Protein AF-A0AAU9UNE6-F1 (afdb_monomer_lite)

Radius of gyration: 28.98 Å; chains: 1; bounding box: 78×36×104 Å

Foldseek 3Di:
DLVVCLVCVVVVVVVCVVVVDPPDDDQDPVNSLLSVLLCVLCVLVVVLVVVLLDQQALSLLCVLVSLVVNLVSLVCLLPVPDDDDHRDPVSNVVSVVVNVVSCVVCVCSLVDLLSLLSNLLQLQRNCPSDDPVSNVVSLVVQLVQLLVQVVVVVVVCVPPDPPPDDQDPPDPCSVVVVVVVPPDPPDRSSVVSNVLSVVSVPDDRDDPPDRRLVVLVVCCVSRVSSSVVCVVRSPQEPSDPDDQDQVPDEAEDEDCVQDNPALLLVLLVVLCVCQVCLVVCPPPQEAEAEDQDDPFQLSCLLNVLSVLCCVPPPHDPSHFKYKYAHHDPPRYDDPVVSLVVQLVVVVVVDPDDPDVVSSVVSSNRRYHYDYENPRGDRDDSSVSSVVVDDDCVPDPDTPNPDRMDMFGDDPPRDDD

Organism: Euphydryas editha (NCBI:txid104508)

Sequence (416 aa):
MLERIVEIQDAVKSSIAILGATSLPNLTPEDWLLCYETCKALKCFEEASKYLSGEKYLTASQLLIIAKGITRVLKMILTSDSSDYHYLPTTCDFVRALLDLTNSRFENIENSNTIRIATFLDPRCKLQPFTSAKQATLRDSIIKLVAQEINREGSCENIAVSTKSSLDPTSIFYVWNAREAVPQSVESPTAQAIIEIDKYLNEKLISRNNLPLSWWKQNQAIFPHLAKLVRKKCNVLCSYKSKLSSDNVFIYTWTEDILPKASNEIASAVFHCLCSNIEKFEKVTTIRLVADGCSGQNKNTPVLGMLCKYLLDYAPERIKILELLFPIVGHSFLPPDHVFAQVEKMIKKNEVIPNPQGYYNIFDEHGTVLKSGSEVVVQNWKETCTEILKGTHAMHFSIKKCKRCFIERNKQKLMY

InterPro domains:
  IPR008906 HAT, C-terminal dimerisation domain [PF05699] (196-250)
  IPR012337 Ribonuclease H-like superfamily [SSF53098] (3-239)

Structure (mmCIF, N/CA/C/O backbone):
data_AF-A0AAU9UNE6-F1
#
_entry.id   AF-A0AAU9UNE6-F1
#
loop_
_atom_site.group_PDB
_atom_site.id
_atom_site.type_symbol
_atom_site.label_atom_id
_atom_site.label_alt_id
_atom_site.label_comp_id
_atom_site.label_asym_id
_atom_site.label_entity_id
_atom_site.label_seq_id
_atom_site.pdbx_PDB_ins_code
_atom_site.Cartn_x
_atom_site.Cartn_y
_atom_site.Cartn_z
_atom_site.occupancy
_atom_site.B_iso_or_equiv
_atom_site.auth_seq_id
_atom_site.auth_comp_id
_atom_site.auth_asym_id
_atom_site.auth_atom_id
_atom_site.pdbx_PDB_model_num
ATOM 1 N N . MET A 1 1 ? 13.259 -4.593 -19.699 1.00 78.94 1 MET A N 1
ATOM 2 C CA . MET A 1 1 ? 13.599 -4.318 -21.115 1.00 78.94 1 MET A CA 1
ATOM 3 C C . MET A 1 1 ? 15.100 -4.128 -21.277 1.00 78.94 1 MET A C 1
ATOM 5 O O . MET A 1 1 ? 15.692 -4.981 -21.911 1.00 78.94 1 MET A O 1
ATOM 9 N N . LEU A 1 2 ? 15.720 -3.095 -20.684 1.00 85.31 2 LEU A N 1
ATOM 10 C CA . LEU A 1 2 ? 17.177 -2.877 -20.783 1.00 85.31 2 LEU A CA 1
ATOM 11 C C . LEU A 1 2 ? 18.006 -4.078 -20.308 1.00 85.31 2 LEU A C 1
ATOM 13 O O . LEU A 1 2 ? 18.870 -4.535 -21.041 1.00 85.31 2 LEU A O 1
ATOM 17 N N . GLU A 1 3 ? 17.677 -4.651 -19.147 1.00 88.19 3 GLU A N 1
ATOM 18 C CA . GLU A 1 3 ? 18.333 -5.871 -18.643 1.00 88.19 3 GLU A CA 1
ATOM 19 C C . GLU A 1 3 ? 18.267 -7.013 -19.665 1.00 88.19 3 GLU A C 1
ATOM 21 O O . GLU A 1 3 ? 19.280 -7.622 -19.989 1.00 88.19 3 GLU A O 1
ATOM 26 N N . ARG A 1 4 ? 17.094 -7.215 -20.280 1.00 87.94 4 ARG A N 1
ATOM 27 C CA . ARG A 1 4 ? 16.917 -8.211 -21.337 1.00 87.94 4 ARG A CA 1
ATOM 28 C C . ARG A 1 4 ? 17.808 -7.924 -22.542 1.00 87.94 4 ARG A C 1
ATOM 30 O O . ARG A 1 4 ? 18.409 -8.859 -23.042 1.00 87.94 4 ARG A O 1
ATOM 37 N N . ILE A 1 5 ? 17.893 -6.670 -22.998 1.00 86.69 5 ILE A N 1
ATOM 38 C CA . ILE A 1 5 ? 18.755 -6.261 -24.123 1.00 86.69 5 ILE A CA 1
ATOM 39 C C . ILE A 1 5 ? 20.222 -6.595 -23.824 1.00 86.69 5 ILE A C 1
ATOM 41 O O . ILE A 1 5 ? 20.906 -7.118 -24.700 1.00 86.69 5 ILE A O 1
ATOM 45 N N . VAL A 1 6 ? 20.678 -6.356 -22.590 1.00 88.19 6 VAL A N 1
ATOM 46 C CA . VAL A 1 6 ? 22.032 -6.712 -22.138 1.00 88.19 6 VAL A CA 1
ATOM 47 C C . VAL A 1 6 ? 22.238 -8.233 -22.125 1.00 88.19 6 VAL A C 1
ATOM 49 O O . VAL A 1 6 ? 23.259 -8.702 -22.614 1.00 88.19 6 VAL A O 1
ATOM 52 N N . GLU A 1 7 ? 21.270 -9.023 -21.647 1.00 90.06 7 GLU A N 1
ATOM 53 C CA . GLU A 1 7 ? 21.352 -10.498 -21.659 1.00 90.06 7 GLU A CA 1
ATOM 54 C C . GLU A 1 7 ? 21.464 -11.091 -23.070 1.00 90.06 7 GLU A C 1
ATOM 56 O O . GLU A 1 7 ? 22.128 -12.105 -23.265 1.00 90.06 7 GLU A O 1
ATOM 61 N N . ILE A 1 8 ? 20.791 -10.486 -24.054 1.00 90.81 8 ILE A N 1
ATOM 62 C CA . ILE A 1 8 ? 20.773 -10.969 -25.443 1.00 90.81 8 ILE A CA 1
ATOM 63 C C . ILE A 1 8 ? 21.762 -10.220 -26.347 1.00 90.81 8 ILE A C 1
ATOM 65 O O . ILE A 1 8 ? 21.596 -10.230 -27.568 1.00 90.81 8 ILE A O 1
ATOM 69 N N . GLN A 1 9 ? 22.784 -9.579 -25.771 1.00 88.69 9 GLN A N 1
ATOM 70 C CA . GLN A 1 9 ? 23.747 -8.734 -26.484 1.00 88.69 9 GLN A CA 1
ATOM 71 C C . GLN A 1 9 ? 24.311 -9.400 -27.750 1.00 88.69 9 GLN A C 1
ATOM 73 O O . GLN A 1 9 ? 24.320 -8.782 -28.815 1.00 88.69 9 GLN A O 1
ATOM 78 N N . ASP A 1 10 ? 24.740 -10.660 -27.667 1.00 87.50 10 ASP A N 1
ATOM 79 C CA . ASP A 1 10 ? 25.340 -11.371 -28.805 1.00 87.50 10 ASP A CA 1
ATOM 80 C C . ASP A 1 10 ? 24.324 -11.675 -29.911 1.00 87.50 10 ASP A C 1
ATOM 82 O O . ASP A 1 10 ? 24.631 -11.543 -31.099 1.00 87.50 10 ASP A O 1
ATOM 86 N N . ALA A 1 11 ? 23.087 -12.010 -29.535 1.00 87.75 11 ALA A N 1
ATOM 87 C CA . ALA A 1 11 ? 22.000 -12.225 -30.485 1.00 87.75 11 ALA A CA 1
ATOM 88 C C . ALA A 1 11 ? 21.612 -10.917 -31.191 1.00 87.75 11 ALA A C 1
ATOM 90 O O . ALA A 1 11 ? 21.381 -10.919 -32.401 1.00 87.75 11 ALA A O 1
ATOM 91 N N . VAL A 1 12 ? 21.597 -9.794 -30.465 1.00 86.44 12 VAL A N 1
ATOM 92 C CA . VAL A 1 12 ? 21.330 -8.461 -31.028 1.00 86.44 12 VAL A CA 1
ATOM 93 C C . VAL A 1 12 ? 22.443 -8.051 -31.989 1.00 86.44 12 VAL A C 1
ATOM 95 O O . VAL A 1 12 ? 22.147 -7.688 -33.124 1.00 86.44 12 VAL A O 1
ATOM 98 N N . LYS A 1 13 ? 23.717 -8.181 -31.592 1.00 84.19 13 LYS A N 1
ATOM 99 C CA . LYS A 1 13 ? 24.871 -7.896 -32.466 1.00 84.19 13 LYS A CA 1
ATOM 100 C C . LYS A 1 13 ? 24.841 -8.736 -33.743 1.00 84.19 13 LYS A C 1
ATOM 102 O O . LYS A 1 13 ? 25.005 -8.194 -34.833 1.00 84.19 13 LYS A O 1
ATOM 107 N N . SER A 1 14 ? 24.581 -10.038 -33.613 1.00 84.62 14 SER A N 1
ATOM 108 C CA . SER A 1 14 ? 24.507 -10.963 -34.751 1.00 84.62 14 SER A CA 1
ATOM 109 C C . SER A 1 14 ? 23.352 -10.615 -35.687 1.00 84.62 14 SER A C 1
ATOM 111 O O . SER A 1 14 ? 23.526 -10.586 -36.900 1.00 84.62 14 SER A O 1
ATOM 113 N N . SER A 1 15 ? 22.182 -10.288 -35.134 1.00 85.69 15 SER A N 1
ATOM 114 C CA . SER A 1 15 ? 21.004 -9.925 -35.928 1.00 85.69 15 SER A CA 1
ATOM 115 C C . SER A 1 15 ? 21.204 -8.605 -36.674 1.00 85.69 15 SER A C 1
ATOM 117 O O . SER A 1 15 ? 20.864 -8.522 -37.850 1.00 85.69 15 SER A O 1
ATOM 119 N N . ILE A 1 16 ? 21.803 -7.593 -36.032 1.00 81.25 16 ILE A N 1
ATOM 120 C CA . ILE A 1 16 ? 22.145 -6.314 -36.680 1.00 81.25 16 ILE A CA 1
ATOM 121 C C . ILE A 1 16 ? 23.143 -6.542 -37.824 1.00 81.25 16 ILE A C 1
ATOM 123 O O . ILE A 1 16 ? 22.965 -5.985 -38.906 1.00 81.25 16 ILE A O 1
ATOM 127 N N . ALA A 1 17 ? 24.146 -7.402 -37.615 1.00 81.25 17 ALA A N 1
ATOM 128 C CA . ALA A 1 17 ? 25.119 -7.749 -38.647 1.00 81.25 17 ALA A CA 1
ATOM 129 C C . ALA A 1 17 ? 24.477 -8.483 -39.841 1.00 81.25 17 ALA A C 1
ATOM 131 O O . ALA A 1 17 ? 24.778 -8.156 -40.987 1.00 81.25 17 ALA A O 1
ATOM 132 N N . ILE A 1 18 ? 23.567 -9.434 -39.587 1.00 82.12 18 ILE A N 1
ATOM 133 C CA . ILE A 1 18 ? 22.855 -10.198 -40.630 1.00 82.12 18 ILE A CA 1
ATOM 134 C C . ILE A 1 18 ? 21.905 -9.307 -41.431 1.00 82.12 18 ILE A C 1
ATOM 136 O O . ILE A 1 18 ? 21.822 -9.434 -42.650 1.00 82.12 18 ILE A O 1
ATOM 140 N N . LEU A 1 19 ? 21.182 -8.409 -40.758 1.00 77.81 19 LEU A N 1
ATOM 141 C CA . LEU A 1 19 ? 20.201 -7.538 -41.403 1.00 77.81 19 LEU A CA 1
ATOM 142 C C . LEU A 1 19 ? 20.849 -6.508 -42.341 1.00 77.81 19 LEU A C 1
ATOM 144 O O . LEU A 1 19 ? 20.128 -5.877 -43.111 1.00 77.81 19 LEU A O 1
ATOM 148 N N . GLY A 1 20 ? 22.178 -6.321 -42.283 1.00 67.69 20 GLY A N 1
ATOM 149 C CA . GLY A 1 20 ? 22.912 -5.393 -43.152 1.00 67.69 20 GLY A CA 1
ATOM 150 C C . GLY A 1 20 ? 22.373 -3.961 -43.090 1.00 67.69 20 GLY A C 1
ATOM 151 O O . GLY A 1 20 ? 22.535 -3.189 -44.035 1.00 67.69 20 GLY A O 1
ATOM 152 N N . ALA A 1 21 ? 21.661 -3.631 -42.010 1.00 61.88 21 ALA A N 1
ATOM 153 C CA . ALA A 1 21 ? 20.788 -2.477 -41.951 1.00 61.88 21 ALA A CA 1
ATOM 154 C C . ALA A 1 21 ? 21.618 -1.210 -41.742 1.00 61.88 21 ALA A C 1
ATOM 156 O O . ALA A 1 21 ? 21.864 -0.791 -40.616 1.00 61.88 21 ALA A O 1
ATOM 157 N N . THR A 1 22 ? 21.986 -0.553 -42.841 1.00 60.22 22 THR A N 1
ATOM 158 C CA . THR A 1 22 ? 22.533 0.815 -42.850 1.00 60.22 22 THR A CA 1
ATOM 159 C C . THR A 1 22 ? 21.590 1.844 -42.212 1.00 60.22 22 THR A C 1
ATOM 161 O O . THR A 1 22 ? 22.006 2.962 -41.926 1.00 60.22 22 THR A O 1
ATOM 164 N N . SER A 1 23 ? 20.327 1.474 -41.972 1.00 65.12 23 SER A N 1
ATOM 165 C CA . SER A 1 23 ? 19.299 2.290 -41.324 1.00 65.12 23 SER A CA 1
ATOM 166 C C . SER A 1 23 ? 19.203 2.122 -39.802 1.00 65.12 23 SER A C 1
ATOM 168 O O . SER A 1 23 ? 18.439 2.857 -39.178 1.00 65.12 23 SER A O 1
ATOM 170 N N . LEU A 1 24 ? 19.907 1.158 -39.192 1.00 69.12 24 LEU A N 1
ATOM 171 C CA . LEU A 1 24 ? 19.915 0.977 -37.735 1.00 69.12 24 LEU A CA 1
ATOM 172 C C . LEU A 1 24 ? 21.175 1.610 -37.122 1.00 69.12 24 LEU A C 1
ATOM 174 O O . LEU A 1 24 ? 22.261 1.472 -37.685 1.00 69.12 24 LEU A O 1
ATOM 178 N N . PRO A 1 25 ? 21.064 2.299 -35.972 1.00 69.94 25 PRO A N 1
ATOM 179 C CA . PRO A 1 25 ? 22.226 2.863 -35.299 1.00 69.94 25 PRO A CA 1
ATOM 180 C C . PRO A 1 25 ? 23.175 1.748 -34.838 1.00 69.94 25 PRO A C 1
ATOM 182 O O . PRO A 1 25 ? 22.760 0.784 -34.193 1.00 69.94 25 PRO A O 1
ATOM 185 N N . ASN A 1 26 ? 24.462 1.892 -35.162 1.00 73.56 26 ASN A N 1
ATOM 186 C CA . ASN A 1 26 ? 25.505 0.981 -34.698 1.00 73.56 26 ASN A CA 1
ATOM 187 C C . ASN A 1 26 ? 25.725 1.173 -33.195 1.00 73.56 26 ASN A C 1
ATOM 189 O O . ASN A 1 26 ? 26.241 2.206 -32.778 1.00 73.56 26 ASN A O 1
ATOM 193 N N . LEU A 1 27 ? 25.359 0.168 -32.397 1.00 82.06 27 LEU A N 1
ATOM 194 C CA . LEU A 1 27 ? 25.591 0.165 -30.953 1.00 82.06 27 LEU A CA 1
ATOM 195 C C . LEU A 1 27 ? 27.079 -0.043 -30.658 1.00 82.06 27 LEU A C 1
ATOM 197 O O . LEU A 1 27 ? 27.636 -1.118 -30.903 1.00 82.06 27 LEU A O 1
ATOM 201 N N . THR A 1 28 ? 27.710 0.986 -30.112 1.00 86.44 28 THR A N 1
ATOM 202 C CA . THR A 1 28 ? 29.117 0.987 -29.716 1.00 86.44 28 THR A CA 1
ATOM 203 C C . THR A 1 28 ? 29.335 0.180 -28.428 1.00 86.44 28 THR A C 1
ATOM 205 O O . THR A 1 28 ? 28.391 -0.069 -27.674 1.00 86.44 28 THR A O 1
ATOM 208 N N . PRO A 1 29 ? 30.576 -0.243 -28.118 1.00 86.06 29 PRO A N 1
ATOM 209 C CA . PRO A 1 29 ? 30.893 -0.839 -26.817 1.00 86.06 29 PRO A CA 1
ATOM 210 C C . PRO A 1 29 ? 30.497 0.053 -25.630 1.00 86.06 29 PRO A C 1
ATOM 212 O O . PRO A 1 29 ? 30.094 -0.466 -24.591 1.00 86.06 29 PRO A O 1
ATOM 215 N N . GLU A 1 30 ? 30.564 1.375 -25.805 1.00 88.56 30 GLU A N 1
ATOM 216 C CA . GLU A 1 30 ? 30.144 2.363 -24.811 1.00 88.56 30 GLU A CA 1
ATOM 217 C C . GLU A 1 30 ? 28.627 2.326 -24.572 1.00 88.56 30 GLU A C 1
ATOM 219 O O . GLU A 1 30 ? 28.202 2.331 -23.421 1.00 88.56 30 GLU A O 1
ATOM 224 N N . ASP A 1 31 ? 27.808 2.161 -25.618 1.00 88.31 31 ASP A N 1
ATOM 225 C CA . ASP A 1 31 ? 26.347 2.024 -25.479 1.00 88.31 31 ASP A CA 1
ATOM 226 C C . ASP A 1 31 ? 25.960 0.782 -24.661 1.00 88.31 31 ASP A C 1
ATOM 228 O O . ASP A 1 31 ? 25.048 0.814 -23.827 1.00 88.31 31 ASP A O 1
ATOM 232 N N . TRP A 1 32 ? 26.675 -0.327 -24.866 1.00 89.69 32 TRP A N 1
ATOM 233 C CA . TRP A 1 32 ? 26.480 -1.551 -24.085 1.00 89.69 32 TRP A CA 1
ATOM 234 C C . TRP A 1 32 ? 26.901 -1.370 -22.625 1.00 89.69 32 TRP A C 1
ATOM 236 O O . TRP A 1 32 ? 26.201 -1.841 -21.723 1.00 89.69 32 TRP A O 1
ATOM 246 N N . LEU A 1 33 ? 28.010 -0.663 -22.391 1.00 89.94 33 LEU A N 1
ATOM 247 C CA . LEU A 1 33 ? 28.483 -0.322 -21.053 1.00 89.94 33 LEU A CA 1
ATOM 248 C C . LEU A 1 33 ? 27.474 0.577 -20.326 1.00 89.94 33 LEU A C 1
ATOM 250 O O . LEU A 1 33 ? 27.087 0.276 -19.197 1.00 89.94 33 LEU A O 1
ATOM 254 N N . LEU A 1 34 ? 26.958 1.606 -21.004 1.00 90.94 34 LEU A N 1
ATOM 255 C CA . LEU A 1 34 ? 25.910 2.493 -20.502 1.00 90.94 34 LEU A CA 1
ATOM 256 C C . LEU A 1 34 ? 24.650 1.711 -20.113 1.00 90.94 34 LEU A C 1
ATOM 258 O O . LEU A 1 34 ? 24.087 1.938 -19.039 1.00 90.94 34 LEU A O 1
ATOM 262 N N . CYS A 1 35 ? 24.218 0.752 -20.939 1.00 89.94 35 CYS A N 1
ATOM 263 C CA . CYS A 1 35 ? 23.078 -0.110 -20.622 1.00 89.94 35 CYS A CA 1
ATOM 264 C C . CYS A 1 35 ? 23.320 -0.940 -19.352 1.00 89.94 35 CYS A C 1
ATOM 266 O O . CYS A 1 35 ? 22.440 -1.013 -18.488 1.00 89.94 35 CYS A O 1
ATOM 268 N N . TYR A 1 36 ? 24.504 -1.544 -19.217 1.00 89.62 36 TYR A N 1
ATOM 269 C CA . TYR A 1 36 ? 24.875 -2.344 -18.048 1.00 89.62 36 TYR A CA 1
ATOM 270 C C . TYR A 1 36 ? 24.904 -1.502 -16.764 1.00 89.62 36 TYR A C 1
ATOM 272 O O . TYR A 1 36 ? 24.295 -1.860 -15.751 1.00 89.62 36 TYR A O 1
ATOM 280 N N . GLU A 1 37 ? 25.552 -0.341 -16.818 1.00 90.69 37 GLU A N 1
ATOM 281 C CA . GLU A 1 37 ? 25.650 0.588 -15.696 1.00 90.69 37 GLU A CA 1
ATOM 282 C C . GLU A 1 37 ? 24.287 1.153 -15.283 1.00 90.69 37 GLU A C 1
ATOM 284 O O . GLU A 1 37 ? 23.968 1.211 -14.092 1.00 90.69 37 GLU A O 1
ATOM 289 N N . THR A 1 38 ? 23.442 1.482 -16.262 1.00 90.94 38 THR A N 1
ATOM 290 C CA . THR A 1 38 ? 22.066 1.934 -16.031 1.00 90.94 38 THR A CA 1
ATOM 291 C C . THR A 1 38 ? 21.238 0.854 -15.336 1.00 90.94 38 THR A C 1
ATOM 293 O O . THR A 1 38 ? 20.528 1.147 -14.371 1.00 90.94 38 THR A O 1
ATOM 296 N N . CYS A 1 39 ? 21.355 -0.413 -15.752 1.00 90.50 39 CYS A N 1
ATOM 297 C CA . CYS A 1 39 ? 20.678 -1.526 -15.077 1.00 90.50 39 CYS A CA 1
ATOM 298 C C . CYS A 1 39 ? 21.140 -1.661 -13.620 1.00 90.50 39 CYS A C 1
ATOM 300 O O . CYS A 1 39 ? 20.317 -1.811 -12.715 1.00 90.50 39 CYS A O 1
ATOM 302 N N . LYS A 1 40 ? 22.448 -1.533 -13.372 1.00 88.56 40 LYS A N 1
ATOM 303 C CA . LYS A 1 40 ? 23.018 -1.579 -12.020 1.00 88.56 40 LYS A CA 1
ATOM 304 C C . LYS A 1 40 ? 22.504 -0.438 -11.136 1.00 88.56 40 LYS A C 1
ATOM 306 O O . LYS A 1 40 ? 22.175 -0.684 -9.976 1.00 88.56 40 LYS A O 1
ATOM 311 N N . ALA A 1 41 ? 22.380 0.775 -11.678 1.00 89.00 41 ALA A N 1
ATOM 312 C CA . ALA A 1 41 ? 21.813 1.922 -10.969 1.00 89.00 41 ALA A CA 1
ATOM 313 C C . ALA A 1 41 ? 20.314 1.748 -10.663 1.00 89.00 41 ALA A C 1
ATOM 315 O O . ALA A 1 41 ? 19.856 2.090 -9.573 1.00 89.00 41 ALA A O 1
ATOM 316 N N . LEU A 1 42 ? 19.551 1.177 -11.599 1.00 91.00 42 LEU A N 1
ATOM 317 C CA . LEU A 1 42 ? 18.106 0.972 -11.459 1.00 91.00 42 LEU A CA 1
ATOM 318 C C . LEU A 1 42 ? 17.725 -0.219 -10.570 1.00 91.00 42 LEU A C 1
ATOM 320 O O . LEU A 1 42 ? 16.593 -0.278 -10.084 1.00 91.00 42 LEU A O 1
ATOM 324 N N . LYS A 1 43 ? 18.657 -1.136 -10.298 1.00 90.75 43 LYS A N 1
ATOM 325 C CA . LYS A 1 43 ? 18.416 -2.341 -9.492 1.00 90.75 43 LYS A CA 1
ATOM 326 C C . LYS A 1 43 ? 17.788 -2.047 -8.125 1.00 90.75 43 LYS A C 1
ATOM 328 O O . LYS A 1 43 ? 16.869 -2.744 -7.706 1.00 90.75 43 LYS A O 1
ATOM 333 N N . CYS A 1 44 ? 18.218 -0.986 -7.438 1.00 90.75 44 CYS A N 1
ATOM 334 C CA . CYS A 1 44 ? 17.662 -0.635 -6.126 1.00 90.75 44 CYS A CA 1
ATOM 335 C C . CYS A 1 44 ? 16.179 -0.221 -6.196 1.00 90.75 44 CYS A C 1
ATOM 337 O O . CYS A 1 44 ? 15.411 -0.517 -5.278 1.00 90.75 44 CYS A O 1
ATOM 339 N N . PHE A 1 45 ? 15.752 0.410 -7.294 1.00 90.00 45 PHE A N 1
ATOM 340 C CA . PHE A 1 45 ? 14.351 0.760 -7.530 1.00 90.00 45 PHE A CA 1
ATOM 341 C C . PHE A 1 45 ? 13.512 -0.468 -7.862 1.00 90.00 45 PHE A C 1
ATOM 343 O O . PHE A 1 45 ? 12.363 -0.567 -7.427 1.00 90.00 45 PHE A O 1
ATOM 350 N N . GLU A 1 46 ? 14.075 -1.414 -8.607 1.00 87.56 46 GLU A N 1
ATOM 351 C CA . GLU A 1 46 ? 13.413 -2.677 -8.908 1.00 87.56 46 GLU A CA 1
ATOM 352 C C . GLU A 1 46 ? 13.193 -3.506 -7.631 1.00 87.56 46 GLU A C 1
ATOM 354 O O . GLU A 1 46 ? 12.073 -3.950 -7.365 1.00 87.56 46 GLU A O 1
ATOM 359 N N . GLU A 1 47 ? 14.227 -3.647 -6.795 1.00 87.81 47 GLU A N 1
ATOM 360 C CA . GLU A 1 47 ? 14.146 -4.318 -5.492 1.00 87.81 47 GLU A CA 1
ATOM 361 C C . GLU A 1 47 ? 13.107 -3.652 -4.582 1.00 87.81 47 GLU A C 1
ATOM 363 O O . GLU A 1 47 ? 12.254 -4.335 -4.006 1.00 87.81 47 GLU A O 1
ATOM 368 N N . ALA A 1 48 ? 13.126 -2.318 -4.496 1.00 86.31 48 ALA A N 1
ATOM 369 C CA . ALA A 1 48 ? 12.141 -1.545 -3.746 1.00 86.31 48 ALA A CA 1
ATOM 370 C C . ALA A 1 48 ? 10.717 -1.778 -4.266 1.00 86.31 48 ALA A C 1
ATOM 372 O O . ALA A 1 48 ? 9.803 -2.008 -3.474 1.00 86.31 48 ALA A O 1
ATOM 373 N N . SER A 1 49 ? 10.530 -1.770 -5.586 1.00 80.50 49 SER A N 1
ATOM 374 C CA . SER A 1 49 ? 9.225 -1.966 -6.221 1.00 80.50 49 SER A CA 1
ATOM 375 C C . SER A 1 49 ? 8.688 -3.371 -5.975 1.00 80.50 49 SER A C 1
ATOM 377 O O . SER A 1 49 ? 7.536 -3.519 -5.573 1.00 80.50 49 SER A O 1
ATOM 379 N N . LYS A 1 50 ? 9.519 -4.408 -6.141 1.00 80.75 50 LYS A N 1
ATOM 380 C CA . LYS A 1 50 ? 9.159 -5.804 -5.840 1.00 80.75 50 LYS A CA 1
ATOM 381 C C . LYS A 1 50 ? 8.793 -5.977 -4.368 1.00 80.75 50 LYS A C 1
ATOM 383 O O . LYS A 1 50 ? 7.806 -6.636 -4.051 1.00 80.75 50 LYS A O 1
ATOM 388 N N . TYR A 1 51 ? 9.559 -5.358 -3.474 1.00 77.31 51 TYR A N 1
ATOM 389 C CA . TYR A 1 51 ? 9.334 -5.451 -2.037 1.00 77.31 51 TYR A CA 1
ATOM 390 C C . TYR A 1 51 ? 8.053 -4.729 -1.589 1.00 77.31 51 TYR A C 1
ATOM 392 O O . TYR A 1 51 ? 7.269 -5.295 -0.828 1.00 77.31 51 TYR A O 1
ATOM 400 N N . LEU A 1 52 ? 7.805 -3.516 -2.095 1.00 73.50 52 LEU A N 1
ATOM 401 C CA . LEU A 1 52 ? 6.607 -2.720 -1.794 1.00 73.50 52 LEU A CA 1
ATOM 402 C C . LEU A 1 52 ? 5.338 -3.261 -2.460 1.00 73.50 52 LEU A C 1
ATOM 404 O O . LEU A 1 52 ? 4.250 -3.053 -1.932 1.00 73.50 52 LEU A O 1
ATOM 408 N N . SER A 1 53 ? 5.478 -3.981 -3.575 1.00 67.56 53 SER A N 1
ATOM 409 C CA . SER A 1 53 ? 4.381 -4.730 -4.205 1.00 67.56 53 SER A CA 1
ATOM 410 C C . SER A 1 53 ? 4.004 -5.992 -3.417 1.00 67.56 53 SER A C 1
ATOM 412 O O . SER A 1 53 ? 3.057 -6.684 -3.776 1.00 67.56 53 SER A O 1
ATOM 414 N N . GLY A 1 54 ? 4.755 -6.323 -2.361 1.00 62.31 54 GLY A N 1
ATOM 415 C CA . GLY A 1 54 ? 4.480 -7.453 -1.490 1.00 62.31 54 GLY A CA 1
ATOM 416 C C . GLY A 1 54 ? 3.265 -7.221 -0.591 1.00 62.31 54 GLY A C 1
ATOM 417 O O . GLY A 1 54 ? 3.085 -6.171 0.016 1.00 62.31 54 GLY A O 1
ATOM 418 N N . GLU A 1 55 ? 2.462 -8.264 -0.434 1.00 52.88 55 GLU A N 1
ATOM 419 C CA . GLU A 1 55 ? 1.118 -8.177 0.145 1.00 52.88 55 GLU A CA 1
ATOM 420 C C . GLU A 1 55 ? 1.083 -8.229 1.687 1.00 52.88 55 GLU A C 1
ATOM 422 O O . GLU A 1 55 ? 0.075 -7.920 2.324 1.00 52.88 55 GLU A O 1
ATOM 427 N N . LYS A 1 56 ? 2.192 -8.634 2.318 1.00 57.28 56 LYS A N 1
ATOM 428 C CA . LYS A 1 56 ? 2.229 -8.996 3.746 1.00 57.28 56 LYS A CA 1
ATOM 429 C C . LYS A 1 56 ? 2.683 -7.872 4.683 1.00 57.28 56 LYS A C 1
ATOM 431 O O . LYS A 1 56 ? 2.789 -8.099 5.888 1.00 57.28 56 LYS A O 1
ATOM 436 N N . TYR A 1 57 ? 2.998 -6.682 4.173 1.00 60.44 57 TYR A N 1
ATOM 437 C CA . TYR A 1 57 ? 3.716 -5.672 4.953 1.00 60.44 57 TYR A CA 1
ATOM 438 C C . TYR A 1 57 ? 2.945 -4.364 5.117 1.00 60.44 57 TYR A C 1
ATOM 440 O O . TYR A 1 57 ? 2.146 -3.957 4.283 1.00 60.44 57 TYR A O 1
ATOM 448 N N . LEU A 1 58 ? 3.239 -3.674 6.217 1.00 66.75 58 LEU A N 1
ATOM 449 C CA . LEU A 1 58 ? 2.850 -2.288 6.435 1.00 66.75 58 LEU A CA 1
ATOM 450 C C . LEU A 1 58 ? 3.691 -1.385 5.520 1.00 66.75 58 LEU A C 1
ATOM 452 O O . LEU A 1 58 ? 4.764 -0.931 5.900 1.00 66.75 58 LEU A O 1
ATOM 456 N N . THR A 1 59 ? 3.224 -1.126 4.302 1.00 68.62 59 THR A N 1
ATOM 457 C CA . THR A 1 59 ? 3.978 -0.387 3.271 1.00 68.62 59 THR A CA 1
ATOM 458 C C . THR A 1 59 ? 4.474 0.987 3.760 1.00 68.62 59 THR A C 1
ATOM 460 O O . THR A 1 59 ? 5.616 1.370 3.512 1.00 68.62 59 THR A O 1
ATOM 463 N N . ALA A 1 60 ? 3.662 1.712 4.541 1.00 72.38 60 ALA A N 1
ATOM 464 C CA . ALA A 1 60 ? 4.010 3.039 5.063 1.00 72.38 60 ALA A CA 1
ATOM 465 C C . ALA A 1 60 ? 5.153 3.008 6.080 1.00 72.38 60 ALA A C 1
ATOM 467 O O . ALA A 1 60 ? 5.914 3.969 6.136 1.00 72.38 60 ALA A O 1
ATOM 468 N N . SER A 1 61 ? 5.290 1.944 6.879 1.00 78.00 61 SER A N 1
ATOM 469 C CA . SER A 1 61 ? 6.377 1.870 7.863 1.00 78.00 61 SER A CA 1
ATOM 470 C C . SER A 1 61 ? 7.740 1.634 7.215 1.00 78.00 61 SER A C 1
ATOM 472 O O . SER A 1 61 ? 8.773 1.942 7.800 1.00 78.00 61 SER A O 1
ATOM 474 N N . GLN A 1 62 ? 7.748 1.102 5.993 1.00 79.69 62 GLN A N 1
ATOM 475 C CA . GLN A 1 62 ? 8.962 0.757 5.257 1.00 79.69 62 GLN A CA 1
ATOM 476 C C . GLN A 1 62 ? 9.411 1.864 4.304 1.00 79.69 62 GLN A C 1
ATOM 478 O O . GLN A 1 62 ? 10.588 1.924 3.949 1.00 79.69 62 GLN A O 1
ATOM 483 N N . LEU A 1 63 ? 8.490 2.746 3.907 1.00 80.25 63 LEU A N 1
ATOM 484 C CA . LEU A 1 63 ? 8.721 3.778 2.902 1.00 80.25 63 LEU A CA 1
ATOM 485 C C . LEU A 1 63 ? 9.937 4.656 3.230 1.00 80.25 63 LEU A C 1
ATOM 487 O O . LEU A 1 63 ? 10.758 4.917 2.355 1.00 80.25 63 LEU A O 1
ATOM 491 N N . LEU A 1 64 ? 10.094 5.052 4.498 1.00 82.81 64 LEU A N 1
ATOM 492 C CA . LEU A 1 64 ? 11.217 5.890 4.921 1.00 82.81 64 LEU A CA 1
ATOM 493 C C . LEU A 1 64 ? 12.569 5.163 4.812 1.00 82.81 64 LEU A C 1
ATOM 495 O O . LEU A 1 64 ? 13.548 5.750 4.354 1.00 82.81 64 LEU A O 1
ATOM 499 N N . ILE A 1 65 ? 12.630 3.885 5.198 1.00 86.19 65 ILE A N 1
ATOM 500 C CA . ILE A 1 65 ? 13.857 3.078 5.084 1.00 86.19 65 ILE A CA 1
ATOM 501 C C . ILE A 1 65 ? 14.245 2.897 3.625 1.00 86.19 65 ILE A C 1
ATOM 503 O O . ILE A 1 65 ? 15.416 3.034 3.284 1.00 86.19 65 ILE A O 1
ATOM 507 N N . ILE A 1 66 ? 13.269 2.596 2.773 1.00 87.06 66 ILE A N 1
ATOM 508 C CA . ILE A 1 66 ? 13.502 2.349 1.352 1.00 87.06 66 ILE A CA 1
ATOM 509 C C . ILE A 1 66 ? 13.976 3.624 0.663 1.00 87.06 66 ILE A C 1
ATOM 511 O O . ILE A 1 66 ? 14.982 3.579 -0.038 1.00 87.06 66 ILE A O 1
ATOM 515 N N . ALA A 1 67 ? 13.332 4.765 0.928 1.00 87.06 67 ALA A N 1
ATOM 516 C CA . ALA A 1 67 ? 13.767 6.055 0.399 1.00 87.06 67 ALA A CA 1
ATOM 517 C C . ALA A 1 67 ? 15.228 6.349 0.780 1.00 87.06 67 ALA A C 1
ATOM 519 O O . ALA A 1 67 ? 16.048 6.635 -0.089 1.00 87.06 67 ALA A O 1
ATOM 520 N N . LYS A 1 68 ? 15.596 6.170 2.059 1.00 86.38 68 LYS A N 1
ATOM 521 C CA . LYS A 1 68 ? 16.988 6.340 2.508 1.00 86.38 68 LYS A CA 1
ATOM 522 C C . LYS A 1 68 ? 17.953 5.333 1.891 1.00 86.38 68 LYS A C 1
ATOM 524 O O . LYS A 1 68 ? 19.086 5.699 1.583 1.00 86.38 68 LYS A O 1
ATOM 529 N N . GLY A 1 69 ? 17.521 4.087 1.713 1.00 88.75 69 GLY A N 1
ATOM 530 C CA . GLY A 1 69 ? 18.296 3.038 1.055 1.00 88.75 69 GLY A CA 1
ATOM 531 C C . GLY A 1 69 ? 18.622 3.396 -0.393 1.00 88.75 69 GLY A C 1
ATOM 532 O O . GLY A 1 69 ? 19.787 3.346 -0.778 1.00 88.75 69 GLY A O 1
ATOM 533 N N . ILE A 1 70 ? 17.625 3.848 -1.158 1.00 90.25 70 ILE A N 1
ATOM 534 C CA . ILE A 1 70 ? 17.797 4.315 -2.540 1.00 90.25 70 ILE A CA 1
ATOM 535 C C . ILE A 1 70 ? 18.762 5.502 -2.574 1.00 90.25 70 ILE A C 1
ATOM 537 O O . ILE A 1 70 ? 19.772 5.446 -3.272 1.00 90.25 70 ILE A O 1
ATOM 541 N N . THR A 1 71 ? 18.527 6.537 -1.758 1.00 89.50 71 THR A N 1
ATOM 542 C CA . THR A 1 71 ? 19.417 7.706 -1.676 1.00 89.50 71 THR A CA 1
ATOM 543 C C . THR A 1 71 ? 20.857 7.304 -1.346 1.00 89.50 71 THR A C 1
ATOM 545 O O . THR A 1 71 ? 21.791 7.854 -1.926 1.00 89.50 71 THR A O 1
ATOM 548 N N . ARG A 1 72 ? 21.064 6.340 -0.437 1.00 89.56 72 ARG A N 1
ATOM 549 C CA . ARG A 1 72 ? 22.398 5.821 -0.103 1.00 89.56 72 ARG A CA 1
ATOM 550 C C . ARG A 1 72 ? 23.055 5.150 -1.308 1.00 89.56 72 ARG A C 1
ATOM 552 O O . ARG A 1 72 ? 24.212 5.448 -1.574 1.00 89.56 72 ARG A O 1
ATOM 559 N N . VAL A 1 73 ? 22.346 4.269 -2.013 1.00 89.75 73 VAL A N 1
ATOM 560 C CA . VAL A 1 73 ? 22.888 3.552 -3.180 1.00 89.75 73 VAL A CA 1
ATOM 561 C C . VAL A 1 73 ? 23.270 4.529 -4.291 1.00 89.75 73 VAL A C 1
ATOM 563 O O . VAL A 1 73 ? 24.380 4.445 -4.808 1.00 89.75 73 VAL A O 1
ATOM 566 N N . LEU A 1 74 ? 22.407 5.499 -4.607 1.00 90.25 74 LEU A N 1
ATOM 567 C CA . LEU A 1 74 ? 22.695 6.503 -5.638 1.00 90.25 74 LEU A CA 1
ATOM 568 C C . LEU A 1 74 ? 23.894 7.377 -5.263 1.00 90.25 74 LEU A C 1
ATOM 570 O O . LEU A 1 74 ? 24.777 7.592 -6.086 1.00 90.25 74 LEU A O 1
ATOM 574 N N . LYS A 1 75 ? 23.980 7.820 -4.001 1.00 89.62 75 LYS A N 1
ATOM 575 C CA . LYS A 1 75 ? 25.153 8.557 -3.510 1.00 89.62 75 LYS A CA 1
ATOM 576 C C . LYS A 1 75 ? 26.423 7.720 -3.597 1.00 89.62 75 LYS A C 1
ATOM 578 O O . LYS A 1 75 ? 27.428 8.241 -4.050 1.00 89.62 75 LYS A O 1
ATOM 583 N N . MET A 1 76 ? 26.366 6.440 -3.221 1.00 87.94 76 MET A N 1
ATOM 584 C CA . MET A 1 76 ? 27.514 5.539 -3.335 1.00 87.94 76 MET A CA 1
ATOM 585 C C . MET A 1 76 ? 28.004 5.432 -4.779 1.00 87.94 76 MET A C 1
ATOM 587 O O . MET A 1 76 ? 29.205 5.529 -4.993 1.00 87.94 76 MET A O 1
ATOM 591 N N . ILE A 1 77 ? 27.103 5.288 -5.756 1.00 86.00 77 ILE A N 1
ATOM 592 C CA . ILE A 1 77 ? 27.466 5.248 -7.183 1.00 86.00 77 ILE A CA 1
ATOM 593 C C . ILE A 1 77 ? 28.196 6.535 -7.599 1.00 86.00 77 ILE A C 1
ATOM 595 O O . ILE A 1 77 ? 29.208 6.452 -8.283 1.00 86.00 77 ILE A O 1
ATOM 599 N N . LEU A 1 78 ? 27.743 7.701 -7.124 1.00 86.19 78 LEU A N 1
ATOM 600 C CA . LEU A 1 78 ? 28.360 8.999 -7.431 1.00 86.19 78 LEU A CA 1
ATOM 601 C C . LEU A 1 78 ? 29.682 9.268 -6.694 1.00 86.19 78 LEU A C 1
ATOM 603 O O . LEU A 1 78 ? 30.482 10.051 -7.185 1.00 86.19 78 LEU A O 1
ATOM 607 N N . THR A 1 79 ? 29.902 8.673 -5.518 1.00 82.12 79 THR A N 1
ATOM 608 C CA . THR A 1 79 ? 31.114 8.873 -4.694 1.00 82.12 79 THR A CA 1
ATOM 609 C C . THR A 1 79 ? 32.156 7.765 -4.858 1.00 82.12 79 THR A C 1
ATOM 611 O O . THR A 1 79 ? 33.134 7.735 -4.113 1.00 82.12 79 THR A O 1
ATOM 614 N N . SER A 1 80 ? 31.933 6.804 -5.758 1.00 67.44 80 SER A N 1
ATOM 615 C CA . SER A 1 80 ? 32.837 5.670 -6.003 1.00 67.44 80 SER A CA 1
ATOM 616 C C . SER A 1 80 ? 34.099 6.094 -6.776 1.00 67.44 80 SER A C 1
ATOM 618 O O . SER A 1 80 ? 34.428 5.500 -7.791 1.00 67.44 80 SER A O 1
ATOM 620 N N . ASP A 1 81 ? 34.822 7.102 -6.284 1.00 53.41 81 ASP A N 1
ATOM 621 C CA . ASP A 1 81 ? 36.099 7.581 -6.840 1.00 53.41 81 ASP A CA 1
ATOM 622 C C . ASP A 1 81 ? 37.314 6.747 -6.371 1.00 53.41 81 ASP A C 1
ATOM 624 O O . ASP A 1 81 ? 38.457 7.122 -6.604 1.00 53.41 81 ASP A O 1
ATOM 628 N N . SER A 1 82 ? 37.103 5.629 -5.662 1.00 50.22 82 SER A N 1
ATOM 629 C CA . SER A 1 82 ? 38.151 4.945 -4.873 1.00 50.22 82 SER A CA 1
ATOM 630 C C . SER A 1 82 ? 38.451 3.484 -5.254 1.00 50.22 82 SER A C 1
ATOM 632 O O . SER A 1 82 ? 39.067 2.761 -4.475 1.00 50.22 82 SER A O 1
ATOM 634 N N . SER A 1 83 ? 38.089 3.034 -6.457 1.00 49.81 83 SER A N 1
ATOM 635 C CA . SER A 1 83 ? 38.549 1.740 -7.002 1.00 49.81 83 SER A CA 1
ATOM 636 C C . SER A 1 83 ? 38.526 1.752 -8.533 1.00 49.81 83 SER A C 1
ATOM 638 O O . SER A 1 83 ? 37.754 2.527 -9.081 1.00 49.81 83 SER A O 1
ATOM 640 N N . ASP A 1 84 ? 39.322 0.882 -9.175 1.00 53.22 84 ASP A N 1
ATOM 641 C CA . ASP A 1 84 ? 39.672 0.715 -10.613 1.00 53.22 84 ASP A CA 1
ATOM 642 C C . ASP A 1 84 ? 38.551 0.770 -11.689 1.00 53.22 84 ASP A C 1
ATOM 644 O O . ASP A 1 84 ? 38.774 0.420 -12.848 1.00 53.22 84 ASP A O 1
ATOM 648 N N . TYR A 1 85 ? 37.332 1.184 -11.352 1.00 60.47 85 TYR A N 1
ATOM 649 C CA . TYR A 1 85 ? 36.186 1.245 -12.247 1.00 60.47 85 TYR A CA 1
ATOM 650 C C . TYR A 1 85 ? 35.409 2.555 -12.050 1.00 60.47 85 TYR A C 1
ATOM 652 O O . TYR A 1 85 ? 34.738 2.744 -11.032 1.00 60.47 85 TYR A O 1
ATOM 660 N N . HIS A 1 86 ? 35.459 3.433 -13.054 1.00 74.75 86 HIS A N 1
ATOM 661 C CA . HIS A 1 86 ? 34.669 4.663 -13.106 1.00 74.75 86 HIS A CA 1
ATOM 662 C C . HIS A 1 86 ? 33.435 4.463 -13.987 1.00 74.75 86 HIS A C 1
ATOM 664 O O . HIS A 1 86 ? 33.545 3.962 -15.104 1.00 74.75 86 HIS A O 1
ATOM 670 N N . TYR A 1 87 ? 32.269 4.873 -13.483 1.00 82.62 87 TYR A N 1
ATOM 671 C CA . TYR A 1 87 ? 31.049 4.936 -14.288 1.00 82.62 87 TYR A CA 1
ATOM 672 C C . TYR A 1 87 ? 31.187 5.988 -15.389 1.00 82.62 87 TYR A C 1
ATOM 674 O O . TYR A 1 87 ? 31.846 7.016 -15.200 1.00 82.62 87 TYR A O 1
ATOM 682 N N . LEU A 1 88 ? 30.507 5.766 -16.514 1.00 86.69 88 LEU A N 1
ATOM 683 C CA . LEU A 1 88 ? 30.459 6.740 -17.600 1.00 86.69 88 LEU A CA 1
ATOM 684 C C . LEU A 1 88 ? 29.875 8.081 -17.109 1.00 86.69 88 LEU A C 1
ATOM 686 O O . LEU A 1 88 ? 28.927 8.083 -16.313 1.00 86.69 88 LEU A O 1
ATOM 690 N N . PRO A 1 89 ? 30.363 9.235 -17.612 1.00 87.88 89 PRO A N 1
ATOM 691 C CA . PRO A 1 89 ? 29.812 10.547 -17.266 1.00 87.88 89 PRO A CA 1
ATOM 692 C C . PRO A 1 89 ? 28.294 10.628 -17.472 1.00 87.88 89 PRO A C 1
ATOM 694 O O . PRO A 1 89 ? 27.579 11.124 -16.603 1.00 87.88 89 PRO A O 1
ATOM 697 N N . THR A 1 90 ? 27.794 10.040 -18.562 1.00 88.31 90 THR A N 1
ATOM 698 C CA . THR A 1 90 ? 26.363 9.963 -18.879 1.00 88.31 90 THR A CA 1
ATOM 699 C C . THR A 1 90 ? 25.579 9.154 -17.843 1.00 88.31 90 THR A C 1
ATOM 701 O O . THR A 1 90 ? 24.483 9.557 -17.447 1.00 88.31 90 THR A O 1
ATOM 704 N N . THR A 1 91 ? 26.140 8.047 -17.341 1.00 88.56 91 THR A N 1
ATOM 705 C CA . THR A 1 91 ? 25.546 7.286 -16.231 1.00 88.56 91 THR A CA 1
ATOM 706 C C . THR A 1 91 ? 25.493 8.145 -14.970 1.00 88.56 91 THR A C 1
ATOM 708 O O . THR A 1 91 ? 24.475 8.175 -14.280 1.00 88.56 91 THR A O 1
ATOM 711 N N . CYS A 1 92 ? 26.570 8.868 -14.662 1.00 89.56 92 CYS A N 1
ATOM 712 C CA . CYS A 1 92 ? 26.618 9.756 -13.504 1.00 89.56 92 CYS A CA 1
ATOM 713 C C . CYS A 1 92 ? 25.565 10.869 -13.595 1.00 89.56 92 CYS A C 1
ATOM 715 O O . CYS A 1 92 ? 24.883 11.131 -12.605 1.00 89.56 92 CYS A O 1
ATOM 717 N N . ASP A 1 93 ? 25.368 11.478 -14.765 1.00 91.69 93 ASP A N 1
ATOM 718 C CA . ASP A 1 93 ? 24.316 12.479 -14.989 1.00 91.69 93 ASP A CA 1
ATOM 719 C C . ASP A 1 93 ? 22.915 11.892 -14.803 1.00 91.69 93 ASP A C 1
ATOM 721 O O . ASP A 1 93 ? 22.075 12.478 -14.115 1.00 91.69 93 ASP A O 1
ATOM 725 N N . PHE A 1 94 ? 22.681 10.688 -15.327 1.00 92.25 94 PHE A N 1
ATOM 726 C CA . PHE A 1 94 ? 21.439 9.954 -15.103 1.00 92.25 94 PHE A CA 1
ATOM 727 C C . PHE A 1 94 ? 21.195 9.674 -13.610 1.00 92.25 94 PHE A C 1
ATOM 729 O O . PHE A 1 94 ? 20.103 9.916 -13.092 1.00 92.25 94 PHE A O 1
ATOM 736 N N . VAL A 1 95 ? 22.217 9.219 -12.883 1.00 92.06 95 VAL A N 1
ATOM 737 C CA . VAL A 1 95 ? 22.135 8.931 -11.443 1.00 92.06 95 VAL A CA 1
ATOM 738 C C . VAL A 1 95 ? 21.916 10.205 -10.623 1.00 92.06 95 VAL A C 1
ATOM 740 O O . VAL A 1 95 ? 21.148 10.168 -9.659 1.00 92.06 95 VAL A O 1
ATOM 743 N N . ARG A 1 96 ? 22.522 11.339 -11.002 1.00 92.81 96 ARG A N 1
ATOM 744 C CA . ARG A 1 96 ? 22.256 12.654 -10.385 1.00 92.81 96 ARG A CA 1
ATOM 745 C C . ARG A 1 96 ? 20.796 13.055 -10.568 1.00 92.81 96 ARG A C 1
ATOM 747 O O . ARG A 1 96 ? 20.131 13.351 -9.579 1.00 92.81 96 ARG A O 1
ATOM 754 N N . ALA A 1 97 ? 20.267 12.949 -11.787 1.00 93.62 97 ALA A N 1
ATOM 755 C CA . ALA A 1 97 ? 18.859 13.231 -12.054 1.00 93.62 97 ALA A CA 1
ATOM 756 C C . ALA A 1 97 ? 17.924 12.333 -11.221 1.00 93.62 97 ALA A C 1
ATOM 758 O O . ALA A 1 97 ? 16.952 12.812 -10.634 1.00 93.62 97 ALA A O 1
ATOM 759 N N . LEU A 1 98 ? 18.233 11.036 -11.099 1.00 93.12 98 LEU A N 1
ATOM 760 C CA . LEU A 1 98 ? 17.482 10.120 -10.233 1.00 93.12 98 LEU A CA 1
ATOM 761 C C . LEU A 1 98 ? 17.565 10.506 -8.755 1.00 93.12 98 LEU A C 1
ATOM 763 O O . LEU A 1 98 ? 16.563 10.411 -8.040 1.00 93.12 98 LEU A O 1
ATOM 767 N N . LEU A 1 99 ? 18.738 10.922 -8.281 1.00 92.62 99 LEU A N 1
ATOM 768 C CA . LEU A 1 99 ? 18.946 11.350 -6.903 1.00 92.62 99 LEU A CA 1
ATOM 769 C C . LEU A 1 99 ? 18.132 12.611 -6.592 1.00 92.62 99 LEU A C 1
ATOM 771 O O . LEU A 1 99 ? 17.456 12.650 -5.563 1.00 92.62 99 LEU A O 1
ATOM 775 N N . ASP A 1 100 ? 18.132 13.592 -7.490 1.00 91.88 100 ASP A N 1
ATOM 776 C CA . ASP A 1 100 ? 17.368 14.832 -7.342 1.00 91.88 100 ASP A CA 1
ATOM 777 C C . ASP A 1 100 ? 15.861 14.569 -7.349 1.00 91.88 100 ASP A C 1
ATOM 779 O O . ASP A 1 100 ? 15.141 15.045 -6.468 1.00 91.88 100 ASP A O 1
ATOM 783 N N . LEU A 1 101 ? 15.380 13.722 -8.266 1.00 89.12 101 LEU A N 1
ATOM 784 C CA . LEU A 1 101 ? 13.982 13.287 -8.293 1.00 89.12 101 LEU A CA 1
ATOM 785 C C . LEU A 1 101 ? 13.594 12.538 -7.015 1.00 89.12 101 LEU A C 1
ATOM 787 O O . LEU A 1 101 ? 12.520 12.776 -6.463 1.00 89.12 101 LEU A O 1
ATOM 791 N N . THR A 1 102 ? 14.462 11.653 -6.525 1.00 87.69 102 THR A N 1
ATOM 792 C CA . THR A 1 102 ? 14.239 10.898 -5.284 1.00 87.69 102 THR A CA 1
ATOM 793 C C . THR A 1 102 ? 14.146 11.845 -4.091 1.00 87.69 102 THR A C 1
ATOM 795 O O . THR A 1 102 ? 13.211 11.744 -3.297 1.00 87.69 102 THR A O 1
ATOM 798 N N . ASN A 1 103 ? 15.070 12.801 -3.984 1.00 87.00 103 ASN A N 1
ATOM 799 C CA . ASN A 1 103 ? 15.073 13.783 -2.906 1.00 87.00 103 ASN A CA 1
ATOM 800 C C . ASN A 1 103 ? 13.839 14.688 -2.983 1.00 87.00 103 ASN A C 1
ATOM 802 O O . ASN A 1 103 ? 13.156 14.832 -1.978 1.00 87.00 103 ASN A O 1
ATOM 806 N N . SER A 1 104 ? 13.491 15.208 -4.163 1.00 85.00 104 SER A N 1
ATOM 807 C CA . SER A 1 104 ? 12.310 16.058 -4.365 1.00 85.00 104 SER A CA 1
ATOM 808 C C . SER A 1 104 ? 11.002 15.330 -4.034 1.00 85.00 104 SER A C 1
ATOM 810 O O . SER A 1 104 ? 10.133 15.863 -3.343 1.00 85.00 104 SER A O 1
ATOM 812 N N . ARG A 1 105 ? 10.855 14.071 -4.466 1.00 79.94 105 ARG A N 1
ATOM 813 C CA . ARG A 1 105 ? 9.654 13.265 -4.188 1.00 79.94 105 ARG A CA 1
ATOM 814 C C . ARG A 1 105 ? 9.521 12.901 -2.711 1.00 79.94 105 ARG A C 1
ATOM 816 O O . ARG A 1 105 ? 8.398 12.796 -2.216 1.00 79.94 105 ARG A O 1
ATOM 823 N N . PHE A 1 106 ? 10.638 12.678 -2.018 1.00 79.38 106 PHE A N 1
ATOM 824 C CA . PHE A 1 106 ? 10.651 12.145 -0.655 1.00 79.38 106 PHE A CA 1
ATOM 825 C C . PHE A 1 106 ? 11.037 13.154 0.433 1.00 79.38 106 PHE A C 1
ATOM 827 O O . PHE A 1 106 ? 11.040 12.796 1.611 1.00 79.38 106 PHE A O 1
ATOM 834 N N . GLU A 1 107 ? 11.265 14.417 0.074 1.00 75.00 107 GLU A N 1
ATOM 835 C CA . GLU A 1 107 ? 11.677 15.502 0.974 1.00 75.00 107 GLU A CA 1
ATOM 836 C C . GLU A 1 107 ? 10.789 15.603 2.225 1.00 75.00 107 GLU A C 1
ATOM 838 O O . GLU A 1 107 ? 11.263 15.694 3.359 1.00 75.00 107 GLU A O 1
ATOM 843 N N . ASN A 1 108 ? 9.473 15.493 2.027 1.00 74.25 108 ASN A N 1
ATOM 844 C CA . ASN A 1 108 ? 8.471 15.694 3.072 1.00 74.25 108 ASN A CA 1
ATOM 845 C C . ASN A 1 108 ? 8.004 14.409 3.768 1.00 74.25 108 ASN A C 1
ATOM 847 O O . ASN A 1 108 ? 7.162 14.467 4.670 1.00 74.25 108 ASN A O 1
ATOM 851 N N . ILE A 1 109 ? 8.547 13.244 3.405 1.00 73.56 109 ILE A N 1
ATOM 852 C CA . ILE A 1 109 ? 8.135 11.966 4.005 1.00 73.56 109 ILE A CA 1
ATOM 853 C C . ILE A 1 109 ? 8.403 11.947 5.507 1.00 73.56 109 ILE A C 1
ATOM 855 O O . ILE A 1 109 ? 7.557 11.508 6.287 1.00 73.56 109 ILE A O 1
ATOM 859 N N . GLU A 1 110 ? 9.553 12.474 5.928 1.00 72.12 110 GLU A N 1
ATOM 860 C CA . GLU A 1 110 ? 9.922 12.544 7.341 1.00 72.12 110 GLU A CA 1
ATOM 861 C C . GLU A 1 110 ? 9.080 13.538 8.146 1.00 72.12 110 GLU A C 1
ATOM 863 O O . GLU A 1 110 ? 9.138 13.500 9.372 1.00 72.12 110 GLU A O 1
ATOM 868 N N . ASN A 1 111 ? 8.318 14.419 7.491 1.00 75.44 111 ASN A N 1
ATOM 869 C CA . ASN A 1 111 ? 7.445 15.397 8.146 1.00 75.44 111 ASN A CA 1
ATOM 870 C C . ASN A 1 111 ? 6.018 14.852 8.325 1.00 75.44 111 ASN A C 1
ATOM 872 O O . ASN A 1 111 ? 5.268 15.328 9.176 1.00 75.44 111 ASN A O 1
ATOM 876 N N . SER A 1 112 ? 5.642 13.813 7.572 1.00 78.50 112 SER A N 1
ATOM 877 C CA . SER A 1 112 ? 4.327 13.184 7.681 1.00 78.50 112 SER A CA 1
ATOM 878 C C . SER A 1 112 ? 4.177 12.432 9.002 1.00 78.50 112 SER A C 1
ATOM 880 O O . SER A 1 112 ? 4.793 11.387 9.218 1.00 78.50 112 SER A O 1
ATOM 882 N N . ASN A 1 113 ? 3.291 12.916 9.878 1.00 78.56 113 ASN A N 1
ATOM 883 C CA . ASN A 1 113 ? 2.997 12.259 11.156 1.00 78.56 113 ASN A CA 1
ATOM 884 C C . ASN A 1 113 ? 2.588 10.790 10.982 1.00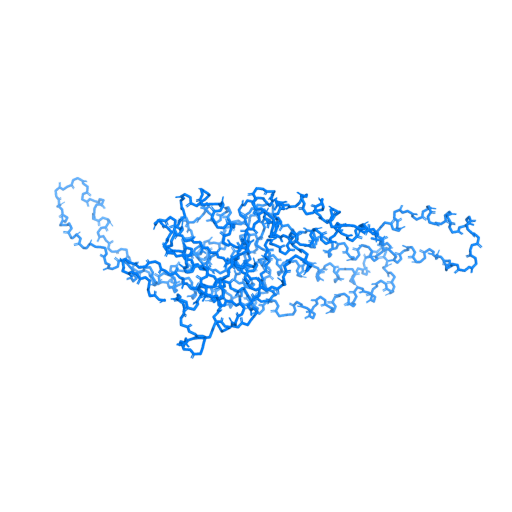 78.56 113 ASN A C 1
ATOM 886 O O . ASN A 1 113 ? 3.004 9.946 11.770 1.00 78.56 113 ASN A O 1
ATOM 890 N N . THR A 1 114 ? 1.830 10.462 9.935 1.00 77.31 114 THR A N 1
ATOM 891 C CA . THR A 1 114 ? 1.397 9.085 9.663 1.00 77.31 114 THR A CA 1
ATOM 892 C C . THR A 1 114 ? 2.584 8.170 9.379 1.00 77.31 114 THR A C 1
ATOM 894 O O . THR A 1 114 ? 2.690 7.109 9.989 1.00 77.31 114 THR A O 1
ATOM 897 N N . ILE A 1 115 ? 3.504 8.587 8.502 1.00 78.81 115 ILE A N 1
ATOM 898 C CA . ILE A 1 115 ? 4.663 7.770 8.116 1.00 78.81 115 ILE A CA 1
ATOM 899 C C . ILE A 1 115 ? 5.646 7.661 9.280 1.00 78.81 115 ILE A C 1
ATOM 901 O O . ILE A 1 115 ? 6.133 6.569 9.567 1.00 78.81 115 ILE A O 1
ATOM 905 N N . ARG A 1 116 ? 5.885 8.762 10.004 1.00 83.31 116 ARG A N 1
ATOM 906 C CA . ARG A 1 116 ? 6.764 8.771 11.181 1.00 83.31 116 ARG A CA 1
ATOM 907 C C . ARG A 1 116 ? 6.276 7.807 12.259 1.00 83.31 116 ARG A C 1
ATOM 909 O O . ARG A 1 116 ? 7.046 6.981 12.739 1.00 83.31 116 ARG A O 1
ATOM 916 N N . ILE A 1 117 ? 4.991 7.894 12.611 1.00 84.12 117 ILE A N 1
ATOM 917 C CA . ILE A 1 117 ? 4.380 7.031 13.627 1.00 84.12 117 ILE A CA 1
ATOM 918 C C . ILE A 1 117 ? 4.375 5.578 13.144 1.00 84.12 117 ILE A C 1
ATOM 920 O O . ILE A 1 117 ? 4.773 4.695 13.896 1.00 84.12 117 ILE A O 1
ATOM 924 N N . ALA A 1 118 ? 3.995 5.316 11.890 1.00 83.38 118 ALA A N 1
ATOM 925 C CA . ALA A 1 118 ? 3.995 3.960 11.342 1.00 83.38 118 ALA A CA 1
ATOM 926 C C . ALA A 1 118 ? 5.398 3.335 11.319 1.00 83.38 118 ALA A C 1
ATOM 928 O O . ALA A 1 118 ? 5.543 2.167 11.660 1.00 83.38 118 ALA A O 1
ATOM 929 N N . THR A 1 119 ? 6.426 4.110 10.958 1.00 86.62 119 THR A N 1
ATOM 930 C CA . THR A 1 119 ? 7.825 3.654 10.944 1.00 86.62 119 THR A CA 1
ATOM 931 C C . THR A 1 119 ? 8.326 3.369 12.359 1.00 86.62 119 THR A C 1
ATOM 933 O O . THR A 1 119 ? 8.938 2.333 12.590 1.00 86.62 119 THR A O 1
ATOM 936 N N . PHE A 1 120 ? 8.020 4.236 13.330 1.00 89.25 120 PHE A N 1
ATOM 937 C CA . PHE A 1 120 ? 8.388 4.004 14.730 1.00 89.25 120 PHE A CA 1
ATOM 938 C C . PHE A 1 120 ? 7.749 2.734 15.300 1.00 89.25 120 PHE A C 1
ATOM 940 O O . PHE A 1 120 ? 8.400 1.948 15.990 1.00 89.25 120 PHE A O 1
ATOM 947 N N . LEU A 1 121 ? 6.466 2.535 15.003 1.00 88.06 121 LEU A N 1
ATOM 948 C CA . LEU A 1 121 ? 5.686 1.393 15.471 1.00 88.06 121 LEU A CA 1
ATOM 949 C C . LEU A 1 121 ? 6.027 0.088 14.738 1.00 88.06 121 LEU A C 1
ATOM 951 O O . LEU A 1 121 ? 5.478 -0.956 15.080 1.00 88.06 121 LEU A O 1
ATOM 955 N N . ASP A 1 122 ? 6.916 0.106 13.745 1.00 86.94 122 ASP A N 1
ATOM 956 C CA . ASP A 1 122 ? 7.435 -1.114 13.135 1.00 86.94 122 ASP A CA 1
ATOM 957 C C . ASP A 1 122 ? 8.653 -1.620 13.927 1.00 86.94 122 ASP A C 1
ATOM 959 O O . ASP A 1 122 ? 9.691 -0.946 13.947 1.00 86.94 122 ASP A O 1
ATOM 963 N N . PRO A 1 123 ? 8.583 -2.815 14.548 1.00 86.75 123 PRO A N 1
ATOM 964 C CA . PRO A 1 123 ? 9.675 -3.358 15.354 1.00 86.75 123 PRO A CA 1
ATOM 965 C C . PRO A 1 123 ? 10.947 -3.669 14.551 1.00 86.75 123 PRO A C 1
ATOM 967 O O . PRO A 1 123 ? 11.986 -3.941 15.152 1.00 86.75 123 PRO A O 1
ATOM 970 N N . ARG A 1 124 ? 10.890 -3.646 13.208 1.00 86.31 124 ARG A N 1
ATOM 971 C CA . ARG A 1 124 ? 12.065 -3.756 12.320 1.00 86.31 124 ARG A CA 1
ATOM 972 C C . ARG A 1 124 ? 12.840 -2.448 12.205 1.00 86.31 124 ARG A C 1
ATOM 974 O O . ARG A 1 124 ? 14.001 -2.465 11.818 1.00 86.31 124 ARG A O 1
ATOM 981 N N . CYS A 1 125 ? 12.178 -1.327 12.471 1.00 82.94 125 CYS A N 1
ATOM 982 C CA . CYS A 1 125 ? 12.651 0.009 12.129 1.00 82.94 125 CYS A CA 1
ATOM 983 C C . CYS A 1 125 ? 12.920 0.827 13.394 1.00 82.94 125 CYS A C 1
ATOM 985 O O . CYS A 1 125 ? 14.022 1.343 13.585 1.00 82.94 125 CYS A O 1
ATOM 987 N N . LYS A 1 126 ? 11.915 0.927 14.276 1.00 86.00 126 LYS A N 1
ATOM 988 C CA . LYS A 1 126 ? 11.942 1.760 15.486 1.00 86.00 126 LYS A CA 1
ATOM 989 C C . LYS A 1 126 ? 12.457 3.172 15.168 1.00 86.00 126 LYS A C 1
ATOM 991 O O . LYS A 1 126 ? 11.876 3.870 14.340 1.00 86.00 126 LYS A O 1
ATOM 996 N N . LEU A 1 127 ? 13.558 3.593 15.795 1.00 84.19 127 LEU A N 1
ATOM 997 C CA . LEU A 1 127 ? 14.170 4.909 15.597 1.00 84.19 127 LEU A CA 1
ATOM 998 C C . LEU A 1 127 ? 15.298 4.942 14.549 1.00 84.19 127 LEU A C 1
ATOM 1000 O O . LEU A 1 127 ? 15.703 6.037 14.157 1.00 84.19 127 LEU A O 1
ATOM 1004 N N . GLN A 1 128 ? 15.787 3.791 14.063 1.00 81.94 128 GLN A N 1
ATOM 1005 C CA . GLN A 1 128 ? 16.944 3.722 13.150 1.00 81.94 128 GLN A CA 1
ATOM 1006 C C . GLN A 1 128 ? 16.840 4.614 11.901 1.00 81.94 128 GLN A C 1
ATOM 1008 O O . GLN A 1 128 ? 17.848 5.210 11.525 1.00 81.94 128 GLN A O 1
ATOM 1013 N N . PRO A 1 129 ? 15.675 4.744 11.238 1.00 81.31 129 PRO A N 1
ATOM 1014 C CA . PRO A 1 129 ? 15.600 5.498 9.993 1.00 81.31 129 PRO A CA 1
ATOM 1015 C C . PRO A 1 129 ? 15.621 7.010 10.209 1.00 81.31 129 PRO A C 1
ATOM 1017 O O . PRO A 1 129 ? 15.734 7.743 9.236 1.00 81.31 129 PRO A O 1
ATOM 1020 N N . PHE A 1 130 ? 15.482 7.508 11.439 1.00 82.44 130 PHE A N 1
ATOM 1021 C CA . PHE A 1 130 ? 15.370 8.940 11.723 1.00 82.44 130 PHE A CA 1
ATOM 1022 C C . PHE A 1 130 ? 16.722 9.561 12.074 1.00 82.44 130 PHE A C 1
ATOM 1024 O O . PHE A 1 130 ? 17.579 8.919 12.673 1.00 82.44 130 PHE A O 1
ATOM 1031 N N . THR A 1 131 ? 16.896 10.840 11.740 1.00 80.56 131 THR A N 1
ATOM 1032 C CA . THR A 1 131 ? 18.026 11.642 12.228 1.00 80.56 131 THR A CA 1
ATOM 1033 C C . THR A 1 131 ? 17.881 11.922 13.726 1.00 80.56 131 THR A C 1
ATOM 1035 O O . THR A 1 131 ? 16.759 12.023 14.227 1.00 80.56 131 THR A O 1
ATOM 1038 N N . SER A 1 132 ? 18.996 12.093 14.443 1.00 79.62 132 SER A N 1
ATOM 1039 C CA . SER A 1 132 ? 19.014 12.316 15.902 1.00 79.62 132 SER A CA 1
ATOM 1040 C C . SER A 1 132 ? 18.076 13.447 16.351 1.00 79.62 132 SER A C 1
ATOM 1042 O O . SER A 1 132 ? 17.285 13.265 17.274 1.00 79.62 132 SER A O 1
ATOM 1044 N N . ALA A 1 133 ? 18.060 14.573 15.630 1.00 80.75 133 ALA A N 1
ATOM 1045 C CA . ALA A 1 133 ? 17.163 15.699 15.906 1.00 80.75 133 ALA A CA 1
ATOM 1046 C C . ALA A 1 133 ? 15.665 15.334 15.794 1.00 80.75 133 ALA A C 1
ATOM 1048 O O . ALA A 1 133 ? 14.835 15.787 16.584 1.00 80.75 133 ALA A O 1
ATOM 1049 N N . LYS A 1 134 ? 15.293 14.484 14.827 1.00 80.56 134 LYS A N 1
ATOM 1050 C CA . LYS A 1 134 ? 13.895 14.077 14.603 1.00 80.56 134 LYS A CA 1
ATOM 1051 C C . LYS A 1 134 ? 13.448 12.929 15.511 1.00 80.56 134 LYS A C 1
ATOM 1053 O O . LYS A 1 134 ? 12.243 12.773 15.712 1.00 80.56 134 LYS A O 1
ATOM 1058 N N . GLN A 1 135 ? 14.383 12.157 16.072 1.00 82.56 135 GLN A N 1
ATOM 1059 C CA . GLN A 1 135 ? 14.084 11.087 17.029 1.00 82.56 135 GLN A CA 1
ATOM 1060 C C . GLN A 1 135 ? 13.475 11.639 18.322 1.00 82.56 135 GLN A C 1
ATOM 1062 O O . GLN A 1 135 ? 12.448 11.126 18.763 1.00 82.56 135 GLN A O 1
ATOM 1067 N N . ALA A 1 136 ? 14.048 12.712 18.882 1.00 81.50 136 ALA A N 1
ATOM 1068 C CA . ALA A 1 136 ? 13.551 13.330 20.115 1.00 81.50 136 ALA A CA 1
ATOM 1069 C C . ALA A 1 136 ? 12.107 13.837 19.953 1.00 81.50 136 ALA A C 1
ATOM 1071 O O . ALA A 1 136 ? 11.203 13.402 20.662 1.00 81.50 136 ALA A O 1
ATOM 1072 N N . THR A 1 137 ? 11.857 14.649 18.919 1.00 85.88 137 THR A N 1
ATOM 1073 C CA . THR A 1 137 ? 10.512 15.195 18.648 1.00 85.88 137 THR A CA 1
ATOM 1074 C C . THR A 1 137 ? 9.466 14.111 18.368 1.00 85.88 137 THR A C 1
ATOM 1076 O O . THR A 1 137 ? 8.288 14.270 18.700 1.00 85.88 137 THR A O 1
ATOM 1079 N N . LEU A 1 138 ? 9.875 13.001 17.742 1.00 85.38 138 LEU A N 1
ATOM 1080 C CA . LEU A 1 138 ? 9.000 11.860 17.486 1.00 85.38 138 LEU A CA 1
ATOM 1081 C C . LEU A 1 138 ? 8.657 11.126 18.781 1.00 85.38 138 LEU A C 1
ATOM 1083 O O . LEU A 1 138 ? 7.484 10.842 19.013 1.00 85.38 138 LEU A O 1
ATOM 1087 N N . ARG A 1 139 ? 9.660 10.858 19.624 1.00 86.75 139 ARG A N 1
ATOM 1088 C CA . ARG A 1 139 ? 9.475 10.210 20.924 1.00 86.75 139 ARG A CA 1
ATOM 1089 C C . ARG A 1 139 ? 8.487 11.001 21.779 1.00 86.75 139 ARG A C 1
ATOM 1091 O O . ARG A 1 139 ? 7.499 10.424 22.221 1.00 86.75 139 ARG A O 1
ATOM 1098 N N . ASP A 1 140 ? 8.657 12.317 21.883 1.00 86.19 140 ASP A N 1
ATOM 1099 C CA . ASP A 1 140 ? 7.747 13.189 22.640 1.00 86.19 140 ASP A CA 1
ATOM 1100 C C . ASP A 1 140 ? 6.314 13.160 22.096 1.00 86.19 140 ASP A C 1
ATOM 1102 O O . ASP A 1 140 ? 5.338 13.131 22.849 1.00 86.19 140 ASP A O 1
ATOM 1106 N N . SER A 1 141 ? 6.168 13.143 20.769 1.00 87.44 141 SER A N 1
ATOM 1107 C CA . SER A 1 141 ? 4.857 13.065 20.119 1.00 87.44 141 SER A CA 1
ATOM 1108 C C . SER A 1 141 ? 4.153 11.740 20.417 1.00 87.44 141 SER A C 1
ATOM 1110 O O . SER A 1 141 ? 2.941 11.717 20.625 1.00 87.44 141 SER A O 1
ATOM 1112 N N . ILE A 1 142 ? 4.899 10.635 20.464 1.00 87.88 142 ILE A N 1
ATOM 1113 C CA . ILE A 1 142 ? 4.354 9.304 20.744 1.00 87.88 142 ILE A CA 1
ATOM 1114 C C . ILE A 1 142 ? 4.044 9.142 22.230 1.00 87.88 142 ILE A C 1
ATOM 1116 O O . ILE A 1 142 ? 2.975 8.628 22.544 1.00 87.88 142 ILE A O 1
ATOM 1120 N N . ILE A 1 143 ? 4.887 9.661 23.129 1.00 88.88 143 ILE A N 1
ATOM 1121 C CA . ILE A 1 143 ? 4.601 9.717 24.572 1.00 88.88 143 ILE A CA 1
ATOM 1122 C C . ILE A 1 143 ? 3.258 10.413 24.807 1.00 88.88 143 ILE A C 1
ATOM 1124 O O . ILE A 1 143 ? 2.398 9.870 25.495 1.00 88.88 143 ILE A O 1
ATOM 1128 N N . LYS A 1 144 ? 3.026 11.570 24.169 1.00 89.12 144 LYS A N 1
ATOM 1129 C CA . LYS A 1 144 ? 1.745 12.290 24.267 1.00 89.12 144 LYS A CA 1
ATOM 1130 C C . LYS A 1 144 ? 0.564 11.449 23.776 1.00 89.12 144 LYS A C 1
ATOM 1132 O O . LYS A 1 144 ? -0.482 11.444 24.417 1.00 89.12 144 LYS A O 1
ATOM 1137 N N . LEU A 1 145 ? 0.718 10.735 22.659 1.00 87.56 145 LEU A N 1
ATOM 1138 C CA . LEU A 1 145 ? -0.338 9.872 22.118 1.00 87.56 145 LEU A CA 1
ATOM 1139 C C . LEU A 1 145 ? -0.630 8.668 23.021 1.00 87.56 145 LEU A C 1
ATOM 1141 O O . LEU A 1 145 ? -1.791 8.316 23.194 1.00 87.56 145 LEU A O 1
ATOM 1145 N N . VAL A 1 146 ? 0.398 8.049 23.601 1.00 87.75 146 VAL A N 1
ATOM 1146 C CA . VAL A 1 146 ? 0.246 6.906 24.511 1.00 87.75 146 VAL A CA 1
ATOM 1147 C C . VAL A 1 146 ? -0.373 7.352 25.837 1.00 87.75 146 VAL A C 1
ATOM 1149 O O . VAL A 1 146 ? -1.335 6.740 26.289 1.00 87.75 146 VAL A O 1
ATOM 1152 N N . ALA A 1 147 ? 0.074 8.476 26.403 1.00 87.38 147 ALA A N 1
ATOM 1153 C CA . ALA A 1 147 ? -0.502 9.050 27.620 1.00 87.38 147 ALA A CA 1
ATOM 1154 C C . ALA A 1 147 ? -1.991 9.411 27.451 1.00 87.38 147 ALA A C 1
ATOM 1156 O O . ALA A 1 147 ? -2.797 9.214 28.359 1.00 87.38 147 ALA A O 1
ATOM 1157 N N . GLN A 1 148 ? -2.389 9.899 26.269 1.00 86.19 148 GLN A N 1
ATOM 1158 C CA . GLN A 1 148 ? -3.801 10.127 25.938 1.00 86.19 148 GLN A CA 1
ATOM 1159 C C . GLN A 1 148 ? -4.626 8.835 25.913 1.00 86.19 148 GLN A C 1
ATOM 1161 O O . GLN A 1 148 ? -5.802 8.858 26.271 1.00 86.19 148 GLN A O 1
ATOM 1166 N N . GLU A 1 149 ? -4.040 7.722 25.473 1.00 83.75 149 GLU A N 1
ATOM 1167 C CA . GLU A 1 149 ? -4.715 6.423 25.455 1.00 83.75 149 GLU A CA 1
ATOM 1168 C C . GLU A 1 149 ? -4.846 5.839 26.869 1.00 83.75 149 GLU A C 1
ATOM 1170 O O . GLU A 1 149 ? -5.929 5.377 27.215 1.00 83.75 149 GLU A O 1
ATOM 1175 N N . ILE A 1 150 ? -3.825 5.987 27.720 1.00 84.19 150 ILE A N 1
ATOM 1176 C CA . ILE A 1 150 ? -3.882 5.607 29.145 1.00 84.19 150 ILE A CA 1
ATOM 1177 C C . ILE A 1 150 ? -5.016 6.358 29.868 1.00 84.19 150 ILE A C 1
ATOM 1179 O O . ILE A 1 150 ? -5.848 5.756 30.543 1.00 84.19 150 ILE A O 1
ATOM 1183 N N . ASN A 1 151 ? -5.127 7.675 29.655 1.00 83.44 151 ASN A N 1
ATOM 1184 C CA . ASN A 1 151 ? -6.188 8.494 30.260 1.00 83.44 151 ASN A CA 1
ATOM 1185 C C . ASN A 1 151 ? -7.610 8.085 29.832 1.00 83.44 151 ASN A C 1
ATOM 1187 O O . ASN A 1 151 ? -8.571 8.234 30.593 1.00 83.44 151 ASN A O 1
ATOM 1191 N N . ARG A 1 152 ? -7.770 7.573 28.607 1.00 77.69 152 ARG A N 1
ATOM 1192 C CA . ARG A 1 152 ? -9.061 7.069 28.110 1.00 77.69 152 ARG A CA 1
ATOM 1193 C C . ARG A 1 152 ? -9.479 5.761 28.777 1.00 77.69 152 ARG A C 1
ATOM 1195 O O . ARG A 1 152 ? -10.670 5.489 28.867 1.00 77.69 152 ARG A O 1
ATOM 1202 N N . GLU A 1 153 ? -8.523 4.965 29.236 1.00 67.75 153 GLU A N 1
ATOM 1203 C CA . GLU A 1 153 ? -8.792 3.692 29.911 1.00 67.75 153 GLU A CA 1
ATOM 1204 C C . GLU A 1 153 ? -9.141 3.913 31.383 1.00 67.75 153 GLU A C 1
ATOM 1206 O O . GLU A 1 153 ? -10.179 3.432 31.834 1.00 67.75 153 GLU A O 1
ATOM 1211 N N . GLY A 1 154 ? -8.393 4.776 32.079 1.00 60.69 154 GLY A N 1
ATOM 1212 C CA . GLY A 1 154 ? -8.695 5.137 33.471 1.00 60.69 154 GLY A CA 1
ATOM 1213 C C . GLY A 1 154 ? -10.053 5.832 33.665 1.00 60.69 154 GLY A C 1
ATOM 1214 O O . GLY A 1 154 ? -10.634 5.775 34.743 1.00 60.69 154 GLY A O 1
ATOM 1215 N N . SER A 1 155 ? -10.613 6.454 32.621 1.00 54.03 155 SER A N 1
ATOM 1216 C CA . SER A 1 155 ? -11.969 7.031 32.662 1.00 54.03 155 SER A CA 1
ATOM 1217 C C . SER A 1 155 ? -13.088 5.999 32.462 1.00 54.03 155 SER A C 1
ATOM 1219 O O . SER A 1 155 ? -14.217 6.260 32.874 1.00 54.03 155 SER A O 1
ATOM 1221 N N . CYS A 1 156 ? -12.795 4.827 31.888 1.00 39.25 156 CYS A N 1
ATOM 1222 C CA . CYS A 1 156 ? -13.769 3.747 31.698 1.00 39.25 156 CYS A CA 1
ATOM 1223 C C . CYS A 1 156 ? -13.806 2.759 32.881 1.00 39.25 156 CYS A C 1
ATOM 1225 O O . CYS A 1 156 ? -14.851 2.165 33.138 1.00 39.25 156 CYS A O 1
ATOM 1227 N N . GLU A 1 157 ? -12.704 2.597 33.620 1.00 40.56 157 GLU A N 1
ATOM 1228 C CA . GLU A 1 157 ? -12.618 1.666 34.761 1.00 40.56 157 GLU A CA 1
ATOM 1229 C C . GLU A 1 157 ? -13.271 2.194 36.051 1.00 40.56 157 GLU A C 1
ATOM 1231 O O . GLU A 1 157 ? -13.660 1.401 36.906 1.00 40.56 157 GLU A O 1
ATOM 1236 N N . ASN A 1 158 ? -13.538 3.500 36.157 1.00 38.16 158 ASN A N 1
ATOM 1237 C CA . ASN A 1 158 ? -14.207 4.097 37.327 1.00 38.16 158 ASN A CA 1
ATOM 1238 C C . ASN A 1 158 ? -15.692 3.695 37.507 1.00 38.16 158 ASN A C 1
ATOM 1240 O O . ASN A 1 158 ? -16.345 4.180 38.430 1.00 38.16 158 ASN A O 1
ATOM 1244 N N . ILE A 1 159 ? -16.242 2.820 36.653 1.00 41.16 159 ILE A N 1
ATOM 1245 C CA . ILE A 1 159 ? -17.615 2.286 36.763 1.00 41.16 159 ILE A CA 1
ATOM 1246 C C . ILE A 1 159 ? -17.626 0.803 37.212 1.00 41.16 159 ILE A C 1
ATOM 1248 O O . ILE A 1 159 ? -18.684 0.255 37.523 1.00 41.16 159 ILE A O 1
ATOM 1252 N N . ALA A 1 160 ? -16.472 0.138 37.349 1.00 35.00 160 ALA A N 1
ATOM 1253 C CA . ALA A 1 160 ? -16.410 -1.249 37.816 1.00 35.00 160 ALA A CA 1
ATOM 1254 C C . ALA A 1 160 ? -16.261 -1.345 39.351 1.00 35.00 160 ALA A C 1
ATOM 1256 O O . ALA A 1 160 ? -15.168 -1.306 39.898 1.00 35.00 160 ALA A O 1
ATOM 1257 N N . VAL A 1 161 ? -17.410 -1.482 40.023 1.00 36.56 161 VAL A N 1
ATOM 1258 C CA . VAL A 1 161 ? -17.646 -2.143 41.325 1.00 36.56 161 VAL A CA 1
ATOM 1259 C C . VAL A 1 161 ? -16.582 -1.925 42.420 1.00 36.56 161 VAL A C 1
ATOM 1261 O O . VAL A 1 161 ? -15.687 -2.738 42.638 1.00 36.56 161 VAL A O 1
ATOM 1264 N N . SER A 1 162 ? -16.794 -0.890 43.237 1.00 35.56 162 SER A N 1
ATOM 1265 C CA . SER A 1 162 ? -16.225 -0.798 44.588 1.00 35.56 162 SER A CA 1
ATOM 1266 C C . SER A 1 162 ? -16.842 -1.876 45.492 1.00 35.56 162 SER A C 1
ATOM 1268 O O . SER A 1 162 ? -17.765 -1.596 46.259 1.00 35.56 162 SER A O 1
ATOM 1270 N N . THR A 1 163 ? -16.314 -3.099 45.453 1.00 37.12 163 THR A N 1
ATOM 1271 C CA . THR A 1 163 ? -16.489 -4.046 46.564 1.00 37.12 163 THR A CA 1
ATOM 1272 C C . THR A 1 163 ? -15.343 -3.799 47.536 1.00 37.12 163 THR A C 1
ATOM 1274 O O . THR A 1 163 ? -14.249 -4.328 47.368 1.00 37.12 163 THR A O 1
ATOM 1277 N N . LYS A 1 164 ? -15.559 -2.945 48.542 1.00 43.88 164 LYS A N 1
ATOM 1278 C CA . LYS A 1 164 ? -14.644 -2.852 49.686 1.00 43.88 164 LYS A CA 1
ATOM 1279 C C . LYS A 1 164 ? -14.758 -4.157 50.477 1.00 43.88 164 LYS A C 1
ATOM 1281 O O . LYS A 1 164 ? -15.588 -4.255 51.374 1.00 43.88 164 LYS A O 1
ATOM 1286 N N . SER A 1 165 ? -13.965 -5.169 50.136 1.00 50.88 165 SER A N 1
ATOM 1287 C CA . SER A 1 165 ? -13.758 -6.307 51.028 1.00 50.88 165 SER A CA 1
ATOM 1288 C C . SER A 1 165 ? -12.929 -5.819 52.214 1.00 50.88 165 SER A C 1
ATOM 1290 O O . SER A 1 165 ? -11.765 -5.452 52.053 1.00 50.88 165 SER A O 1
ATOM 1292 N N . SER A 1 166 ? -13.532 -5.765 53.401 1.00 56.34 166 SER A N 1
ATOM 1293 C CA . SER A 1 166 ? -12.802 -5.582 54.656 1.00 56.34 166 SER A CA 1
ATOM 1294 C C . SER A 1 166 ? -11.723 -6.662 54.765 1.00 56.34 166 SER A C 1
ATOM 1296 O O . SER A 1 166 ? -12.050 -7.847 54.686 1.00 56.34 166 SER A O 1
ATOM 1298 N N . LEU A 1 167 ? -10.453 -6.274 54.918 1.00 65.06 167 LEU A N 1
ATOM 1299 C CA . LEU A 1 167 ? -9.374 -7.235 55.144 1.00 65.06 167 LEU A CA 1
ATOM 1300 C C . LEU A 1 167 ? -9.596 -7.927 56.492 1.00 65.06 167 LEU A C 1
ATOM 1302 O O . LEU A 1 167 ? -9.574 -7.272 57.531 1.00 65.06 167 LEU A O 1
ATOM 1306 N N . ASP A 1 168 ? -9.806 -9.240 56.462 1.00 76.31 168 ASP A N 1
ATOM 1307 C CA . ASP A 1 168 ? -9.836 -10.079 57.657 1.00 76.31 168 ASP A CA 1
ATOM 1308 C C . ASP A 1 168 ? -8.396 -10.283 58.177 1.00 76.31 168 ASP A C 1
ATOM 1310 O O . ASP A 1 168 ? -7.593 -10.922 57.484 1.00 76.31 168 ASP A O 1
ATOM 1314 N N . PRO A 1 169 ? -8.047 -9.772 59.376 1.00 70.44 169 PRO A N 1
ATOM 1315 C CA . PRO A 1 169 ? -6.709 -9.906 59.951 1.00 70.44 169 PRO A CA 1
ATOM 1316 C C . PRO A 1 169 ? -6.338 -11.348 60.327 1.00 70.44 169 PRO A C 1
ATOM 1318 O O . PRO A 1 169 ? -5.172 -11.620 60.601 1.00 70.44 169 PRO A O 1
ATOM 1321 N N . THR A 1 170 ? -7.308 -12.266 60.365 1.00 76.12 170 THR A N 1
ATOM 1322 C CA . THR A 1 170 ? -7.096 -13.674 60.737 1.00 76.12 170 THR A CA 1
ATOM 1323 C C . THR A 1 170 ? -6.926 -14.606 59.538 1.00 76.12 170 THR A C 1
ATOM 1325 O O . THR A 1 170 ? -6.627 -15.790 59.703 1.00 76.12 170 THR A O 1
ATOM 1328 N N . SER A 1 171 ? -7.044 -14.080 58.317 1.00 80.12 171 SER A N 1
ATOM 1329 C CA . SER A 1 171 ? -6.831 -14.858 57.101 1.00 80.12 171 SER A CA 1
ATOM 1330 C C . SER A 1 171 ? -5.355 -15.212 56.916 1.00 80.12 171 SER A C 1
ATOM 1332 O O . SER A 1 171 ? -4.483 -14.346 56.922 1.00 80.12 171 SER A O 1
ATOM 1334 N N . ILE A 1 172 ? -5.063 -16.482 56.626 1.00 77.00 172 ILE A N 1
ATOM 1335 C CA . ILE A 1 172 ? -3.724 -16.928 56.202 1.00 77.00 172 ILE A CA 1
ATOM 1336 C C . ILE A 1 172 ? -3.234 -16.207 54.930 1.00 77.00 172 ILE A C 1
ATOM 1338 O O . ILE A 1 172 ? -2.033 -16.092 54.692 1.00 77.00 172 ILE A O 1
ATOM 1342 N N . PHE A 1 173 ? -4.159 -15.662 54.134 1.00 77.62 173 PHE A N 1
ATOM 1343 C CA . PHE A 1 173 ? -3.863 -14.884 52.931 1.00 77.62 173 PHE A CA 1
ATOM 1344 C C . PHE A 1 173 ? -3.713 -13.385 53.203 1.00 77.62 173 PHE A C 1
ATOM 1346 O O . PHE A 1 173 ? -3.498 -12.622 52.263 1.00 77.62 173 PHE A O 1
ATOM 1353 N N . TYR A 1 174 ? -3.779 -12.946 54.466 1.00 79.50 174 TYR A N 1
ATOM 1354 C CA . TYR A 1 174 ? -3.686 -11.537 54.850 1.00 79.50 174 TYR A CA 1
ATOM 1355 C C . TYR A 1 174 ? -2.469 -10.844 54.234 1.00 79.50 174 TYR A C 1
ATOM 1357 O O . TYR A 1 174 ? -2.602 -9.751 53.705 1.00 79.50 174 TYR A O 1
ATOM 1365 N N . VAL A 1 175 ? -1.300 -11.492 54.211 1.00 76.06 175 VAL A N 1
ATOM 1366 C CA . VAL A 1 175 ? -0.074 -10.911 53.632 1.00 76.06 175 VAL A CA 1
ATOM 1367 C C . VAL A 1 175 ? -0.187 -10.684 52.114 1.00 76.06 175 VAL A C 1
ATOM 1369 O O . VAL A 1 175 ? 0.334 -9.691 51.605 1.00 76.06 175 VAL A O 1
ATOM 1372 N N . TRP A 1 176 ? -0.879 -11.566 51.384 1.00 74.62 176 TRP A N 1
ATOM 1373 C CA . TRP A 1 176 ? -1.143 -11.398 49.948 1.00 74.62 176 TRP A CA 1
ATOM 1374 C C . TRP A 1 176 ? -2.215 -10.335 49.699 1.00 74.62 176 TRP A C 1
ATOM 1376 O O . TRP A 1 176 ? -1.993 -9.413 48.919 1.00 74.62 176 TRP A O 1
ATOM 1386 N N . ASN A 1 177 ? -3.322 -10.400 50.437 1.00 74.31 177 ASN A N 1
ATOM 1387 C CA . ASN A 1 177 ? -4.434 -9.458 50.314 1.00 74.31 177 ASN A CA 1
ATOM 1388 C C . ASN A 1 177 ? -4.022 -8.035 50.727 1.00 74.31 177 ASN A C 1
ATOM 1390 O O . ASN A 1 177 ? -4.435 -7.058 50.111 1.00 74.31 177 ASN A O 1
ATOM 1394 N N . ALA A 1 178 ? -3.158 -7.902 51.738 1.00 65.56 178 ALA A N 1
ATOM 1395 C CA . ALA A 1 178 ? -2.599 -6.625 52.170 1.00 65.56 178 ALA A CA 1
ATOM 1396 C C . ALA A 1 178 ? -1.662 -6.027 51.116 1.00 65.56 178 ALA A C 1
ATOM 1398 O O . ALA A 1 178 ? -1.631 -4.810 50.979 1.00 65.56 178 ALA A O 1
ATOM 1399 N N . ARG A 1 179 ? -0.940 -6.851 50.339 1.00 60.06 179 ARG A N 1
ATOM 1400 C CA . ARG A 1 179 ? -0.141 -6.385 49.190 1.00 60.06 179 ARG A CA 1
ATOM 1401 C C . ARG A 1 179 ? -1.009 -5.859 48.051 1.00 60.06 179 ARG A C 1
ATOM 1403 O O . ARG A 1 179 ? -0.630 -4.867 47.442 1.00 60.06 179 ARG A O 1
ATOM 1410 N N . GLU A 1 180 ? -2.143 -6.497 47.777 1.00 55.62 180 GLU A N 1
ATOM 1411 C CA . GLU A 1 180 ? -3.101 -6.034 46.761 1.00 55.62 180 GLU A CA 1
ATOM 1412 C C . GLU A 1 180 ? -3.871 -4.779 47.206 1.00 55.62 180 GLU A C 1
ATOM 1414 O O . GLU A 1 180 ? -4.272 -3.972 46.372 1.00 55.62 180 GLU A O 1
ATOM 1419 N N . ALA A 1 181 ? -4.031 -4.579 48.519 1.00 51.41 181 ALA A N 1
ATOM 1420 C CA . ALA A 1 181 ? -4.674 -3.404 49.106 1.00 51.41 181 ALA A CA 1
ATOM 1421 C C . ALA A 1 181 ? -3.757 -2.172 49.228 1.00 51.41 181 ALA A C 1
ATOM 1423 O O . ALA A 1 181 ? -4.253 -1.077 49.506 1.00 51.41 181 ALA A O 1
ATOM 1424 N N . VAL A 1 182 ? -2.438 -2.314 49.031 1.00 49.03 182 VAL A N 1
ATOM 1425 C CA . VAL A 1 182 ? -1.554 -1.149 48.897 1.00 49.03 182 VAL A CA 1
ATOM 1426 C C . VAL A 1 182 ? -1.896 -0.476 47.567 1.00 49.03 182 VAL A C 1
ATOM 1428 O O . VAL A 1 182 ? -1.726 -1.110 46.524 1.00 49.03 182 VAL A O 1
ATOM 1431 N N . PRO A 1 183 ? -2.350 0.793 47.552 1.00 50.47 183 PRO A N 1
ATOM 1432 C CA . PRO A 1 183 ? -2.505 1.512 46.301 1.00 50.47 183 PRO A CA 1
ATOM 1433 C C . PRO A 1 183 ? -1.133 1.559 45.631 1.00 50.47 183 PRO A C 1
ATOM 1435 O O . PRO A 1 183 ? -0.210 2.195 46.147 1.00 50.47 183 PRO A O 1
ATOM 1438 N N . GLN A 1 184 ? -0.979 0.857 44.502 1.00 51.09 184 GLN A N 1
ATOM 1439 C CA . GLN A 1 184 ? 0.164 1.085 43.625 1.00 51.09 184 GLN A CA 1
ATOM 1440 C C . GLN A 1 184 ? 0.223 2.592 43.388 1.00 51.09 184 GLN A C 1
ATOM 1442 O O . GLN A 1 184 ? -0.792 3.201 43.042 1.00 51.09 184 GLN A O 1
ATOM 1447 N N . SER A 1 185 ? 1.379 3.203 43.656 1.00 48.91 185 SER A N 1
ATOM 1448 C CA . SER A 1 185 ? 1.600 4.615 43.368 1.00 48.91 185 SER A CA 1
ATOM 1449 C C . SER A 1 185 ? 1.125 4.867 41.945 1.00 48.91 185 SER A C 1
ATOM 1451 O O . SER A 1 185 ? 1.661 4.260 41.017 1.00 48.91 185 SER A O 1
ATOM 1453 N N . VAL A 1 186 ? 0.084 5.685 41.783 1.00 55.91 186 VAL A N 1
ATOM 1454 C CA . VAL A 1 186 ? -0.462 6.013 40.467 1.00 55.91 186 VAL A CA 1
ATOM 1455 C C . VAL A 1 186 ? 0.609 6.838 39.769 1.00 55.91 186 VAL A C 1
ATOM 1457 O O . VAL A 1 186 ? 0.700 8.053 39.947 1.00 55.91 186 VAL A O 1
ATOM 1460 N N . GLU A 1 187 ? 1.504 6.159 39.057 1.00 61.12 187 GLU A N 1
ATOM 1461 C CA . GLU A 1 187 ? 2.482 6.816 38.214 1.00 61.12 187 GLU A CA 1
ATOM 1462 C C . GLU A 1 187 ? 1.720 7.690 37.222 1.00 61.12 187 GLU A C 1
ATOM 1464 O O . GLU A 1 187 ? 0.656 7.318 36.720 1.00 61.12 187 GLU A O 1
ATOM 1469 N N . SER A 1 188 ? 2.242 8.889 36.955 1.00 78.31 188 SER A N 1
ATOM 1470 C CA . SER A 1 188 ? 1.598 9.762 35.978 1.00 78.31 188 SER A CA 1
ATOM 1471 C C . SER A 1 188 ? 1.437 9.007 34.642 1.00 78.31 188 SER A C 1
ATOM 1473 O O . SER A 1 188 ? 2.360 8.289 34.244 1.00 78.31 188 SER A O 1
ATOM 1475 N N . PRO A 1 189 ? 0.331 9.194 33.901 1.00 80.94 189 PRO A N 1
ATOM 1476 C CA . PRO A 1 189 ? 0.115 8.554 32.597 1.00 80.94 189 PRO A CA 1
ATOM 1477 C C . PRO A 1 189 ? 1.293 8.749 31.629 1.00 80.94 189 PRO A C 1
ATOM 1479 O O . PRO A 1 189 ? 1.603 7.893 30.804 1.00 80.94 189 PRO A O 1
ATOM 1482 N N . THR A 1 190 ? 1.989 9.881 31.757 1.00 84.25 190 THR A N 1
ATOM 1483 C CA . THR A 1 190 ? 3.215 10.191 31.018 1.00 84.25 190 THR A CA 1
ATOM 1484 C C . THR A 1 190 ? 4.386 9.295 31.424 1.00 84.25 190 THR A C 1
ATOM 1486 O O . THR A 1 190 ? 5.105 8.822 30.550 1.00 84.25 190 THR A O 1
ATOM 1489 N N . ALA A 1 191 ? 4.585 9.039 32.719 1.00 84.19 191 ALA A N 1
ATOM 1490 C CA . ALA A 1 191 ? 5.641 8.151 33.210 1.00 84.19 191 ALA A CA 1
ATOM 1491 C C . ALA A 1 191 ? 5.418 6.709 32.734 1.00 84.19 191 ALA A C 1
ATOM 1493 O O . ALA A 1 191 ? 6.329 6.102 32.175 1.00 84.19 191 ALA A O 1
ATOM 1494 N N . GLN A 1 192 ? 4.181 6.215 32.823 1.00 84.81 192 GLN A N 1
ATOM 1495 C CA . GLN A 1 192 ? 3.822 4.888 32.321 1.00 84.81 192 GLN A CA 1
ATOM 1496 C C . GLN A 1 192 ? 4.037 4.772 30.800 1.00 84.81 192 GLN A C 1
ATOM 1498 O O . GLN A 1 192 ? 4.579 3.774 30.319 1.00 84.81 192 GLN A O 1
ATOM 1503 N N . ALA A 1 193 ? 3.695 5.819 30.038 1.00 87.44 193 ALA A N 1
ATOM 1504 C CA . ALA A 1 193 ? 3.976 5.885 28.605 1.00 87.44 193 ALA A CA 1
ATOM 1505 C C . ALA A 1 193 ? 5.483 5.840 28.295 1.00 87.44 193 ALA A C 1
ATOM 1507 O O . ALA A 1 193 ? 5.897 5.141 27.369 1.00 87.44 193 ALA A O 1
ATOM 1508 N N . ILE A 1 194 ? 6.305 6.570 29.060 1.00 88.62 194 ILE A N 1
ATOM 1509 C CA . ILE A 1 194 ? 7.768 6.583 28.902 1.00 88.62 194 ILE A CA 1
ATOM 1510 C C . ILE A 1 194 ? 8.345 5.187 29.152 1.00 88.62 194 ILE A C 1
ATOM 1512 O O . ILE A 1 194 ? 9.115 4.702 28.326 1.00 88.62 194 ILE A O 1
ATOM 1516 N N . ILE A 1 195 ? 7.930 4.519 30.231 1.00 88.38 195 ILE A N 1
ATOM 1517 C CA . ILE A 1 195 ? 8.410 3.174 30.583 1.00 88.38 195 ILE A CA 1
ATOM 1518 C C . ILE A 1 195 ? 8.091 2.171 29.467 1.00 88.38 195 ILE A C 1
ATOM 1520 O O . ILE A 1 195 ? 8.968 1.413 29.044 1.00 88.38 195 ILE A O 1
ATOM 1524 N N . GLU A 1 196 ? 6.857 2.175 28.955 1.00 91.56 196 GLU A N 1
ATOM 1525 C CA . GLU A 1 196 ? 6.448 1.271 27.874 1.00 91.56 196 GLU A CA 1
ATOM 1526 C C . GLU A 1 196 ? 7.251 1.522 26.587 1.00 91.56 196 GLU A C 1
ATOM 1528 O O . GLU A 1 196 ? 7.717 0.578 25.942 1.00 91.56 196 GLU A O 1
ATOM 1533 N N . ILE A 1 197 ? 7.453 2.794 26.232 1.00 89.94 197 ILE A N 1
ATOM 1534 C CA . ILE A 1 197 ? 8.212 3.195 25.045 1.00 89.94 197 ILE A CA 1
ATOM 1535 C C . ILE A 1 197 ? 9.686 2.812 25.172 1.00 89.94 197 ILE A C 1
ATOM 1537 O O . ILE A 1 197 ? 10.249 2.267 24.224 1.00 89.94 197 ILE A O 1
ATOM 1541 N N . ASP A 1 198 ? 10.308 3.041 26.323 1.00 90.25 198 ASP A N 1
ATOM 1542 C CA . ASP A 1 198 ? 11.726 2.738 26.526 1.00 90.25 198 ASP A CA 1
ATOM 1543 C C . ASP A 1 198 ? 11.976 1.238 26.527 1.00 90.25 198 ASP A C 1
ATOM 1545 O O . ASP A 1 198 ? 12.920 0.759 25.895 1.00 90.25 198 ASP A O 1
ATOM 1549 N N . LYS A 1 199 ? 11.063 0.471 27.128 1.00 91.31 199 LYS A N 1
ATOM 1550 C CA . LYS A 1 199 ? 11.072 -0.987 27.024 1.00 91.31 199 LYS A CA 1
ATOM 1551 C C . LYS A 1 199 ? 10.959 -1.441 25.566 1.00 91.31 199 LYS A C 1
ATOM 1553 O O . LYS A 1 199 ? 11.728 -2.296 25.134 1.00 91.31 199 LYS A O 1
ATOM 1558 N N . TYR A 1 200 ? 10.058 -0.844 24.785 1.00 91.88 200 TYR A N 1
ATOM 1559 C CA . TYR A 1 200 ? 9.918 -1.153 23.360 1.00 91.88 200 TYR A CA 1
ATOM 1560 C C . TYR A 1 200 ? 11.181 -0.806 22.561 1.00 91.88 200 TYR A C 1
ATOM 1562 O O . TYR A 1 200 ? 11.597 -1.581 21.697 1.00 91.88 200 TYR A O 1
ATOM 1570 N N . LEU A 1 201 ? 11.817 0.333 22.839 1.00 88.75 201 LEU A N 1
ATOM 1571 C CA . LEU A 1 201 ? 13.042 0.755 22.160 1.00 88.75 201 LEU A CA 1
ATOM 1572 C C . LEU A 1 201 ? 14.229 -0.159 22.479 1.00 88.75 201 LEU A C 1
ATOM 1574 O O . LEU A 1 201 ? 15.001 -0.461 21.570 1.00 88.75 201 LEU A O 1
ATOM 1578 N N . ASN A 1 202 ? 14.314 -0.655 23.714 1.00 89.56 202 ASN A N 1
ATOM 1579 C CA . ASN A 1 202 ? 15.373 -1.561 24.162 1.00 89.56 202 ASN A CA 1
ATOM 1580 C C . ASN A 1 202 ? 15.223 -2.999 23.644 1.00 89.56 202 ASN A C 1
ATOM 1582 O O . ASN A 1 202 ? 16.186 -3.763 23.681 1.00 89.56 202 ASN A O 1
ATOM 1586 N N . GLU A 1 203 ? 14.049 -3.383 23.138 1.00 90.06 203 GLU A N 1
ATOM 1587 C CA . GLU A 1 203 ? 13.877 -4.714 22.559 1.00 90.06 203 GLU A CA 1
ATOM 1588 C C . GLU A 1 203 ? 14.727 -4.939 21.301 1.00 90.06 203 GLU A C 1
ATOM 1590 O O . GLU A 1 203 ? 15.034 -4.012 20.542 1.00 90.06 203 GLU A O 1
ATOM 1595 N N . LYS A 1 204 ? 15.051 -6.199 21.006 1.00 87.69 204 LYS A N 1
ATOM 1596 C CA . LYS A 1 204 ? 15.795 -6.525 19.779 1.00 87.69 204 LYS A CA 1
ATOM 1597 C C . LYS A 1 204 ? 14.955 -6.238 18.530 1.00 87.69 204 LYS A C 1
ATOM 1599 O O . LYS A 1 204 ? 13.735 -6.411 18.521 1.00 87.69 204 LYS A O 1
ATOM 1604 N N . LEU A 1 205 ? 15.617 -5.792 17.461 1.00 86.75 205 LEU A N 1
ATOM 1605 C CA . LEU A 1 205 ? 14.976 -5.629 16.156 1.00 86.75 205 LEU A CA 1
ATOM 1606 C C . LEU A 1 205 ? 14.599 -7.001 15.595 1.00 86.75 205 LEU A C 1
ATOM 1608 O O . LEU A 1 205 ? 15.383 -7.950 15.660 1.00 86.75 205 LEU A O 1
ATOM 1612 N N . ILE A 1 206 ? 13.401 -7.102 15.025 1.00 86.06 206 ILE A N 1
ATOM 1613 C CA . ILE A 1 206 ? 12.965 -8.338 14.372 1.00 86.06 206 ILE A CA 1
ATOM 1614 C C . ILE A 1 206 ? 13.576 -8.446 12.969 1.00 86.06 206 ILE A C 1
ATOM 1616 O O . ILE A 1 206 ? 13.828 -7.439 12.307 1.00 86.06 206 ILE A O 1
ATOM 1620 N N . SER A 1 207 ? 13.777 -9.676 12.487 1.00 83.88 207 SER A N 1
ATOM 1621 C CA . SER A 1 207 ? 14.260 -9.920 11.121 1.00 83.88 207 SER A CA 1
ATOM 1622 C C . SER A 1 207 ? 13.330 -9.312 10.064 1.00 83.88 207 SER A C 1
ATOM 1624 O O . SER A 1 207 ? 12.106 -9.307 10.225 1.00 83.88 207 SER A O 1
ATOM 1626 N N . ARG A 1 208 ? 13.906 -8.868 8.936 1.00 76.62 208 ARG A N 1
ATOM 1627 C CA . ARG A 1 208 ? 13.183 -8.283 7.791 1.00 76.62 208 ARG A CA 1
ATOM 1628 C C . ARG A 1 208 ? 12.032 -9.166 7.297 1.00 76.62 208 ARG A C 1
ATOM 1630 O O . ARG A 1 208 ? 10.993 -8.637 6.905 1.00 76.62 208 ARG A O 1
ATOM 1637 N N . ASN A 1 209 ? 12.216 -10.487 7.344 1.00 76.19 209 ASN A N 1
ATOM 1638 C CA . ASN A 1 209 ? 11.271 -11.474 6.814 1.00 76.19 209 ASN A CA 1
ATOM 1639 C C . ASN A 1 209 ? 10.079 -11.740 7.752 1.00 76.19 209 ASN A C 1
ATOM 1641 O O . ASN A 1 209 ? 9.099 -12.356 7.336 1.00 76.19 209 ASN A O 1
ATOM 1645 N N . ASN A 1 210 ? 10.142 -11.282 9.006 1.00 78.88 210 ASN A N 1
ATOM 1646 C CA . ASN A 1 210 ? 9.069 -11.476 9.976 1.00 78.88 210 ASN A CA 1
ATOM 1647 C C . ASN A 1 210 ? 7.989 -10.396 9.841 1.00 78.88 210 ASN A C 1
ATOM 1649 O O . ASN A 1 210 ? 8.264 -9.242 9.508 1.00 78.88 210 ASN A O 1
ATOM 1653 N N . LEU A 1 211 ? 6.743 -10.773 10.142 1.00 78.94 211 LEU A N 1
ATOM 1654 C CA . LEU A 1 211 ? 5.588 -9.878 10.073 1.00 78.94 211 LEU A CA 1
ATOM 1655 C C . LEU A 1 211 ? 5.461 -9.037 11.357 1.00 78.94 211 LEU A C 1
ATOM 1657 O O . LEU A 1 211 ? 5.233 -9.613 12.426 1.00 78.94 211 LEU A O 1
ATOM 1661 N N . PRO A 1 212 ? 5.508 -7.690 11.277 1.00 83.00 212 PRO A N 1
ATOM 1662 C CA . PRO A 1 212 ? 5.338 -6.814 12.442 1.00 83.00 212 PRO A CA 1
ATOM 1663 C C . PRO A 1 212 ? 4.031 -7.045 13.198 1.00 83.00 212 PRO A C 1
ATOM 1665 O O . PRO A 1 212 ? 4.008 -7.023 14.423 1.00 83.00 212 PRO A O 1
ATOM 1668 N N . LEU A 1 213 ? 2.933 -7.298 12.477 1.00 81.31 213 LEU A N 1
ATOM 1669 C CA . LEU A 1 213 ? 1.616 -7.511 13.086 1.00 81.31 213 LEU A CA 1
ATOM 1670 C C . LEU A 1 213 ? 1.567 -8.791 13.931 1.00 81.31 213 LEU A C 1
ATOM 1672 O O . LEU A 1 213 ? 0.900 -8.814 14.965 1.00 81.31 213 LEU A O 1
ATOM 1676 N N . SER A 1 214 ? 2.294 -9.836 13.527 1.00 82.56 214 SER A N 1
ATOM 1677 C CA . SER A 1 214 ? 2.427 -11.062 14.320 1.00 82.56 214 SER A CA 1
ATOM 1678 C C . SER A 1 214 ? 3.199 -10.797 15.609 1.00 82.56 214 SER A C 1
ATOM 1680 O O . SER A 1 214 ? 2.778 -11.248 16.672 1.00 82.56 214 SER A O 1
ATOM 1682 N N . TRP A 1 215 ? 4.268 -9.997 15.532 1.00 86.12 215 TRP A N 1
ATOM 1683 C CA . TRP A 1 215 ? 5.034 -9.580 16.705 1.00 86.12 215 TRP A CA 1
ATOM 1684 C C . TRP A 1 215 ? 4.182 -8.750 17.672 1.00 86.12 215 TRP A C 1
ATOM 1686 O O . TRP A 1 215 ? 4.157 -9.036 18.866 1.00 86.12 215 TRP A O 1
ATOM 1696 N N . TRP A 1 216 ? 3.408 -7.784 17.168 1.00 87.88 216 TRP A N 1
ATOM 1697 C CA . TRP A 1 216 ? 2.493 -6.992 17.996 1.00 87.88 216 TRP A CA 1
ATOM 1698 C C . TRP A 1 216 ? 1.394 -7.833 18.639 1.00 87.88 216 TRP A C 1
ATOM 1700 O O . TRP A 1 216 ? 0.992 -7.547 19.761 1.00 87.88 216 TRP A O 1
ATOM 1710 N N . LYS A 1 217 ? 0.915 -8.884 17.962 1.00 84.81 217 LYS A N 1
ATOM 1711 C CA . LYS A 1 217 ? -0.072 -9.811 18.531 1.00 84.81 217 LYS A CA 1
ATOM 1712 C C . LYS A 1 217 ? 0.512 -10.616 19.695 1.00 84.81 217 LYS A C 1
ATOM 1714 O O . LYS A 1 217 ? -0.181 -10.823 20.683 1.00 84.81 217 LYS A O 1
ATOM 1719 N N . GLN A 1 218 ? 1.763 -11.056 19.579 1.00 87.31 218 GLN A N 1
ATOM 1720 C CA . GLN A 1 218 ? 2.453 -11.817 20.625 1.00 87.31 218 GLN A CA 1
ATOM 1721 C C . GLN A 1 218 ? 2.826 -10.934 21.822 1.00 87.31 218 GLN A C 1
ATOM 1723 O O . GLN A 1 218 ? 2.644 -11.338 22.964 1.00 87.31 218 GLN A O 1
ATOM 1728 N N . ASN A 1 219 ? 3.277 -9.704 21.567 1.00 88.06 219 ASN A N 1
ATOM 1729 C CA . ASN A 1 219 ? 3.760 -8.789 22.603 1.00 88.06 219 ASN A CA 1
ATOM 1730 C C . ASN A 1 219 ? 2.695 -7.795 23.094 1.00 88.06 219 ASN A C 1
ATOM 1732 O O . ASN A 1 219 ? 3.014 -6.859 23.823 1.00 88.06 219 ASN A O 1
ATOM 1736 N N . GLN A 1 220 ? 1.421 -7.990 22.735 1.00 87.12 220 GLN A N 1
ATOM 1737 C CA . GLN A 1 220 ? 0.333 -7.086 23.124 1.00 87.12 220 GLN A CA 1
ATOM 1738 C C . GLN A 1 220 ? 0.177 -6.979 24.648 1.00 87.12 220 GLN A C 1
ATOM 1740 O O . GLN A 1 220 ? -0.163 -5.912 25.143 1.00 87.12 220 GLN A O 1
ATOM 1745 N N . ALA A 1 221 ? 0.419 -8.067 25.386 1.00 84.94 221 ALA A N 1
ATOM 1746 C CA . ALA A 1 221 ? 0.352 -8.061 26.849 1.00 84.94 221 ALA A CA 1
ATOM 1747 C C . ALA A 1 221 ? 1.484 -7.236 27.487 1.00 84.94 221 ALA A C 1
ATOM 1749 O O . ALA A 1 221 ? 1.321 -6.702 28.576 1.00 84.94 221 ALA A O 1
ATOM 1750 N N . ILE A 1 222 ? 2.622 -7.123 26.796 1.00 86.88 222 ILE A N 1
ATOM 1751 C CA . ILE A 1 222 ? 3.801 -6.381 27.256 1.00 86.88 222 ILE A CA 1
ATOM 1752 C C . ILE A 1 222 ? 3.686 -4.896 26.886 1.00 86.88 222 ILE A C 1
ATOM 1754 O O . ILE A 1 222 ? 4.131 -4.043 27.650 1.00 86.88 222 ILE A O 1
ATOM 1758 N N . PHE A 1 223 ? 3.082 -4.601 25.731 1.00 90.00 223 PHE A N 1
ATOM 1759 C CA . PHE A 1 223 ? 2.931 -3.254 25.173 1.00 90.00 223 PHE A CA 1
ATOM 1760 C C . PHE A 1 223 ? 1.456 -2.944 24.845 1.00 90.00 223 PHE A C 1
ATOM 1762 O O . PHE A 1 223 ? 1.076 -2.867 23.666 1.00 90.00 223 PHE A O 1
ATOM 1769 N N . PRO A 1 224 ? 0.584 -2.837 25.863 1.00 86.81 224 PRO A N 1
ATOM 1770 C CA . PRO A 1 224 ? -0.856 -2.730 25.658 1.00 86.81 224 PRO A CA 1
ATOM 1771 C C . PRO A 1 224 ? -1.263 -1.442 24.932 1.00 86.81 224 PRO A C 1
ATOM 1773 O O . PRO A 1 224 ? -2.113 -1.494 24.034 1.00 86.81 224 PRO A O 1
ATOM 1776 N N . HIS A 1 225 ? -0.652 -0.300 25.257 1.00 89.50 225 HIS A N 1
ATOM 1777 C CA . HIS A 1 225 ? -1.043 0.994 24.698 1.00 89.50 225 HIS A CA 1
ATOM 1778 C C . HIS A 1 225 ? -0.410 1.226 23.324 1.00 89.50 225 HIS A C 1
ATOM 1780 O O . HIS A 1 225 ? -1.089 1.685 22.399 1.00 89.50 225 HIS A O 1
ATOM 1786 N N . LEU A 1 226 ? 0.851 0.827 23.127 1.00 87.94 226 LEU A N 1
ATOM 1787 C CA . LEU A 1 226 ? 1.485 0.875 21.808 1.00 87.94 226 LEU A CA 1
ATOM 1788 C C . LEU A 1 226 ? 0.782 -0.056 20.813 1.00 87.94 226 LEU A C 1
ATOM 1790 O O . LEU A 1 226 ? 0.533 0.350 19.678 1.00 87.94 226 LEU A O 1
ATOM 1794 N N . ALA A 1 227 ? 0.362 -1.258 21.226 1.00 86.12 227 ALA A N 1
ATOM 1795 C CA . ALA A 1 227 ? -0.404 -2.154 20.358 1.00 86.12 227 ALA A CA 1
ATOM 1796 C C . ALA A 1 227 ? -1.769 -1.560 19.956 1.00 86.12 227 ALA A C 1
ATOM 1798 O O . ALA A 1 227 ? -2.226 -1.740 18.820 1.00 86.12 227 ALA A O 1
ATOM 1799 N N . LYS A 1 228 ? -2.427 -0.810 20.853 1.00 84.69 228 LYS A N 1
ATOM 1800 C CA . LYS A 1 228 ? -3.641 -0.039 20.521 1.00 84.69 2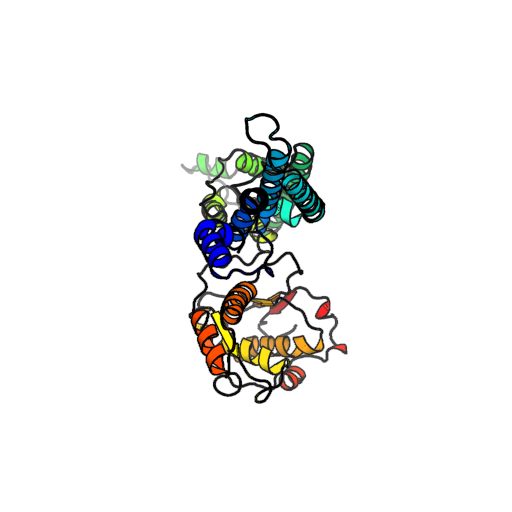28 LYS A CA 1
ATOM 1801 C C . LYS A 1 228 ? -3.327 1.085 19.533 1.00 84.69 228 LYS A C 1
ATOM 1803 O O . LYS A 1 228 ? -4.073 1.271 18.565 1.00 84.69 228 LYS A O 1
ATOM 1808 N N . LEU A 1 229 ? -2.205 1.781 19.713 1.00 83.69 229 LEU A N 1
ATOM 1809 C CA . LEU A 1 229 ? -1.760 2.830 18.799 1.00 83.69 229 LEU A CA 1
ATOM 1810 C C . LEU A 1 229 ? -1.455 2.278 17.398 1.00 83.69 229 LEU A C 1
ATOM 1812 O O . LEU A 1 229 ? -1.889 2.878 16.416 1.00 83.69 229 LEU A O 1
ATOM 1816 N N . VAL A 1 230 ? -0.822 1.102 17.295 1.00 82.06 230 VAL A N 1
ATOM 1817 C CA . VAL A 1 230 ? -0.608 0.373 16.029 1.00 82.06 230 VAL A CA 1
ATOM 1818 C C . VAL A 1 230 ? -1.945 0.136 15.335 1.00 82.06 230 VAL A C 1
ATOM 1820 O O . VAL A 1 230 ? -2.127 0.529 14.188 1.00 82.06 230 VAL A O 1
ATOM 1823 N N . ARG A 1 231 ? -2.943 -0.411 16.037 1.00 75.75 231 ARG A N 1
ATOM 1824 C CA . ARG A 1 231 ? -4.280 -0.623 15.455 1.00 75.75 231 ARG A CA 1
ATOM 1825 C C . ARG A 1 231 ? -4.936 0.680 15.001 1.00 75.75 231 ARG A C 1
ATOM 1827 O O . ARG A 1 231 ? -5.607 0.700 13.980 1.00 75.75 231 ARG A O 1
ATOM 1834 N N . LYS A 1 232 ? -4.772 1.785 15.725 1.00 74.38 232 LYS A N 1
ATOM 1835 C CA . LYS A 1 232 ? -5.414 3.062 15.362 1.00 74.38 232 LYS A CA 1
ATOM 1836 C C . LYS A 1 232 ? -4.710 3.789 14.216 1.00 74.38 232 LYS A C 1
ATOM 1838 O O . LYS A 1 232 ? -5.381 4.386 13.378 1.00 74.38 232 LYS A O 1
ATOM 1843 N N . LYS A 1 233 ? -3.376 3.780 14.198 1.00 71.00 233 LYS A N 1
ATOM 1844 C CA . LYS A 1 233 ? -2.554 4.630 13.320 1.00 71.00 233 LYS A CA 1
ATOM 1845 C C . LYS A 1 233 ? -1.941 3.877 12.142 1.00 71.00 233 LYS A C 1
ATOM 1847 O O . LYS A 1 233 ? -1.732 4.486 11.100 1.00 71.00 233 LYS A O 1
ATOM 1852 N N . CYS A 1 234 ? -1.713 2.572 12.270 1.00 64.50 234 CYS A N 1
ATOM 1853 C CA . CYS A 1 234 ? -1.155 1.739 11.204 1.00 64.50 234 CYS A CA 1
ATOM 1854 C C . CYS A 1 234 ? -2.230 1.070 10.322 1.00 64.50 234 CYS A C 1
ATOM 1856 O O . CYS A 1 234 ? -1.893 0.541 9.269 1.00 64.50 234 CYS A O 1
ATOM 1858 N N . ASN A 1 235 ? -3.520 1.158 10.680 1.00 52.88 235 ASN A N 1
ATOM 1859 C CA . ASN A 1 235 ? -4.656 0.634 9.896 1.00 52.88 235 ASN A CA 1
ATOM 1860 C C . ASN A 1 235 ? -4.948 1.390 8.576 1.00 52.88 235 ASN A C 1
ATOM 1862 O O . ASN A 1 235 ? -5.983 1.155 7.957 1.00 52.88 235 ASN A O 1
ATOM 1866 N N . VAL A 1 236 ? -4.092 2.323 8.147 1.00 48.06 236 VAL A N 1
ATOM 1867 C CA . VAL A 1 236 ? -4.344 3.171 6.959 1.00 48.06 236 VAL A CA 1
ATOM 1868 C C . VAL A 1 236 ? -3.929 2.495 5.641 1.00 48.06 236 VAL A C 1
ATOM 1870 O O . VAL A 1 236 ? -4.273 2.967 4.558 1.00 48.06 236 VAL A O 1
ATOM 1873 N N . LEU A 1 237 ? -3.275 1.338 5.709 1.00 48.56 237 LEU A N 1
ATOM 1874 C CA . LEU A 1 237 ? -2.969 0.514 4.545 1.00 48.56 237 LEU A CA 1
ATOM 1875 C C . LEU A 1 237 ? -3.640 -0.833 4.742 1.00 48.56 237 LEU A C 1
ATOM 1877 O O . LEU A 1 237 ? -3.393 -1.494 5.750 1.00 48.56 237 LEU A O 1
ATOM 1881 N N . CYS A 1 238 ? -4.526 -1.206 3.823 1.00 41.41 238 CYS A N 1
ATOM 1882 C CA . CYS A 1 238 ? -5.324 -2.421 3.903 1.00 41.41 238 CYS A CA 1
ATOM 1883 C C . CYS A 1 238 ? -4.433 -3.663 3.744 1.00 41.41 238 CYS A C 1
ATOM 1885 O O . CYS A 1 238 ? -4.429 -4.307 2.701 1.00 41.41 238 CYS A O 1
ATOM 1887 N N . SER A 1 239 ? -3.665 -4.010 4.779 1.00 42.09 239 SER A N 1
ATOM 1888 C CA . SER A 1 239 ? -3.018 -5.314 4.870 1.00 42.09 239 SER A CA 1
ATOM 1889 C C . SER A 1 239 ? -4.110 -6.335 5.154 1.00 42.09 239 SER A C 1
ATOM 1891 O O . SER A 1 239 ? -4.749 -6.332 6.212 1.00 42.09 239 SER A O 1
ATOM 1893 N N . TYR A 1 240 ? -4.381 -7.163 4.158 1.00 51.19 240 TYR A N 1
ATOM 1894 C CA . TYR A 1 240 ? -5.352 -8.230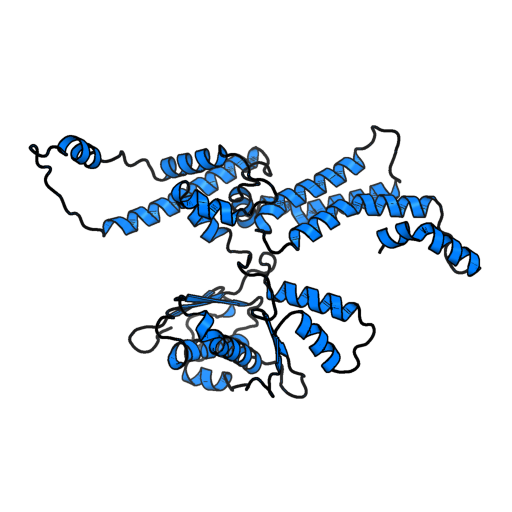 4.264 1.00 51.19 240 TYR A CA 1
ATOM 1895 C C . TYR A 1 240 ? -4.751 -9.405 5.057 1.00 51.19 240 TYR A C 1
ATOM 1897 O O . TYR A 1 240 ? -3.543 -9.643 5.050 1.00 51.19 240 TYR A O 1
ATOM 1905 N N . LYS A 1 241 ? -5.593 -10.166 5.765 1.00 47.56 241 LYS A N 1
ATOM 1906 C CA . LYS A 1 241 ? -5.151 -11.382 6.479 1.00 47.56 241 LYS A CA 1
ATOM 1907 C C . LYS A 1 241 ? -5.094 -12.623 5.580 1.00 47.56 241 LYS A C 1
ATOM 1909 O O . LYS A 1 241 ? -4.369 -13.555 5.910 1.00 47.56 241 LYS A O 1
ATOM 1914 N N . SER A 1 242 ? -5.864 -12.654 4.493 1.00 55.91 242 SER A N 1
ATOM 1915 C CA . SER A 1 242 ? -6.050 -13.806 3.603 1.00 55.91 242 SER A CA 1
ATOM 1916 C C . SER A 1 242 ? -5.530 -13.513 2.199 1.00 55.91 242 SER A C 1
ATOM 1918 O O . SER A 1 242 ? -5.855 -12.474 1.640 1.00 55.91 242 SER A O 1
ATOM 1920 N N . LYS A 1 243 ? -4.747 -14.435 1.626 1.00 67.00 243 LYS A N 1
ATOM 1921 C CA . LYS A 1 243 ? -4.260 -14.353 0.238 1.00 67.00 243 LYS A CA 1
ATOM 1922 C C . LYS A 1 243 ? -5.427 -14.068 -0.719 1.00 67.00 243 LYS A C 1
ATOM 1924 O O . LYS A 1 243 ? -6.483 -14.681 -0.570 1.00 67.00 243 LYS A O 1
ATOM 1929 N N . LEU A 1 244 ? -5.245 -13.145 -1.664 1.00 74.06 244 LEU A N 1
ATOM 1930 C CA . LEU A 1 244 ? -6.236 -12.878 -2.711 1.00 74.06 244 LEU A CA 1
ATOM 1931 C C . LEU A 1 244 ? -6.354 -14.107 -3.627 1.00 74.06 244 LEU A C 1
ATOM 1933 O O . LEU A 1 244 ? -5.345 -14.670 -4.052 1.00 74.06 244 LEU A O 1
ATOM 1937 N N . SER A 1 245 ? -7.582 -14.555 -3.855 1.00 75.56 245 SER A N 1
ATOM 1938 C CA . SER A 1 245 ? -7.946 -15.781 -4.572 1.00 75.56 245 SER A CA 1
ATOM 1939 C C . SER A 1 245 ? -9.366 -15.659 -5.131 1.00 75.56 245 SER A C 1
ATOM 1941 O O . SER A 1 245 ? -10.114 -14.763 -4.735 1.00 75.56 245 SER A O 1
ATOM 1943 N N . SER A 1 246 ? -9.773 -16.596 -5.984 1.00 77.25 246 SER A N 1
ATOM 1944 C CA . SER A 1 246 ? -11.147 -16.697 -6.496 1.00 77.25 246 SER A CA 1
ATOM 1945 C C . SER A 1 246 ? -12.214 -16.675 -5.391 1.00 77.25 246 SER A C 1
ATOM 1947 O O . SER A 1 246 ? -13.277 -16.093 -5.582 1.00 77.25 246 SER A O 1
ATOM 1949 N N . ASP A 1 247 ? -11.913 -17.207 -4.203 1.00 79.06 247 ASP A N 1
ATOM 1950 C CA . ASP A 1 247 ? -12.876 -17.347 -3.100 1.00 79.06 247 ASP A CA 1
ATOM 1951 C C . ASP A 1 247 ? -13.198 -16.033 -2.365 1.00 79.06 247 ASP A C 1
ATOM 1953 O O . ASP A 1 247 ? -14.175 -15.948 -1.604 1.00 79.06 247 ASP A O 1
ATOM 1957 N N . ASN A 1 248 ? -12.343 -15.017 -2.513 1.00 81.88 248 ASN A N 1
ATOM 1958 C CA . ASN A 1 248 ? -12.462 -13.737 -1.807 1.00 81.88 248 ASN A CA 1
ATOM 1959 C C . ASN A 1 248 ? -12.375 -12.504 -2.715 1.00 81.88 248 ASN A C 1
ATOM 1961 O O . ASN A 1 248 ? -12.614 -11.395 -2.232 1.00 81.88 248 ASN A O 1
ATOM 1965 N N . VAL A 1 249 ? -12.078 -12.686 -4.001 1.00 88.44 249 VAL A N 1
ATOM 1966 C CA . VAL A 1 249 ? -12.119 -11.639 -5.020 1.00 88.44 249 VAL A CA 1
ATOM 1967 C C . VAL A 1 249 ? -13.315 -11.896 -5.926 1.00 88.44 249 VAL A C 1
ATOM 1969 O O . VAL A 1 249 ? -13.398 -12.935 -6.571 1.00 88.44 249 VAL A O 1
ATOM 1972 N N . PHE A 1 250 ? -14.226 -10.929 -5.990 1.00 90.75 250 PHE A N 1
ATOM 1973 C CA . PHE A 1 250 ? -15.399 -10.970 -6.859 1.00 90.75 250 PHE A CA 1
ATOM 1974 C C . PHE A 1 250 ? -15.299 -9.845 -7.888 1.00 90.75 250 PHE A C 1
ATOM 1976 O O . PHE A 1 250 ? -15.146 -8.679 -7.515 1.00 90.75 250 PHE A O 1
ATOM 1983 N N . ILE A 1 251 ? -15.390 -10.191 -9.170 1.00 92.06 251 ILE A N 1
ATOM 1984 C CA . ILE A 1 251 ? -15.258 -9.266 -10.296 1.00 92.06 251 ILE A CA 1
ATOM 1985 C C . ILE A 1 251 ? -16.615 -9.156 -10.980 1.00 92.06 251 ILE A C 1
ATOM 1987 O O . ILE A 1 251 ? -17.041 -10.059 -11.690 1.00 92.06 251 ILE A O 1
ATOM 1991 N N . TYR A 1 252 ? -17.294 -8.030 -10.774 1.00 92.31 252 TYR A N 1
ATOM 1992 C CA . TYR A 1 252 ? -18.571 -7.748 -11.425 1.00 92.31 252 TYR A CA 1
ATOM 1993 C C . TYR A 1 252 ? -18.317 -7.057 -12.761 1.00 92.31 252 TYR A C 1
ATOM 1995 O O . TYR A 1 252 ? -17.651 -6.022 -12.805 1.00 92.31 252 TYR A O 1
ATOM 2003 N N . THR A 1 253 ? -18.849 -7.619 -13.843 1.00 91.38 253 THR A N 1
ATOM 2004 C CA . THR A 1 253 ? -18.623 -7.129 -15.205 1.00 91.38 253 THR A CA 1
ATOM 2005 C C . THR A 1 253 ? -19.931 -6.991 -15.974 1.00 91.38 253 THR A C 1
ATOM 2007 O O . THR A 1 253 ? -20.862 -7.775 -15.800 1.00 91.38 253 THR A O 1
ATOM 2010 N N . TRP A 1 254 ? -20.006 -5.957 -16.804 1.00 91.00 254 TRP A N 1
ATOM 2011 C CA . TRP A 1 254 ? -21.065 -5.729 -17.778 1.00 91.00 254 TRP A CA 1
ATOM 2012 C C . TRP A 1 254 ? -20.517 -4.858 -18.904 1.00 91.00 254 TRP A C 1
ATOM 2014 O O . TRP A 1 254 ? -19.500 -4.176 -18.744 1.00 91.00 254 TRP A O 1
ATOM 2024 N N . THR A 1 255 ? -21.198 -4.884 -20.037 1.00 87.56 255 THR A N 1
ATOM 2025 C CA . THR A 1 255 ? -20.912 -4.037 -21.191 1.00 87.56 255 THR A CA 1
ATOM 2026 C C . THR A 1 255 ? -21.971 -2.935 -21.298 1.00 87.56 255 THR A C 1
ATOM 2028 O O . THR A 1 255 ? -23.083 -3.076 -20.778 1.00 87.56 255 THR A O 1
ATOM 2031 N N . GLU A 1 256 ? -21.615 -1.799 -21.906 1.00 86.75 256 GLU A N 1
ATOM 2032 C CA . GLU A 1 256 ? -22.492 -0.613 -21.952 1.00 86.75 256 GLU A CA 1
ATOM 2033 C C . GLU A 1 256 ? -23.766 -0.824 -22.789 1.00 86.75 256 GLU A C 1
ATOM 2035 O O . GLU A 1 256 ? -24.736 -0.093 -22.606 1.00 86.75 256 GLU A O 1
ATOM 2040 N N . ASP A 1 257 ? -23.794 -1.838 -23.659 1.00 86.81 257 ASP A N 1
ATOM 2041 C CA . ASP A 1 257 ? -24.987 -2.271 -24.393 1.00 86.81 257 ASP A CA 1
ATOM 2042 C C . ASP A 1 257 ? -26.024 -2.972 -23.500 1.00 86.81 257 ASP A C 1
ATOM 2044 O O . ASP A 1 257 ? -27.213 -2.935 -23.811 1.00 86.81 257 ASP A O 1
ATOM 2048 N N . ILE A 1 258 ? -25.599 -3.571 -22.381 1.00 86.56 258 ILE A N 1
ATOM 2049 C CA . ILE A 1 258 ? -26.488 -4.287 -21.453 1.00 86.56 258 ILE A CA 1
ATOM 2050 C C . ILE A 1 258 ? -26.955 -3.355 -20.334 1.00 86.56 258 ILE A C 1
ATOM 2052 O O . ILE A 1 258 ? -28.144 -3.289 -20.021 1.00 86.56 258 ILE A O 1
ATOM 2056 N N . LEU A 1 259 ? -26.017 -2.650 -19.694 1.00 89.56 259 LEU A N 1
ATOM 2057 C CA . LEU A 1 259 ? -26.295 -1.817 -18.525 1.00 89.56 259 LEU A CA 1
ATOM 2058 C C . LEU A 1 259 ? -25.501 -0.508 -18.569 1.00 89.56 259 LEU A C 1
ATOM 2060 O O . LEU A 1 259 ? -24.310 -0.510 -18.894 1.00 89.56 259 LEU A O 1
ATOM 2064 N N . PRO A 1 260 ? -26.108 0.619 -18.158 1.00 88.06 260 PRO A N 1
ATOM 2065 C CA . PRO A 1 260 ? -25.397 1.879 -18.071 1.00 88.06 260 PRO A CA 1
ATOM 2066 C C . PRO A 1 260 ? -24.389 1.865 -16.917 1.00 88.06 260 PRO A C 1
ATOM 2068 O O . PRO A 1 260 ? -24.561 1.205 -15.894 1.00 88.06 260 PRO A O 1
ATOM 2071 N N . LYS A 1 261 ? -23.341 2.684 -17.023 1.00 84.88 261 LYS A N 1
ATOM 2072 C CA . LYS A 1 261 ? -22.413 2.927 -15.910 1.00 84.88 261 LYS A CA 1
ATOM 2073 C C . LYS A 1 261 ? -23.027 3.901 -14.895 1.00 84.88 261 LYS A C 1
ATOM 2075 O O . LYS A 1 261 ? -22.721 5.098 -14.910 1.00 84.88 261 LYS A O 1
ATOM 2080 N N . ALA A 1 262 ? -23.885 3.411 -13.999 1.00 86.12 262 ALA A N 1
ATOM 2081 C CA . ALA A 1 262 ? -24.518 4.218 -12.957 1.00 86.12 262 ALA A CA 1
ATOM 2082 C C . ALA A 1 262 ? -24.369 3.611 -11.544 1.00 86.12 262 ALA A C 1
ATOM 2084 O O . ALA A 1 262 ? -23.626 2.665 -11.291 1.00 86.12 262 ALA A O 1
ATOM 2085 N N . SER A 1 263 ? -24.979 4.275 -10.559 1.00 86.56 263 SER A N 1
ATOM 2086 C CA . SER A 1 263 ? -24.874 3.912 -9.142 1.00 86.56 263 SER A CA 1
ATOM 2087 C C . SER A 1 263 ? -25.749 2.721 -8.742 1.00 86.56 263 SER A C 1
ATOM 2089 O O . SER A 1 263 ? -25.478 2.116 -7.708 1.00 86.56 263 SER A O 1
ATOM 2091 N N . ASN A 1 264 ? -26.769 2.374 -9.535 1.00 89.69 264 ASN A N 1
ATOM 2092 C CA . ASN A 1 264 ? -27.641 1.228 -9.262 1.00 89.69 264 ASN A CA 1
ATOM 2093 C C . ASN A 1 264 ? -26.894 -0.092 -9.481 1.00 89.69 264 ASN A C 1
ATOM 2095 O O . ASN A 1 264 ? -27.020 -1.012 -8.677 1.00 89.69 264 ASN A O 1
ATOM 2099 N N . GLU A 1 265 ? -26.074 -0.161 -10.524 1.00 89.81 265 GLU A N 1
ATOM 2100 C CA . GLU A 1 265 ? -25.271 -1.325 -10.893 1.00 89.81 265 GLU A CA 1
ATOM 2101 C C . GLU A 1 265 ? -24.222 -1.590 -9.810 1.00 89.81 265 GLU A C 1
ATOM 2103 O O . GLU A 1 265 ? -24.115 -2.702 -9.295 1.00 89.81 265 GLU A O 1
ATOM 2108 N N . ILE A 1 266 ? -23.526 -0.534 -9.370 1.00 89.50 266 ILE A N 1
ATOM 2109 C CA . ILE A 1 266 ? -22.541 -0.613 -8.282 1.00 89.50 266 ILE A CA 1
ATOM 2110 C C . ILE A 1 266 ? -23.214 -1.024 -6.965 1.00 89.50 266 ILE A C 1
ATOM 2112 O O . ILE A 1 266 ? -22.729 -1.924 -6.282 1.00 89.50 266 ILE A O 1
ATOM 2116 N N . ALA A 1 267 ? -24.336 -0.393 -6.599 1.00 91.25 267 ALA A N 1
ATOM 2117 C CA . ALA A 1 267 ? -25.060 -0.737 -5.376 1.00 91.25 267 ALA A CA 1
ATOM 2118 C C . ALA A 1 267 ? -25.574 -2.187 -5.402 1.00 91.25 267 ALA A C 1
ATOM 2120 O O . ALA A 1 267 ? -25.458 -2.885 -4.398 1.00 91.25 267 ALA A O 1
ATOM 2121 N N . SER A 1 268 ? -26.054 -2.670 -6.552 1.00 92.62 268 SER A N 1
ATOM 2122 C CA . SER A 1 268 ? -26.519 -4.054 -6.720 1.00 92.62 268 SER A CA 1
ATOM 2123 C C . SER A 1 268 ? -25.379 -5.064 -6.624 1.00 92.62 268 SER A C 1
ATOM 2125 O O . SER A 1 268 ? -25.535 -6.083 -5.960 1.00 92.62 268 SER A O 1
ATOM 2127 N N . ALA A 1 269 ? -24.214 -4.766 -7.205 1.00 92.06 269 ALA A N 1
ATOM 2128 C CA . ALA A 1 269 ? -23.025 -5.607 -7.072 1.00 92.06 269 ALA A CA 1
ATOM 2129 C C . ALA A 1 269 ? -22.578 -5.734 -5.605 1.00 92.06 269 ALA A C 1
ATOM 2131 O O . ALA A 1 269 ? -22.313 -6.834 -5.117 1.00 92.06 269 ALA A O 1
ATOM 2132 N N . VAL A 1 270 ? -22.548 -4.618 -4.866 1.00 92.12 270 VAL A N 1
ATOM 2133 C CA . VAL A 1 270 ? -22.215 -4.630 -3.432 1.00 92.12 270 VAL A CA 1
ATOM 2134 C C . VAL A 1 270 ? -23.275 -5.390 -2.632 1.00 92.12 270 VAL A C 1
ATOM 2136 O O . VAL A 1 270 ? -22.918 -6.215 -1.794 1.00 92.12 270 VAL A O 1
ATOM 2139 N N . PHE A 1 271 ? -24.562 -5.165 -2.909 1.00 93.50 271 PHE A N 1
ATOM 2140 C CA . PHE A 1 271 ? -25.668 -5.877 -2.267 1.00 93.50 271 PHE A CA 1
ATOM 2141 C C . PHE A 1 271 ? -25.582 -7.392 -2.484 1.00 93.50 271 PHE A C 1
ATOM 2143 O O . PHE A 1 271 ? -25.648 -8.158 -1.523 1.00 93.50 271 PHE A O 1
ATOM 2150 N N . HIS A 1 272 ? -25.371 -7.823 -3.730 1.00 93.81 272 HIS A N 1
ATOM 2151 C CA . HIS A 1 272 ? -25.193 -9.227 -4.086 1.00 93.81 272 HIS A CA 1
ATOM 2152 C C . HIS A 1 272 ? -23.997 -9.840 -3.352 1.00 93.81 272 HIS A C 1
ATOM 2154 O O . HIS A 1 272 ? -24.114 -10.922 -2.780 1.00 93.81 272 HIS A O 1
ATOM 2160 N N . CYS A 1 273 ? -22.865 -9.131 -3.305 1.00 91.50 273 CYS A N 1
ATOM 2161 C CA . CYS A 1 273 ? -21.676 -9.579 -2.587 1.00 91.50 273 CYS A CA 1
ATOM 2162 C C . CYS A 1 273 ? -21.950 -9.774 -1.089 1.00 91.50 273 CYS A C 1
ATOM 2164 O O . CYS A 1 273 ? -21.550 -10.787 -0.514 1.00 91.50 273 CYS A O 1
ATOM 2166 N N . LEU A 1 274 ? -22.654 -8.826 -0.464 1.00 90.75 274 LEU A N 1
ATOM 2167 C CA . LEU A 1 274 ? -23.023 -8.901 0.947 1.00 90.75 274 LEU A CA 1
ATOM 2168 C C . LEU A 1 274 ? -23.958 -10.083 1.220 1.00 90.75 274 LEU A C 1
ATOM 2170 O O . LEU A 1 274 ? -23.693 -10.851 2.140 1.00 90.75 274 LEU A O 1
ATOM 2174 N N . CYS A 1 275 ? -24.996 -10.268 0.401 1.00 89.50 275 CYS A N 1
ATOM 2175 C CA . CYS A 1 275 ? -25.969 -11.347 0.578 1.00 89.50 275 CYS A CA 1
ATOM 2176 C C . CYS A 1 275 ? -25.359 -12.733 0.324 1.00 89.50 275 CYS A C 1
ATOM 2178 O O . CYS A 1 275 ? -25.541 -13.648 1.122 1.00 89.50 275 CYS A O 1
ATOM 2180 N N . SER A 1 276 ? -24.570 -12.876 -0.741 1.00 86.88 276 SER A N 1
ATOM 2181 C CA . SER A 1 276 ? -23.964 -14.158 -1.131 1.00 86.88 276 SER A CA 1
ATOM 2182 C C . SER A 1 276 ? -22.892 -14.642 -0.154 1.00 86.88 276 SER A C 1
ATOM 2184 O O . SER A 1 276 ? -22.532 -15.813 -0.153 1.00 86.88 276 SER A O 1
ATOM 2186 N N . ASN A 1 277 ? -22.360 -13.750 0.685 1.00 83.62 277 ASN A N 1
ATOM 2187 C CA . ASN A 1 277 ? -21.310 -14.069 1.649 1.00 83.62 277 ASN A CA 1
ATOM 2188 C C . ASN A 1 277 ? -21.791 -13.984 3.110 1.00 83.62 277 ASN A C 1
ATOM 2190 O O . ASN A 1 277 ? -20.956 -13.911 4.013 1.00 83.62 277 ASN A O 1
ATOM 2194 N N . ILE A 1 278 ? -23.107 -14.024 3.370 1.00 81.31 278 ILE A N 1
ATOM 2195 C CA . ILE A 1 278 ? -23.676 -13.932 4.730 1.00 81.31 278 ILE A CA 1
ATOM 2196 C C . ILE A 1 278 ? -23.069 -14.965 5.692 1.00 81.31 278 ILE A C 1
ATOM 2198 O O . ILE A 1 278 ? -22.793 -14.646 6.855 1.00 81.31 278 ILE A O 1
ATOM 2202 N N . GLU A 1 279 ? -22.818 -16.183 5.213 1.00 76.50 279 GLU A N 1
ATOM 2203 C CA . GLU A 1 279 ? -22.226 -17.271 6.002 1.00 76.50 279 GLU A CA 1
ATOM 2204 C C . GLU A 1 279 ? -20.809 -16.932 6.483 1.00 76.50 279 GLU A C 1
ATOM 2206 O O . GLU A 1 279 ? -20.450 -17.201 7.629 1.00 76.50 279 GLU A O 1
ATOM 2211 N N . LYS A 1 280 ? -20.024 -16.209 5.671 1.00 76.06 280 LYS A N 1
ATOM 2212 C CA . LYS A 1 280 ? -18.676 -15.750 6.051 1.00 76.06 280 LYS A CA 1
ATOM 2213 C C . LYS A 1 280 ? -18.705 -14.716 7.188 1.00 76.06 280 LYS A C 1
ATOM 2215 O O . LYS A 1 280 ? -17.666 -14.428 7.784 1.00 76.06 280 LYS A O 1
ATOM 2220 N N . PHE A 1 281 ? -19.877 -14.171 7.532 1.00 77.00 281 PHE A N 1
ATOM 2221 C CA . PHE A 1 281 ? -20.064 -13.187 8.604 1.00 77.00 281 PHE A CA 1
ATOM 2222 C C . PHE A 1 281 ? -20.538 -13.795 9.933 1.00 77.00 281 PHE A C 1
ATOM 2224 O O . PHE A 1 281 ? -21.070 -13.070 10.776 1.00 77.00 281 PHE A O 1
ATOM 2231 N N . GLU A 1 282 ? -20.395 -15.104 10.150 1.00 72.94 282 GLU A N 1
ATOM 2232 C CA . GLU A 1 282 ? -20.929 -15.803 11.333 1.00 72.94 282 GLU A CA 1
ATOM 2233 C C . GLU A 1 282 ? -20.498 -15.176 12.676 1.00 72.94 282 GLU A C 1
ATOM 2235 O O . GLU A 1 282 ? -21.309 -15.031 13.588 1.00 72.94 282 GLU A O 1
ATOM 2240 N N . LYS A 1 283 ? -19.249 -14.697 12.775 1.00 78.12 283 LYS A N 1
ATOM 2241 C CA . LYS A 1 283 ? -18.673 -14.093 13.997 1.00 78.12 283 LYS A CA 1
ATOM 2242 C C . LYS A 1 283 ? -18.468 -12.575 13.908 1.00 78.12 283 LYS A C 1
ATOM 2244 O O . LYS A 1 283 ? -17.670 -12.013 14.657 1.00 78.12 283 LYS A O 1
ATOM 2249 N N . VAL A 1 284 ? -19.136 -11.906 12.968 1.00 82.75 284 VAL A N 1
ATOM 2250 C CA . VAL A 1 284 ? -18.909 -10.485 12.664 1.00 82.75 284 VAL A CA 1
ATOM 2251 C C . VAL A 1 284 ? -20.055 -9.626 13.195 1.00 82.75 284 VAL A C 1
ATOM 2253 O O . VAL A 1 284 ? -21.220 -9.877 12.903 1.00 82.75 284 VAL A O 1
ATOM 2256 N N . THR A 1 285 ? -19.715 -8.583 13.955 1.00 84.88 285 THR A N 1
ATOM 2257 C CA . THR A 1 285 ? -20.665 -7.583 14.482 1.00 84.88 285 THR A CA 1
ATOM 2258 C C . THR A 1 285 ? -20.637 -6.265 13.707 1.00 84.88 285 THR A C 1
ATOM 2260 O O . THR A 1 285 ? -21.619 -5.520 13.714 1.00 84.88 285 THR A O 1
ATOM 2263 N N . THR A 1 286 ? -19.525 -5.980 13.026 1.00 84.50 286 THR A N 1
ATOM 2264 C CA . THR A 1 286 ? -19.300 -4.750 12.264 1.00 84.50 286 THR A CA 1
ATOM 2265 C C . THR A 1 286 ? -18.712 -5.082 10.900 1.00 84.50 286 THR A C 1
ATOM 2267 O O . THR A 1 286 ? -17.664 -5.724 10.824 1.00 84.50 286 THR A O 1
ATOM 2270 N N . ILE A 1 287 ? -19.353 -4.610 9.831 1.00 88.06 287 ILE A N 1
ATOM 2271 C CA . ILE A 1 287 ? -18.819 -4.700 8.466 1.00 88.06 287 ILE A CA 1
ATOM 2272 C C . ILE A 1 287 ? -18.257 -3.335 8.082 1.00 88.06 287 ILE A C 1
ATOM 2274 O O . ILE A 1 287 ? -18.938 -2.321 8.206 1.00 88.06 287 ILE A O 1
ATOM 2278 N N . ARG A 1 288 ? -17.019 -3.313 7.583 1.00 87.38 288 ARG A N 1
ATOM 2279 C CA . ARG A 1 288 ? -16.390 -2.106 7.041 1.00 87.38 288 ARG A CA 1
ATOM 2280 C C . ARG A 1 288 ? -16.234 -2.232 5.531 1.00 87.38 288 ARG A C 1
ATOM 2282 O O . ARG A 1 288 ? -15.566 -3.143 5.053 1.00 87.38 288 ARG A O 1
ATOM 2289 N N . LEU A 1 289 ? -16.817 -1.289 4.809 1.00 88.12 289 LEU A N 1
ATOM 2290 C CA . LEU A 1 289 ? -16.735 -1.133 3.364 1.00 88.12 289 LEU A CA 1
ATOM 2291 C C . LEU A 1 289 ? -15.751 -0.007 3.068 1.00 88.12 289 LEU A C 1
ATOM 2293 O O . LEU A 1 289 ? -15.875 1.081 3.625 1.00 88.12 289 LEU A O 1
ATOM 2297 N N . VAL A 1 290 ? -14.765 -0.259 2.213 1.00 85.06 290 VAL A N 1
ATOM 2298 C CA . VAL A 1 290 ? -13.747 0.734 1.850 1.00 85.06 290 VAL A CA 1
ATOM 2299 C C . VAL A 1 290 ? -13.811 0.969 0.349 1.00 85.06 290 VAL A C 1
ATOM 2301 O O . VAL A 1 290 ? -13.740 0.013 -0.417 1.00 85.06 290 VAL A O 1
ATOM 2304 N N . ALA A 1 291 ? -13.948 2.226 -0.066 1.00 82.62 291 ALA A N 1
ATOM 2305 C CA . ALA A 1 291 ? -14.050 2.609 -1.472 1.00 82.62 291 ALA A CA 1
ATOM 2306 C C . ALA A 1 291 ? -13.038 3.707 -1.801 1.00 82.62 291 ALA A C 1
ATOM 2308 O O . ALA A 1 291 ? -12.990 4.702 -1.086 1.00 82.62 291 ALA A O 1
ATOM 2309 N N . ASP A 1 292 ? -12.277 3.552 -2.888 1.00 72.75 292 ASP A N 1
ATOM 2310 C CA . ASP A 1 292 ? -11.208 4.480 -3.306 1.00 72.75 292 ASP A CA 1
ATOM 2311 C C . ASP A 1 292 ? -11.705 5.925 -3.512 1.00 72.75 292 ASP A C 1
ATOM 2313 O O . ASP A 1 292 ? -11.070 6.902 -3.117 1.00 72.75 292 ASP A O 1
ATOM 2317 N N . GLY A 1 293 ? -12.917 6.078 -4.055 1.00 67.19 293 GLY A N 1
ATOM 2318 C CA . GLY A 1 293 ? -13.476 7.377 -4.422 1.00 67.19 293 GLY A CA 1
ATOM 2319 C C . GLY A 1 293 ? -14.855 7.662 -3.833 1.00 67.19 293 GLY A C 1
ATOM 2320 O O . GLY A 1 293 ? -15.745 6.816 -3.825 1.00 67.19 293 GLY A O 1
ATOM 2321 N N . CYS A 1 294 ? -15.073 8.917 -3.431 1.00 66.31 294 CYS A N 1
ATOM 2322 C CA . CYS A 1 294 ? -16.389 9.470 -3.097 1.00 66.31 294 CYS A CA 1
ATOM 2323 C C . CYS A 1 294 ? -16.874 10.342 -4.271 1.00 66.31 294 CYS A C 1
ATOM 2325 O O . CYS A 1 294 ? -16.682 11.562 -4.277 1.00 66.31 294 CYS A O 1
ATOM 2327 N N . SER A 1 295 ? -17.448 9.717 -5.307 1.00 56.84 295 SER A N 1
ATOM 2328 C CA . SER A 1 295 ? -17.797 10.384 -6.577 1.00 56.84 295 SER A CA 1
ATOM 2329 C C . SER A 1 295 ? -19.076 11.243 -6.496 1.00 56.84 295 SER A C 1
ATOM 2331 O O . SER A 1 295 ? -20.039 11.055 -7.226 1.00 56.84 295 SER A O 1
ATOM 2333 N N . GLY A 1 296 ? -19.088 12.250 -5.620 1.00 62.31 296 GLY A N 1
ATOM 2334 C CA . GLY A 1 296 ? -20.198 13.203 -5.483 1.00 62.31 296 GLY A CA 1
ATOM 2335 C C . GLY A 1 296 ? -21.413 12.655 -4.719 1.00 62.31 296 GLY A C 1
ATOM 2336 O O . GLY A 1 296 ? -21.611 11.451 -4.594 1.00 62.31 296 GLY A O 1
ATOM 2337 N N . GLN A 1 297 ? -22.235 13.560 -4.173 1.00 61.03 297 GLN A N 1
ATOM 2338 C CA . GLN A 1 297 ? -23.340 13.202 -3.268 1.00 61.03 297 GLN A CA 1
ATOM 2339 C C . GLN A 1 297 ? -24.359 12.259 -3.930 1.00 61.03 297 GLN A C 1
ATOM 2341 O O . GLN A 1 297 ? -24.642 11.195 -3.392 1.00 61.03 297 GLN A O 1
ATOM 2346 N N . ASN A 1 298 ? -24.831 12.593 -5.135 1.00 67.81 298 ASN A N 1
ATOM 2347 C CA . ASN A 1 298 ? -25.916 11.859 -5.800 1.00 67.81 298 ASN A CA 1
ATOM 2348 C C . ASN A 1 298 ? -25.537 10.436 -6.244 1.00 67.81 298 ASN A C 1
ATOM 2350 O O . ASN A 1 298 ? -26.421 9.598 -6.405 1.00 67.81 298 ASN A O 1
ATOM 2354 N N . LYS A 1 299 ? -24.244 10.136 -6.439 1.00 74.44 299 LYS A N 1
ATOM 2355 C CA . LYS A 1 299 ? -23.797 8.778 -6.797 1.00 74.44 299 LYS A CA 1
ATOM 2356 C C . LYS A 1 299 ? -23.670 7.867 -5.578 1.00 74.44 299 LYS A C 1
ATOM 2358 O O . LYS A 1 299 ? -23.855 6.662 -5.711 1.00 74.44 299 LYS A O 1
ATOM 2363 N N . ASN A 1 300 ? -23.414 8.438 -4.401 1.00 80.88 300 ASN A N 1
ATOM 2364 C CA . ASN A 1 300 ? -23.245 7.681 -3.161 1.00 80.88 300 ASN A CA 1
ATOM 2365 C C . ASN A 1 300 ? -24.549 7.486 -2.386 1.00 80.88 300 ASN A C 1
ATOM 2367 O O . ASN A 1 300 ? -24.641 6.535 -1.614 1.00 80.88 300 ASN A O 1
ATOM 2371 N N . THR A 1 301 ? -25.561 8.335 -2.594 1.00 82.62 301 THR A N 1
ATOM 2372 C CA . THR A 1 301 ? -26.876 8.164 -1.956 1.00 82.62 301 THR A CA 1
ATOM 2373 C C . THR A 1 301 ? -27.492 6.785 -2.240 1.00 82.62 301 THR A C 1
ATOM 2375 O O . THR A 1 301 ? -27.900 6.143 -1.275 1.00 82.62 301 THR A O 1
ATOM 2378 N N . PRO A 1 302 ? -27.483 6.261 -3.487 1.00 86.56 302 PRO A N 1
ATOM 2379 C CA . PRO A 1 302 ? -27.987 4.916 -3.778 1.00 86.56 302 PRO A CA 1
ATOM 2380 C C . PRO A 1 302 ? -27.255 3.802 -3.028 1.00 86.56 302 PRO A C 1
ATOM 2382 O O . PRO A 1 302 ? -27.883 2.871 -2.537 1.00 86.56 302 PRO A O 1
ATOM 2385 N N . VAL A 1 303 ? -25.931 3.921 -2.882 1.00 88.06 303 VAL A N 1
ATOM 2386 C CA . VAL A 1 303 ? -25.128 2.956 -2.118 1.00 88.06 303 VAL A CA 1
ATOM 2387 C C . VAL A 1 303 ? -25.473 3.035 -0.632 1.00 88.06 303 VAL A C 1
ATOM 2389 O O . VAL A 1 303 ? -25.681 2.005 -0.005 1.00 88.06 303 VAL A O 1
ATOM 2392 N N . LEU A 1 304 ? -25.588 4.238 -0.063 1.00 86.88 304 LEU A N 1
ATOM 2393 C CA . LEU A 1 304 ? -25.962 4.409 1.344 1.00 86.88 304 LEU A CA 1
ATOM 2394 C C . LEU A 1 304 ? -27.355 3.854 1.645 1.00 86.88 304 LEU A C 1
ATOM 2396 O O . LEU A 1 304 ? -27.513 3.139 2.629 1.00 86.88 304 LEU A O 1
ATOM 2400 N N . GLY A 1 305 ? -28.355 4.136 0.808 1.00 87.06 305 GLY A N 1
ATOM 2401 C CA . GLY A 1 305 ? -29.705 3.632 1.061 1.00 87.06 305 GLY A CA 1
ATOM 2402 C C . GLY A 1 305 ? -29.819 2.129 0.823 1.00 87.06 305 GLY A C 1
ATOM 2403 O O . GLY A 1 305 ? -30.508 1.458 1.588 1.00 87.06 305 GLY A O 1
ATOM 2404 N N . MET A 1 306 ? -29.062 1.575 -0.133 1.00 91.31 306 MET A N 1
ATOM 2405 C CA . MET A 1 306 ? -28.884 0.125 -0.254 1.00 91.31 306 MET A CA 1
ATOM 2406 C C . MET A 1 306 ? -28.307 -0.473 1.035 1.00 91.31 306 MET A C 1
ATOM 2408 O O . MET A 1 306 ? -28.850 -1.452 1.538 1.00 91.31 306 MET A O 1
ATOM 2412 N N . LEU A 1 307 ? -27.269 0.133 1.624 1.00 90.62 307 LEU A N 1
ATOM 2413 C CA . LEU A 1 307 ? -26.680 -0.352 2.878 1.00 90.62 307 LEU A CA 1
ATOM 2414 C C . LEU A 1 307 ? -27.655 -0.264 4.054 1.00 90.62 307 LEU A C 1
ATOM 2416 O O . LEU A 1 307 ? -27.706 -1.189 4.864 1.00 90.62 307 LEU A O 1
ATOM 2420 N N . CYS A 1 308 ? -28.454 0.803 4.134 1.00 86.94 308 CYS A N 1
ATOM 2421 C CA . CYS A 1 308 ? -29.522 0.912 5.124 1.00 86.94 308 CYS A CA 1
ATOM 2422 C C . CYS A 1 308 ? -30.555 -0.208 4.953 1.00 86.94 308 CYS A C 1
ATOM 2424 O O . CYS A 1 308 ? -30.885 -0.876 5.930 1.00 86.94 308 CYS A O 1
ATOM 2426 N N . LYS A 1 309 ? -31.024 -0.460 3.722 1.00 87.50 309 LYS A N 1
ATOM 2427 C CA . LYS A 1 309 ? -31.988 -1.534 3.438 1.00 87.50 309 LYS A CA 1
ATOM 2428 C C . LYS A 1 309 ? -31.411 -2.914 3.731 1.00 87.50 309 LYS A C 1
ATOM 2430 O O . LYS A 1 309 ? -32.068 -3.731 4.365 1.00 87.50 309 LYS A O 1
ATOM 2435 N N . TYR A 1 310 ? -30.162 -3.155 3.340 1.00 89.94 310 TYR A N 1
ATOM 2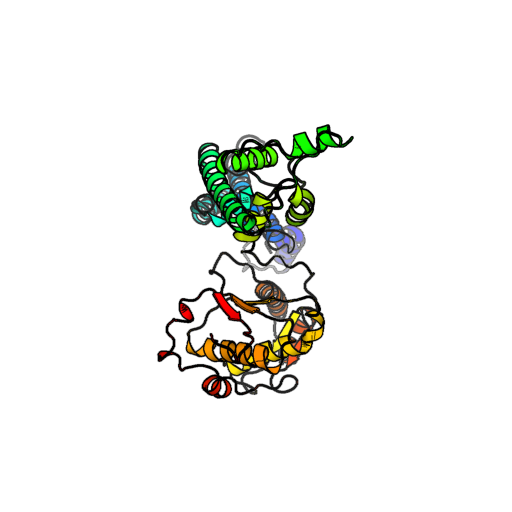436 C CA . TYR A 1 310 ? -29.448 -4.380 3.678 1.00 89.94 310 TYR A CA 1
ATOM 2437 C C . TYR A 1 310 ? -29.390 -4.576 5.196 1.00 89.94 310 TYR A C 1
ATOM 2439 O O . TYR A 1 310 ? -29.753 -5.643 5.682 1.00 89.94 310 TYR A O 1
ATOM 2447 N N . LEU A 1 311 ? -29.007 -3.545 5.962 1.00 88.06 311 LEU A N 1
ATOM 2448 C CA . LEU A 1 311 ? -28.963 -3.629 7.423 1.00 88.06 311 LEU A CA 1
ATOM 2449 C C . LEU A 1 311 ? -30.349 -3.788 8.061 1.00 88.06 311 LEU A C 1
ATOM 2451 O O . LEU A 1 311 ? -30.434 -4.296 9.171 1.00 88.06 3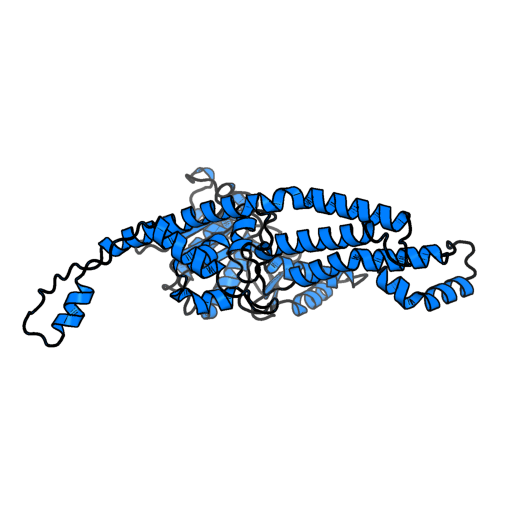11 LEU A O 1
ATOM 2455 N N . LEU A 1 312 ? -31.433 -3.361 7.422 1.00 83.12 312 LEU A N 1
ATOM 2456 C CA . LEU A 1 312 ? -32.783 -3.571 7.948 1.00 83.12 312 LEU A CA 1
ATOM 2457 C C . LEU A 1 312 ? -33.289 -4.980 7.673 1.00 83.12 312 LEU A C 1
ATOM 2459 O O . LEU A 1 312 ? -33.620 -5.696 8.614 1.00 83.12 312 LEU A O 1
ATOM 2463 N N . ASP A 1 313 ? -33.309 -5.361 6.400 1.00 85.19 313 ASP A N 1
ATOM 2464 C CA . ASP A 1 313 ? -34.163 -6.448 5.922 1.00 85.19 313 ASP A CA 1
ATOM 2465 C C . ASP A 1 313 ? -33.386 -7.747 5.658 1.00 85.19 313 ASP A C 1
ATOM 2467 O O . ASP A 1 313 ? -33.974 -8.824 5.669 1.00 85.19 313 ASP A O 1
ATOM 2471 N N . TYR A 1 314 ? -32.069 -7.666 5.428 1.00 86.94 314 TYR A N 1
ATOM 2472 C CA . TYR A 1 314 ? -31.270 -8.798 4.929 1.00 86.94 314 TYR A CA 1
ATOM 2473 C C . TYR A 1 314 ? -30.125 -9.208 5.861 1.00 86.94 314 TYR A C 1
ATOM 2475 O O . TYR A 1 314 ? -29.756 -10.380 5.929 1.00 86.94 314 TYR A O 1
ATOM 2483 N N . ALA A 1 315 ? -29.527 -8.259 6.581 1.00 86.19 315 ALA A N 1
ATOM 2484 C CA . ALA A 1 315 ? -28.380 -8.529 7.432 1.00 86.19 315 ALA A CA 1
ATOM 2485 C C . ALA A 1 315 ? -28.796 -9.349 8.670 1.00 86.19 315 ALA A C 1
ATOM 2487 O O . ALA A 1 315 ? -29.763 -8.988 9.344 1.00 86.19 315 ALA A O 1
ATOM 2488 N N . PRO A 1 316 ? -28.027 -10.375 9.071 1.00 86.19 316 PRO A N 1
ATOM 2489 C CA . PRO A 1 316 ? -28.257 -11.090 10.326 1.00 86.19 316 PRO A CA 1
ATOM 2490 C C . PRO A 1 316 ? -28.334 -10.149 11.539 1.00 86.19 316 PRO A C 1
ATOM 2492 O O . PRO A 1 316 ? -27.571 -9.185 11.609 1.00 86.19 316 PRO A O 1
ATOM 2495 N N . GLU A 1 317 ? -29.194 -10.435 12.526 1.00 83.31 317 GLU A N 1
ATOM 2496 C CA . GLU A 1 317 ? -29.432 -9.579 13.715 1.00 83.31 317 GLU A CA 1
ATOM 2497 C C . GLU A 1 317 ? -28.152 -9.188 14.478 1.00 83.31 317 GLU A C 1
ATOM 2499 O O . GLU A 1 317 ? -28.035 -8.090 15.024 1.00 83.31 317 GLU A O 1
ATOM 2504 N N . ARG A 1 318 ? -27.148 -10.072 14.461 1.00 85.69 318 ARG A N 1
ATOM 2505 C CA . ARG A 1 318 ? -25.828 -9.864 15.077 1.00 85.69 318 ARG A CA 1
ATOM 2506 C C . ARG A 1 318 ? -25.027 -8.704 14.478 1.00 85.69 318 ARG A C 1
ATOM 2508 O O . ARG A 1 318 ? -24.174 -8.146 15.169 1.00 85.69 318 ARG A O 1
ATOM 2515 N N . ILE A 1 319 ? -25.264 -8.359 13.211 1.00 87.06 319 ILE A N 1
ATOM 2516 C CA . ILE A 1 319 ? -24.583 -7.250 12.544 1.00 87.06 319 ILE A CA 1
ATOM 2517 C C . ILE A 1 319 ? -25.241 -5.963 13.022 1.00 87.06 319 ILE A C 1
ATOM 2519 O O . ILE A 1 319 ? -26.420 -5.717 12.771 1.00 87.06 319 ILE A O 1
ATOM 2523 N N . LYS A 1 320 ? -24.471 -5.157 13.751 1.00 85.50 320 LYS A N 1
ATOM 2524 C CA . LYS A 1 320 ? -24.965 -3.932 14.386 1.00 85.50 320 LYS A CA 1
ATOM 2525 C C . LYS A 1 320 ? -24.555 -2.682 13.631 1.00 85.50 320 LYS A C 1
ATOM 2527 O O . LYS A 1 320 ? -25.286 -1.703 13.673 1.00 85.50 320 LYS A O 1
ATOM 2532 N N . ILE A 1 321 ? -23.391 -2.710 12.980 1.00 86.88 321 ILE A N 1
ATOM 2533 C CA . ILE A 1 321 ? -22.776 -1.514 12.400 1.00 86.88 321 ILE A CA 1
ATOM 2534 C C . ILE A 1 321 ? -22.258 -1.818 10.994 1.00 86.88 321 ILE A C 1
ATOM 2536 O O . ILE A 1 321 ? -21.501 -2.774 10.800 1.00 86.88 321 ILE A O 1
ATOM 2540 N N . LEU A 1 322 ? -22.617 -0.966 10.036 1.00 89.25 322 LEU A N 1
ATOM 2541 C CA . LEU A 1 322 ? -21.941 -0.853 8.746 1.00 89.25 322 LEU A CA 1
ATOM 2542 C C . LEU A 1 322 ? -21.136 0.449 8.724 1.00 89.25 322 LEU A C 1
ATOM 2544 O O . LEU A 1 322 ? -21.678 1.524 8.964 1.00 89.25 322 LEU A O 1
ATOM 2548 N N . GLU A 1 323 ? -19.842 0.362 8.434 1.00 87.88 323 GLU A N 1
ATOM 2549 C CA . GLU A 1 323 ? -18.961 1.522 8.287 1.00 87.88 323 GLU A CA 1
ATOM 2550 C C . GLU A 1 323 ? -18.529 1.653 6.826 1.00 87.88 323 GLU A C 1
ATOM 2552 O O . GLU A 1 323 ? -17.799 0.803 6.322 1.00 87.88 323 GLU A O 1
ATOM 2557 N N . LEU A 1 324 ? -18.933 2.727 6.151 1.00 86.56 324 LEU A N 1
ATOM 2558 C CA . LEU A 1 324 ? -18.440 3.083 4.821 1.00 86.56 324 LEU A CA 1
ATOM 2559 C C . LEU A 1 324 ? -17.288 4.083 4.952 1.00 86.56 324 LEU A C 1
ATOM 2561 O O . LEU A 1 324 ? -17.464 5.166 5.508 1.00 86.56 324 LEU A O 1
ATOM 2565 N N . LEU A 1 325 ? -16.113 3.729 4.437 1.00 82.75 325 LEU A N 1
ATOM 2566 C CA . LEU A 1 325 ? -14.876 4.492 4.567 1.00 82.75 325 LEU A CA 1
ATOM 2567 C C . LEU A 1 325 ? -14.328 4.894 3.195 1.00 82.75 325 LEU A C 1
ATOM 2569 O O . LEU A 1 325 ? -14.132 4.058 2.316 1.00 82.75 325 LEU A O 1
ATOM 2573 N N . PHE A 1 326 ? -14.005 6.179 3.059 1.00 80.00 326 PHE A N 1
ATOM 2574 C CA . PHE A 1 326 ? -13.323 6.741 1.896 1.00 80.00 326 PHE A CA 1
ATOM 2575 C C . PHE A 1 326 ? -11.898 7.153 2.301 1.00 80.00 326 PHE A C 1
ATOM 2577 O O . PHE A 1 326 ? -11.744 8.111 3.075 1.00 80.00 326 PHE A O 1
ATOM 2584 N N . PRO A 1 327 ? -10.850 6.441 1.842 1.00 69.12 327 PRO A N 1
ATOM 2585 C CA . PRO A 1 327 ? -9.476 6.748 2.190 1.00 69.12 327 PRO A CA 1
ATOM 2586 C C . PRO A 1 327 ? -9.030 8.089 1.590 1.00 69.12 327 PRO A C 1
ATOM 2588 O O . PRO A 1 327 ? -9.700 8.712 0.762 1.00 69.12 327 PRO A O 1
ATOM 2591 N N . ILE A 1 328 ? -7.895 8.589 2.075 1.00 61.91 328 ILE A N 1
ATOM 2592 C CA . ILE A 1 328 ? -7.265 9.796 1.535 1.00 61.91 328 ILE A CA 1
ATOM 2593 C C . ILE A 1 328 ? -6.319 9.356 0.413 1.00 61.91 328 ILE A C 1
ATOM 2595 O O . ILE A 1 328 ? -5.454 8.507 0.634 1.00 61.91 328 ILE A O 1
ATOM 2599 N N . VAL A 1 329 ? -6.500 9.946 -0.772 1.00 57.28 329 VAL A N 1
ATOM 2600 C CA . VAL A 1 329 ? -5.716 9.673 -1.987 1.00 57.28 329 VAL A CA 1
ATOM 2601 C C . VAL A 1 329 ? -4.213 9.760 -1.688 1.00 57.28 329 VAL A C 1
ATOM 2603 O O . VAL A 1 329 ? -3.766 10.704 -1.038 1.00 57.28 329 VAL A O 1
ATOM 2606 N N . GLY A 1 330 ? -3.438 8.772 -2.150 1.00 49.38 330 GLY A N 1
ATOM 2607 C CA . GLY A 1 330 ? -1.970 8.740 -2.038 1.00 49.38 330 GLY A CA 1
ATOM 2608 C C . GLY A 1 330 ? -1.396 8.054 -0.790 1.00 49.38 330 GLY A C 1
ATOM 2609 O O . GLY A 1 330 ? -0.177 7.925 -0.679 1.00 49.38 330 GLY A O 1
ATOM 2610 N N . HIS A 1 331 ? -2.234 7.585 0.141 1.00 46.91 331 HIS A N 1
ATOM 2611 C CA . HIS A 1 331 ? -1.776 6.955 1.391 1.00 46.91 331 HIS A CA 1
ATOM 2612 C C . HIS A 1 331 ? -2.397 5.585 1.694 1.00 46.91 331 HIS A C 1
ATOM 2614 O O . HIS A 1 331 ? -2.099 5.007 2.741 1.00 46.91 331 HIS A O 1
ATOM 2620 N N . SER A 1 332 ? -3.231 5.056 0.799 1.00 51.91 332 SER A N 1
ATOM 2621 C CA . SER A 1 332 ? -3.925 3.783 0.982 1.00 51.91 332 SER A CA 1
ATOM 2622 C C . SER A 1 332 ? -3.727 2.894 -0.243 1.00 51.91 332 SER A C 1
ATOM 2624 O O . SER A 1 332 ? -3.957 3.329 -1.360 1.00 51.91 332 SER A O 1
ATOM 2626 N N . PHE A 1 333 ? -3.277 1.660 -0.017 1.00 59.69 333 PHE A N 1
ATOM 2627 C CA . PHE A 1 333 ? -3.236 0.593 -1.012 1.00 59.69 333 PHE A CA 1
ATOM 2628 C C . PHE A 1 333 ? -4.490 -0.254 -0.803 1.00 59.69 333 PHE A C 1
ATOM 2630 O O . PHE A 1 333 ? -4.667 -0.795 0.298 1.00 59.69 333 PHE A O 1
ATOM 2637 N N . LEU A 1 334 ? -5.389 -0.308 -1.790 1.00 70.44 334 LEU A N 1
ATOM 2638 C CA . LEU A 1 334 ? -6.606 -1.112 -1.706 1.00 70.44 334 LEU A CA 1
ATOM 2639 C C . LEU A 1 334 ? -6.403 -2.450 -2.436 1.00 70.44 334 LEU A C 1
ATOM 2641 O O . LEU A 1 334 ? -5.809 -2.475 -3.513 1.00 70.44 334 LEU A O 1
ATOM 2645 N N . PRO A 1 335 ? -6.902 -3.577 -1.892 1.00 73.06 335 PRO A N 1
ATOM 2646 C CA . PRO A 1 335 ? -6.784 -4.873 -2.559 1.00 73.06 335 PRO A CA 1
ATOM 2647 C C . PRO A 1 335 ? -7.360 -4.908 -3.989 1.00 73.06 335 PRO A C 1
ATOM 2649 O O . PRO A 1 335 ? -6.716 -5.511 -4.847 1.00 73.06 335 PRO A O 1
ATOM 2652 N N . PRO A 1 336 ? -8.500 -4.244 -4.291 1.00 78.19 336 PRO A N 1
ATOM 2653 C CA . PRO A 1 336 ? -8.982 -4.122 -5.665 1.00 78.19 336 PRO A CA 1
ATOM 2654 C C . PRO A 1 336 ? -7.963 -3.491 -6.620 1.00 78.19 336 PRO A C 1
ATOM 2656 O O . PRO A 1 336 ? -7.800 -4.001 -7.722 1.00 78.19 336 PRO A O 1
ATOM 2659 N N . ASP A 1 337 ? -7.226 -2.454 -6.205 1.00 79.19 337 ASP A N 1
ATOM 2660 C CA . ASP A 1 337 ? -6.239 -1.774 -7.064 1.00 79.19 337 ASP A CA 1
ATOM 2661 C C . ASP A 1 337 ? -5.124 -2.729 -7.500 1.00 79.19 337 ASP A C 1
ATOM 2663 O O . ASP A 1 337 ? -4.654 -2.682 -8.636 1.00 79.19 337 ASP A O 1
ATOM 2667 N N . HIS A 1 338 ? -4.719 -3.637 -6.609 1.00 74.94 338 HIS A N 1
ATOM 2668 C CA . HIS A 1 338 ? -3.736 -4.667 -6.924 1.00 74.94 338 HIS A CA 1
ATOM 2669 C C . HIS A 1 338 ? -4.264 -5.669 -7.955 1.00 74.94 338 HIS A C 1
ATOM 2671 O O . HIS A 1 338 ? -3.560 -5.976 -8.917 1.00 74.94 338 HIS A O 1
ATOM 2677 N N . VAL A 1 339 ? -5.501 -6.149 -7.780 1.00 82.81 339 VAL A N 1
ATOM 2678 C CA . VAL A 1 339 ? -6.155 -7.052 -8.742 1.00 82.81 339 VAL A CA 1
ATOM 2679 C C . VAL A 1 339 ? -6.279 -6.367 -10.103 1.00 82.81 339 VAL A C 1
ATOM 2681 O O . VAL A 1 339 ? -5.872 -6.941 -11.111 1.00 82.81 339 VAL A O 1
ATOM 2684 N N . PHE A 1 340 ? -6.731 -5.109 -10.139 1.00 84.12 340 PHE A N 1
ATOM 2685 C CA . PHE A 1 340 ? -6.794 -4.325 -11.372 1.00 84.12 340 PHE A CA 1
ATOM 2686 C C . PHE A 1 340 ? -5.420 -4.165 -12.028 1.00 84.12 340 PHE A C 1
ATOM 2688 O O . PHE A 1 340 ? -5.307 -4.353 -13.234 1.00 84.12 340 PHE A O 1
ATOM 2695 N N . ALA A 1 341 ? -4.364 -3.893 -11.257 1.00 80.06 341 ALA A N 1
ATOM 2696 C CA . ALA A 1 341 ? -3.011 -3.774 -11.794 1.00 80.06 341 ALA A CA 1
ATOM 2697 C C . ALA A 1 341 ? -2.480 -5.097 -12.378 1.00 80.06 341 ALA A C 1
ATOM 2699 O O . ALA A 1 341 ? -1.727 -5.078 -13.354 1.00 80.06 341 ALA A O 1
ATOM 2700 N N . GLN A 1 342 ? -2.836 -6.249 -11.797 1.00 83.06 342 GLN A N 1
ATOM 2701 C CA . GLN A 1 342 ? -2.485 -7.561 -12.353 1.00 83.06 342 GLN A CA 1
ATOM 2702 C C . GLN A 1 342 ? -3.251 -7.841 -13.650 1.00 83.06 342 GLN A C 1
ATOM 2704 O O . GLN A 1 342 ? -2.625 -8.140 -14.667 1.00 83.06 342 GLN A O 1
ATOM 2709 N N . VAL A 1 343 ? -4.569 -7.635 -13.637 1.00 86.25 343 VAL A N 1
ATOM 2710 C CA . VAL A 1 343 ? -5.437 -7.758 -14.814 1.00 86.25 343 VAL A CA 1
ATOM 2711 C C . VAL A 1 343 ? -4.940 -6.861 -15.952 1.00 86.25 343 VAL A C 1
ATOM 2713 O O . VAL A 1 343 ? -4.755 -7.328 -17.073 1.00 86.25 343 VAL A O 1
ATOM 2716 N N . GLU A 1 344 ? -4.629 -5.593 -15.675 1.00 86.69 344 GLU A N 1
ATOM 2717 C CA . GLU A 1 344 ? -4.128 -4.643 -16.674 1.00 86.69 344 GLU A CA 1
ATOM 2718 C C . GLU A 1 344 ? -2.782 -5.090 -17.268 1.00 86.69 344 GLU A C 1
ATOM 2720 O O . GLU A 1 344 ? -2.562 -4.965 -18.474 1.00 86.69 344 GLU A O 1
ATOM 2725 N N . LYS A 1 345 ? -1.883 -5.664 -16.453 1.00 85.00 345 LYS A N 1
ATOM 2726 C CA . LYS A 1 345 ? -0.625 -6.248 -16.948 1.00 85.00 345 LYS A CA 1
ATOM 2727 C C . LYS A 1 345 ? -0.870 -7.412 -17.903 1.00 85.00 345 LYS A C 1
ATOM 2729 O O . LYS A 1 345 ? -0.099 -7.558 -18.845 1.00 85.00 345 LYS A O 1
ATOM 2734 N N . MET A 1 346 ? -1.886 -8.241 -17.666 1.00 84.50 346 MET A N 1
ATOM 2735 C CA . MET A 1 346 ? -2.214 -9.359 -18.557 1.00 84.50 346 MET A CA 1
ATOM 2736 C C . MET A 1 346 ? -2.890 -8.885 -19.837 1.00 84.50 346 MET A C 1
ATOM 2738 O O . MET A 1 346 ? -2.508 -9.325 -20.916 1.00 84.50 346 MET A O 1
ATOM 2742 N N . ILE A 1 347 ? -3.802 -7.915 -19.738 1.00 87.12 347 ILE A N 1
ATOM 2743 C CA . ILE A 1 347 ? -4.412 -7.274 -20.908 1.00 87.12 347 ILE A CA 1
ATOM 2744 C C . ILE A 1 347 ? -3.322 -6.686 -21.811 1.00 87.12 347 ILE A C 1
ATOM 2746 O O . ILE A 1 347 ? -3.330 -6.948 -23.006 1.00 87.12 347 ILE A O 1
ATOM 2750 N N . LYS A 1 348 ? -2.331 -5.981 -21.247 1.00 85.44 348 LYS A N 1
ATOM 2751 C CA . LYS A 1 348 ? -1.210 -5.393 -22.007 1.00 85.44 348 LYS A CA 1
ATOM 2752 C C . LYS A 1 348 ? -0.293 -6.411 -22.694 1.00 85.44 348 LYS A C 1
ATOM 2754 O O . LYS A 1 348 ? 0.473 -6.012 -23.564 1.00 85.44 348 LYS A O 1
ATOM 2759 N N . LYS A 1 349 ? -0.318 -7.690 -22.300 1.00 85.62 349 LYS A N 1
ATOM 2760 C CA . LYS A 1 349 ? 0.439 -8.753 -22.986 1.00 85.62 349 LYS A CA 1
ATOM 2761 C C . LYS A 1 349 ? -0.259 -9.241 -24.254 1.00 85.62 349 LYS A C 1
ATOM 2763 O O . LYS A 1 349 ? 0.407 -9.813 -25.108 1.00 85.62 349 LYS A O 1
ATOM 2768 N N . ASN A 1 350 ? -1.570 -9.043 -24.359 1.00 81.38 350 ASN A N 1
ATOM 2769 C CA . ASN A 1 350 ? -2.346 -9.440 -25.523 1.00 81.38 350 ASN A CA 1
ATOM 2770 C C . ASN A 1 350 ? -2.403 -8.269 -26.506 1.00 81.38 350 ASN A C 1
ATOM 2772 O O . ASN A 1 350 ? -2.900 -7.199 -26.163 1.00 81.38 350 ASN A O 1
ATOM 2776 N N . GLU A 1 351 ? -1.911 -8.469 -27.729 1.00 78.81 351 GLU A N 1
ATOM 2777 C CA . GLU A 1 351 ? -1.915 -7.420 -28.759 1.00 78.81 351 GLU A CA 1
ATOM 2778 C C . GLU A 1 351 ? -3.339 -7.021 -29.169 1.00 78.81 351 GLU A C 1
ATOM 2780 O O . GLU A 1 351 ? -3.618 -5.841 -29.372 1.00 78.81 351 GLU A O 1
ATOM 2785 N N . VAL A 1 352 ? -4.256 -7.993 -29.254 1.00 83.88 352 VAL A N 1
ATOM 2786 C CA . VAL A 1 352 ? -5.664 -7.777 -29.611 1.00 83.88 352 VAL A CA 1
ATOM 2787 C C . VAL A 1 352 ? -6.557 -8.736 -28.825 1.00 83.88 352 VAL A C 1
ATOM 2789 O O . VAL A 1 352 ? -6.317 -9.942 -28.805 1.00 83.88 352 VAL A O 1
ATOM 2792 N N . ILE A 1 353 ? -7.626 -8.210 -28.218 1.00 85.19 353 ILE A N 1
ATOM 2793 C CA . ILE A 1 353 ? -8.703 -9.003 -27.610 1.00 85.19 353 ILE A CA 1
ATOM 2794 C C . ILE A 1 353 ? -9.977 -8.769 -28.441 1.00 85.19 353 ILE A C 1
ATOM 2796 O O . ILE A 1 353 ? -10.576 -7.700 -28.336 1.00 85.19 353 ILE A O 1
ATOM 2800 N N . PRO A 1 354 ? -10.392 -9.723 -29.295 1.00 83.50 354 PRO A N 1
ATOM 2801 C CA . PRO A 1 354 ? -11.435 -9.482 -30.296 1.00 83.50 354 PRO A CA 1
ATOM 2802 C C . PRO A 1 354 ? -12.864 -9.552 -29.742 1.00 83.50 354 PRO A C 1
ATOM 2804 O O . PRO A 1 354 ? -13.797 -9.117 -30.411 1.00 83.50 354 PRO A O 1
ATOM 2807 N N . ASN A 1 355 ? -13.068 -10.133 -28.557 1.00 86.62 355 ASN A N 1
ATOM 2808 C CA . ASN A 1 355 ? -14.396 -10.327 -27.978 1.00 86.62 355 ASN A CA 1
ATOM 2809 C C . ASN A 1 355 ? -14.383 -10.208 -26.438 1.00 86.62 355 ASN A C 1
ATOM 2811 O O . ASN A 1 355 ? -13.330 -10.381 -25.817 1.00 86.62 355 ASN A O 1
ATOM 2815 N N . PRO A 1 356 ? -15.548 -9.960 -25.800 1.00 85.25 356 PRO A N 1
ATOM 2816 C CA . PRO A 1 356 ? -15.660 -9.881 -24.340 1.00 85.25 356 PRO A CA 1
ATOM 2817 C C . PRO A 1 356 ? -15.191 -11.144 -23.605 1.00 85.25 356 PRO A C 1
ATOM 2819 O O . PRO A 1 356 ? -14.684 -11.051 -22.490 1.00 85.25 356 PRO A O 1
ATOM 2822 N N . GLN A 1 357 ? -15.296 -12.320 -24.236 1.00 87.44 357 GLN A N 1
ATOM 2823 C CA . GLN A 1 357 ? -14.877 -13.584 -23.629 1.00 87.44 357 GLN A CA 1
ATOM 2824 C C . GLN A 1 357 ? -13.376 -13.610 -23.314 1.00 87.44 357 GLN A C 1
ATOM 2826 O O . GLN A 1 357 ? -12.984 -14.139 -22.278 1.00 87.44 357 GLN A O 1
ATOM 2831 N N . GLY A 1 358 ? -12.541 -12.980 -24.145 1.00 87.62 358 GLY A N 1
ATOM 2832 C CA . GLY A 1 358 ? -11.115 -12.835 -23.851 1.00 87.62 358 GLY A CA 1
ATOM 2833 C C . GLY A 1 358 ? -10.848 -12.055 -22.559 1.00 87.62 358 GLY A C 1
ATOM 2834 O O . GLY A 1 358 ? -9.955 -12.424 -21.802 1.00 87.62 358 GLY A O 1
ATOM 2835 N N . TYR A 1 359 ? -11.660 -11.038 -22.251 1.00 89.00 359 TYR A N 1
ATOM 2836 C CA . TYR A 1 359 ? -11.575 -10.324 -20.973 1.00 89.00 359 TYR A CA 1
ATOM 2837 C C . TYR A 1 359 ? -12.044 -11.189 -19.804 1.00 89.00 359 TYR A C 1
ATOM 2839 O O . TYR A 1 359 ? -11.393 -11.197 -18.764 1.00 89.00 359 TYR A O 1
ATOM 2847 N N . TYR A 1 360 ? -13.131 -11.947 -19.972 1.00 90.50 360 TYR A N 1
ATOM 2848 C CA . TYR A 1 360 ? -13.629 -12.837 -18.920 1.00 90.50 360 TYR A CA 1
ATOM 2849 C C . TYR A 1 360 ? -12.603 -13.899 -18.535 1.00 90.50 360 TYR A C 1
ATOM 2851 O O . TYR A 1 360 ? -12.389 -14.105 -17.347 1.00 90.50 360 TYR A O 1
ATOM 2859 N N . ASN A 1 361 ? -11.907 -14.488 -19.510 1.00 88.88 361 ASN A N 1
ATOM 2860 C CA . ASN A 1 361 ? -10.846 -15.459 -19.242 1.00 88.88 361 ASN A CA 1
ATOM 2861 C C . ASN A 1 361 ? -9.713 -14.843 -18.399 1.00 88.88 361 ASN A C 1
ATOM 2863 O O . ASN A 1 361 ? -9.247 -15.457 -17.449 1.00 88.88 361 ASN A O 1
ATOM 2867 N N . ILE A 1 362 ? -9.314 -13.603 -18.705 1.00 89.12 362 ILE A N 1
ATOM 2868 C CA . ILE A 1 362 ? -8.294 -12.867 -17.938 1.00 89.12 362 ILE A CA 1
ATOM 2869 C C . ILE A 1 362 ? -8.784 -12.561 -16.517 1.00 89.12 362 ILE A C 1
ATOM 2871 O O . ILE A 1 362 ? -8.006 -12.608 -15.567 1.00 89.12 362 ILE A O 1
ATOM 2875 N N . PHE A 1 363 ? -10.057 -12.194 -16.360 1.00 90.75 363 PHE A N 1
ATOM 2876 C CA . PHE A 1 363 ? -10.625 -11.880 -15.051 1.00 90.75 363 PHE A CA 1
ATOM 2877 C C . PHE A 1 363 ? -10.733 -13.128 -14.164 1.00 90.75 363 PHE A C 1
ATOM 2879 O O . PHE A 1 363 ? -10.438 -13.036 -12.973 1.00 90.75 363 PHE A O 1
ATOM 2886 N N . ASP A 1 364 ? -11.085 -14.277 -14.743 1.00 88.38 364 ASP A N 1
ATOM 2887 C CA . ASP A 1 364 ? -11.276 -15.552 -14.037 1.00 88.38 364 ASP A CA 1
ATOM 2888 C C . ASP A 1 364 ? -9.986 -16.064 -13.372 1.00 88.38 364 ASP A C 1
ATOM 2890 O O . ASP A 1 364 ? -10.015 -16.668 -12.302 1.00 88.38 364 ASP A O 1
ATOM 2894 N N . GLU A 1 365 ? -8.820 -15.716 -13.927 1.00 86.88 365 GLU A N 1
ATOM 2895 C CA . GLU A 1 365 ? -7.517 -16.003 -13.310 1.00 86.88 365 GLU A CA 1
ATOM 2896 C C . GLU A 1 365 ? -7.288 -15.254 -11.981 1.00 86.88 365 GLU A C 1
ATOM 2898 O O . GLU A 1 365 ? -6.447 -15.655 -11.170 1.00 86.88 365 GLU A O 1
ATOM 2903 N N . HIS A 1 366 ? -8.016 -14.160 -11.743 1.00 85.12 366 HIS A N 1
ATOM 2904 C CA . HIS A 1 366 ? -7.787 -13.252 -10.618 1.00 85.12 366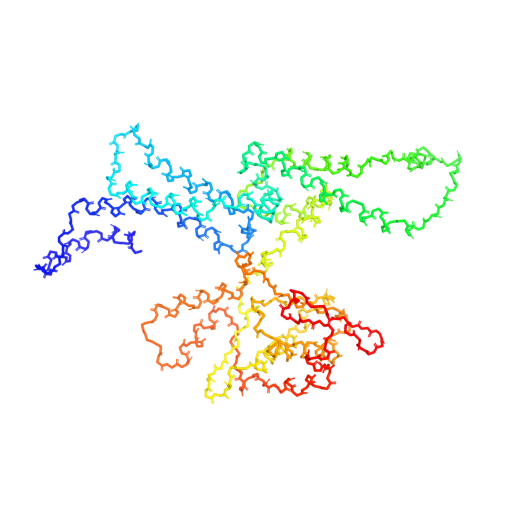 HIS A CA 1
ATOM 2905 C C . HIS A 1 366 ? -8.959 -13.141 -9.635 1.00 85.12 366 HIS A C 1
ATOM 2907 O O . HIS A 1 366 ? -8.792 -12.553 -8.562 1.00 85.12 366 HIS A O 1
ATOM 2913 N N . GLY A 1 367 ? -10.128 -13.691 -9.958 1.00 87.81 367 GLY A N 1
ATOM 2914 C CA . GLY A 1 367 ? -11.309 -13.621 -9.106 1.00 87.81 367 GLY A CA 1
ATOM 2915 C C . GLY A 1 367 ? -12.515 -14.334 -9.704 1.00 87.81 367 GLY A C 1
ATOM 2916 O O . GLY A 1 367 ? -12.537 -14.645 -10.886 1.00 87.81 367 GLY A O 1
ATOM 2917 N N . THR A 1 368 ? -13.552 -14.539 -8.893 1.00 90.38 368 THR A N 1
ATOM 2918 C CA . THR A 1 368 ? -14.839 -15.051 -9.379 1.00 90.38 368 THR A CA 1
ATOM 2919 C C . THR A 1 368 ? -15.521 -13.982 -10.231 1.00 90.38 368 THR A C 1
ATOM 2921 O O . THR A 1 368 ? -15.889 -12.920 -9.713 1.00 90.38 368 THR A O 1
ATOM 2924 N N . VAL A 1 369 ? -15.693 -14.251 -11.524 1.00 91.19 369 VAL A N 1
ATOM 2925 C CA . VAL A 1 369 ? -16.358 -13.339 -12.465 1.00 91.19 369 VAL A CA 1
ATOM 2926 C C . VAL A 1 369 ? -17.872 -13.491 -12.360 1.00 91.19 369 VAL A C 1
ATOM 2928 O O . VAL A 1 369 ? -18.393 -14.598 -12.419 1.00 91.19 369 VAL A O 1
ATOM 2931 N N . LEU A 1 370 ? -18.577 -12.369 -12.212 1.00 91.50 370 LEU A N 1
ATOM 2932 C CA . LEU A 1 370 ? -20.034 -12.303 -12.113 1.00 91.50 370 LEU A CA 1
ATOM 2933 C C . LEU A 1 370 ? -20.578 -11.305 -13.134 1.00 91.50 370 LEU A C 1
ATOM 2935 O O . LEU A 1 370 ? -20.178 -10.135 -13.155 1.00 91.50 370 LEU A O 1
ATOM 2939 N N . LYS A 1 371 ? -21.509 -11.750 -13.975 1.00 90.12 371 LYS A N 1
ATOM 2940 C CA . LYS A 1 371 ? -22.070 -10.928 -15.054 1.00 90.12 371 LYS A CA 1
ATOM 2941 C C . LYS A 1 371 ? -23.318 -10.181 -14.585 1.00 90.12 371 LYS A C 1
ATOM 2943 O O . LYS A 1 371 ? -24.386 -10.766 -14.384 1.00 90.12 371 LYS A O 1
ATOM 2948 N N . SER A 1 372 ? -23.211 -8.863 -14.439 1.00 87.44 372 SER A N 1
ATOM 2949 C CA . SER A 1 372 ? -24.359 -8.022 -14.081 1.00 87.44 372 SER A CA 1
ATOM 2950 C C . SER A 1 372 ? -25.372 -7.968 -15.226 1.00 87.44 372 SER A C 1
ATOM 2952 O O . SER A 1 372 ? -25.001 -7.831 -16.388 1.00 87.44 372 SER A O 1
ATOM 2954 N N . GLY A 1 373 ? -26.659 -8.088 -14.896 1.00 81.50 373 GLY A N 1
ATOM 2955 C CA . GLY A 1 373 ? -27.767 -8.117 -15.857 1.00 81.50 373 GLY A CA 1
ATOM 2956 C C . GLY A 1 373 ? -28.151 -9.515 -16.353 1.00 81.50 373 GLY A C 1
ATOM 2957 O O . GLY A 1 373 ? -29.268 -9.686 -16.827 1.00 81.50 373 GLY A O 1
ATOM 2958 N N . SER A 1 374 ? -27.279 -10.518 -16.195 1.00 81.56 374 SER A N 1
ATOM 2959 C CA . SER A 1 374 ? -27.583 -11.924 -16.515 1.00 81.56 374 SER A CA 1
ATOM 2960 C C . SER A 1 374 ? -27.556 -12.812 -15.272 1.00 81.56 374 SER A C 1
ATOM 2962 O O . SER A 1 374 ? -28.552 -13.455 -14.960 1.00 81.56 374 SER A O 1
ATOM 2964 N N . GLU A 1 375 ? -26.449 -12.805 -14.532 1.00 86.19 375 GLU A N 1
ATOM 2965 C CA . GLU A 1 375 ? -26.269 -13.590 -13.302 1.00 86.19 375 GLU A CA 1
ATOM 2966 C C . GLU A 1 375 ? -26.622 -12.769 -12.055 1.00 86.19 375 GLU A C 1
ATOM 2968 O O . GLU A 1 375 ? -27.189 -13.287 -11.096 1.00 86.19 375 GLU A O 1
ATOM 2973 N N . VAL A 1 376 ? -26.319 -11.466 -12.076 1.00 88.50 376 VAL A N 1
ATOM 2974 C CA . VAL A 1 376 ? -26.594 -10.548 -10.963 1.00 88.50 376 VAL A CA 1
ATOM 2975 C C . VAL A 1 376 ? -27.703 -9.580 -11.351 1.00 88.50 376 VAL A C 1
ATOM 2977 O O . VAL A 1 376 ? -27.542 -8.756 -12.255 1.00 88.50 376 VAL A O 1
ATOM 2980 N N . VAL A 1 377 ? -28.826 -9.653 -10.635 1.00 89.69 377 VAL A N 1
ATOM 2981 C CA . VAL A 1 377 ? -29.979 -8.769 -10.849 1.00 89.69 377 VAL A CA 1
ATOM 2982 C C . VAL A 1 377 ? -29.643 -7.349 -10.392 1.00 89.69 377 VAL A C 1
ATOM 2984 O O . VAL A 1 377 ? -29.289 -7.122 -9.233 1.00 89.69 377 VAL A O 1
ATOM 2987 N N . VAL A 1 378 ? -29.794 -6.377 -11.295 1.00 88.81 378 VAL A N 1
ATOM 2988 C CA . VAL A 1 378 ? -29.634 -4.954 -10.975 1.00 88.81 378 VAL A CA 1
ATOM 2989 C C . VAL A 1 378 ? -30.963 -4.386 -10.492 1.00 88.81 378 VAL A C 1
ATOM 2991 O O . VAL A 1 378 ? -31.946 -4.363 -11.227 1.00 88.81 378 VAL A O 1
ATOM 2994 N N . GLN A 1 379 ? -30.990 -3.918 -9.246 1.00 89.38 379 GLN A N 1
ATOM 2995 C CA . GLN A 1 379 ? -32.178 -3.334 -8.626 1.00 89.38 379 GLN A CA 1
ATOM 2996 C C . GLN A 1 379 ? -32.181 -1.803 -8.741 1.00 89.38 379 GLN A C 1
ATOM 2998 O O . GLN A 1 379 ? -31.131 -1.154 -8.812 1.00 89.38 379 GLN A O 1
ATOM 3003 N N . ASN A 1 380 ? -33.377 -1.203 -8.709 1.00 89.12 380 ASN A N 1
ATOM 3004 C CA . ASN A 1 380 ? -33.527 0.251 -8.720 1.00 89.12 380 ASN A CA 1
ATOM 3005 C C . ASN A 1 380 ? -33.338 0.858 -7.318 1.00 89.12 380 ASN A C 1
ATOM 3007 O O . ASN A 1 380 ? -34.286 1.202 -6.606 1.00 89.12 380 ASN A O 1
ATOM 3011 N N . TRP A 1 381 ? -32.076 1.013 -6.920 1.00 88.44 381 TRP A N 1
ATOM 3012 C CA . TRP A 1 381 ? -31.725 1.579 -5.620 1.00 88.44 381 TRP A CA 1
ATOM 3013 C C . TRP A 1 381 ? -32.031 3.067 -5.507 1.00 88.44 381 TRP A C 1
ATOM 3015 O O . TRP A 1 381 ? -32.355 3.521 -4.418 1.00 88.44 381 TRP A O 1
ATOM 3025 N N . LYS A 1 382 ? -31.971 3.837 -6.598 1.00 84.62 382 LYS A N 1
ATOM 3026 C CA . LYS A 1 382 ? -32.310 5.272 -6.582 1.00 84.62 382 LYS A CA 1
ATOM 3027 C C . LYS A 1 382 ? -33.724 5.532 -6.063 1.00 84.62 382 LYS A C 1
ATOM 3029 O O . LYS A 1 382 ? -33.898 6.425 -5.243 1.00 84.62 382 LYS A O 1
ATOM 3034 N N . GLU A 1 383 ? -34.688 4.742 -6.520 1.00 84.38 383 GLU A N 1
ATOM 3035 C CA . GLU A 1 383 ? -36.089 4.825 -6.096 1.00 84.38 383 GLU A CA 1
ATOM 3036 C C . GLU A 1 383 ? -36.271 4.281 -4.677 1.00 84.38 383 GLU A C 1
ATOM 3038 O O . GLU A 1 383 ? -36.793 4.961 -3.803 1.00 84.38 383 GLU A O 1
ATOM 3043 N N . THR A 1 384 ? -35.687 3.118 -4.385 1.00 80.31 384 THR A N 1
ATOM 3044 C CA . THR A 1 384 ? -35.702 2.548 -3.026 1.00 80.31 384 THR A CA 1
ATOM 3045 C C . THR A 1 384 ? -35.113 3.511 -1.980 1.00 80.31 384 THR A C 1
ATOM 3047 O O . THR A 1 384 ? -35.542 3.563 -0.830 1.00 80.31 384 THR A O 1
ATOM 3050 N N . CYS A 1 385 ? -34.119 4.313 -2.366 1.00 78.06 385 CYS A N 1
ATOM 3051 C CA . CYS A 1 385 ? -33.516 5.300 -1.479 1.00 78.06 385 CYS A CA 1
ATOM 3052 C C . CYS A 1 385 ? -34.443 6.460 -1.141 1.00 78.06 385 CYS A C 1
ATOM 3054 O O . CYS A 1 385 ? -34.264 7.020 -0.067 1.00 78.06 385 CYS A O 1
ATOM 3056 N N . THR A 1 386 ? -35.403 6.841 -1.989 1.00 75.62 386 THR A N 1
ATOM 3057 C CA . THR A 1 386 ? -36.320 7.940 -1.643 1.00 75.62 386 THR A CA 1
ATOM 3058 C C . THR A 1 386 ? -37.316 7.543 -0.557 1.00 75.62 386 THR A C 1
ATOM 3060 O O . THR A 1 386 ? -37.819 8.412 0.147 1.00 75.62 386 THR A O 1
ATOM 3063 N N . GLU A 1 387 ? -37.561 6.243 -0.379 1.00 72.88 387 GLU A N 1
ATOM 3064 C CA . GLU A 1 387 ? -38.399 5.703 0.700 1.00 72.88 387 GLU A CA 1
ATOM 3065 C C . GLU A 1 387 ? -37.665 5.657 2.050 1.00 72.88 387 GLU A C 1
ATOM 3067 O O . GLU A 1 387 ? -38.278 5.800 3.106 1.00 72.88 387 GLU A O 1
ATOM 3072 N N . ILE A 1 388 ? -36.343 5.456 2.022 1.00 71.31 388 ILE A N 1
ATOM 3073 C CA . ILE A 1 388 ? -35.522 5.196 3.217 1.00 71.31 388 ILE A CA 1
ATOM 3074 C C . ILE A 1 388 ? -34.754 6.446 3.663 1.00 71.31 388 ILE A C 1
ATOM 3076 O O . ILE A 1 388 ? -34.610 6.707 4.860 1.00 71.31 388 ILE A O 1
ATOM 3080 N N . LEU A 1 389 ? -34.233 7.216 2.705 1.00 71.44 389 LEU A N 1
ATOM 3081 C CA . LEU A 1 389 ? -33.363 8.362 2.933 1.00 71.44 389 LEU A CA 1
ATOM 3082 C C . LEU A 1 389 ? -34.071 9.686 2.631 1.00 71.44 389 LEU A C 1
ATOM 3084 O O . LEU A 1 389 ? -34.697 9.855 1.587 1.00 71.44 389 LEU A O 1
ATOM 3088 N N . LYS A 1 390 ? -33.891 10.682 3.509 1.00 67.12 390 LYS A N 1
ATOM 3089 C CA . LYS A 1 390 ? -34.259 12.070 3.189 1.00 67.12 390 LYS A CA 1
ATOM 3090 C C . LYS A 1 390 ? -33.446 12.557 1.984 1.00 67.12 390 LYS A C 1
ATOM 3092 O O . LYS A 1 390 ? -32.274 12.207 1.830 1.00 67.12 390 LYS A O 1
ATOM 3097 N N . GLY A 1 391 ? -34.055 13.407 1.156 1.00 62.59 391 GLY A N 1
ATOM 3098 C CA . GLY A 1 391 ? -33.386 14.010 0.001 1.00 62.59 391 GLY A CA 1
ATOM 3099 C C . GLY A 1 391 ? -32.064 14.689 0.379 1.00 62.59 391 GLY A C 1
ATOM 3100 O O . GLY A 1 391 ? -31.905 15.198 1.489 1.00 62.59 391 GLY A O 1
ATOM 3101 N N . THR A 1 392 ? -31.107 14.725 -0.551 1.00 60.19 392 THR A N 1
ATOM 3102 C CA . THR A 1 392 ? -29.732 15.195 -0.294 1.00 60.19 392 THR A CA 1
ATOM 3103 C C . THR A 1 392 ? -29.640 16.617 0.254 1.00 60.19 392 THR A C 1
ATOM 3105 O O . THR A 1 392 ? -28.760 16.895 1.064 1.00 60.19 392 THR A O 1
ATOM 3108 N N . HIS A 1 393 ? -30.577 17.490 -0.118 1.00 61.56 393 HIS A N 1
ATOM 3109 C CA . HIS A 1 393 ? -30.687 18.863 0.385 1.00 61.56 393 HIS A CA 1
ATOM 3110 C C . HIS A 1 393 ? -31.245 18.966 1.814 1.00 61.56 393 HIS A C 1
ATOM 3112 O O . HIS A 1 393 ? -31.020 19.968 2.484 1.00 61.56 393 HIS A O 1
ATOM 3118 N N . ALA A 1 394 ? -31.958 17.940 2.282 1.00 61.94 394 ALA A N 1
ATOM 3119 C CA . ALA A 1 394 ? -32.555 17.876 3.615 1.00 61.94 394 ALA A CA 1
ATOM 3120 C C . ALA A 1 394 ? -31.658 17.152 4.639 1.00 61.94 394 ALA A C 1
ATOM 3122 O O . ALA A 1 394 ? -32.018 17.046 5.814 1.00 61.94 394 ALA A O 1
ATOM 3123 N N . MET A 1 395 ? -30.501 16.632 4.214 1.00 66.50 395 MET A N 1
ATOM 3124 C CA . MET A 1 395 ? -29.507 16.065 5.123 1.00 66.50 395 MET A CA 1
ATOM 3125 C C . MET A 1 395 ? -28.745 17.183 5.843 1.00 66.50 395 MET A C 1
ATOM 3127 O O . MET A 1 395 ? -28.255 18.121 5.220 1.00 66.50 395 MET A O 1
ATOM 3131 N N . HIS A 1 396 ? -28.578 17.052 7.161 1.00 73.75 396 HIS A N 1
ATOM 3132 C CA . HIS A 1 396 ? -27.834 18.014 7.988 1.00 73.75 396 HIS A CA 1
ATOM 3133 C C . HIS A 1 396 ? -26.310 17.985 7.745 1.00 73.75 396 HIS A C 1
ATOM 3135 O O . HIS A 1 396 ? -25.562 18.756 8.344 1.00 73.75 396 HIS A O 1
ATOM 3141 N N . PHE A 1 397 ? -25.833 17.089 6.878 1.00 70.50 397 PHE A N 1
ATOM 3142 C CA . PHE A 1 397 ? -24.424 16.899 6.557 1.00 70.50 397 PHE A CA 1
ATOM 3143 C C . PHE A 1 397 ? -24.219 16.622 5.065 1.00 70.50 397 PHE A C 1
ATOM 3145 O O . PHE A 1 397 ? -25.124 16.227 4.335 1.00 70.50 397 PHE A O 1
ATOM 3152 N N . SER A 1 398 ? -22.979 16.801 4.606 1.00 70.00 398 SER A N 1
ATOM 3153 C CA . SER A 1 398 ? -22.582 16.537 3.223 1.00 70.00 398 SER A CA 1
ATOM 3154 C C . SER A 1 398 ? -21.777 15.244 3.125 1.00 70.00 398 SER A C 1
ATOM 3156 O O . SER A 1 398 ? -20.644 15.199 3.600 1.00 70.00 398 SER A O 1
ATOM 3158 N N . ILE A 1 399 ? -22.303 14.237 2.416 1.00 69.38 399 ILE A N 1
ATOM 3159 C CA . ILE A 1 399 ? -21.619 12.945 2.184 1.00 69.38 399 ILE A CA 1
ATOM 3160 C C . ILE A 1 399 ? -20.211 13.141 1.598 1.00 69.38 399 ILE A C 1
ATOM 3162 O O . ILE A 1 399 ? -19.278 12.446 1.978 1.00 69.38 399 ILE A O 1
ATOM 3166 N N . LYS A 1 400 ? -20.015 14.139 0.723 1.00 67.69 400 LYS A N 1
ATOM 3167 C CA . LYS A 1 400 ? -18.699 14.445 0.130 1.00 67.69 400 LYS A CA 1
ATOM 3168 C C . LYS A 1 400 ? -17.663 14.880 1.177 1.00 67.69 400 LYS A C 1
ATOM 3170 O O . LYS A 1 400 ? -16.470 14.648 0.991 1.00 67.69 400 LYS A O 1
ATOM 3175 N N . LYS A 1 401 ? -18.105 15.534 2.257 1.00 70.44 401 LYS A N 1
ATOM 3176 C CA . LYS A 1 401 ? -17.244 15.956 3.374 1.00 70.44 401 LYS A CA 1
ATOM 3177 C C . LYS A 1 401 ? -17.023 14.823 4.385 1.00 70.44 401 LYS A C 1
ATOM 3179 O O . LYS A 1 401 ? -16.021 14.840 5.097 1.00 70.44 401 LYS A O 1
ATOM 3184 N N . CYS A 1 402 ? -17.907 13.829 4.423 1.00 70.31 402 CYS A N 1
ATOM 3185 C CA . CYS A 1 402 ? -17.796 12.671 5.302 1.00 70.31 402 CYS A CA 1
ATOM 3186 C C . CYS A 1 402 ? -16.781 11.661 4.748 1.00 70.31 402 CYS A C 1
ATOM 3188 O O . CYS A 1 402 ? -16.980 11.047 3.705 1.00 70.31 402 CYS A O 1
ATOM 3190 N N . LYS A 1 403 ? -15.672 11.471 5.468 1.00 72.44 403 LYS A N 1
ATOM 3191 C CA . LYS A 1 403 ? -14.678 10.424 5.160 1.00 72.44 403 LYS A CA 1
ATOM 3192 C C . LYS A 1 403 ? -15.083 9.047 5.680 1.00 72.44 403 LYS A C 1
ATOM 3194 O O . LYS A 1 403 ? -14.546 8.040 5.227 1.00 72.44 403 LYS A O 1
ATOM 3199 N N . ARG A 1 404 ? -16.001 9.016 6.645 1.00 79.19 404 ARG A N 1
ATOM 3200 C CA . ARG A 1 404 ? -16.570 7.810 7.241 1.00 79.19 404 ARG A CA 1
ATOM 3201 C C . ARG A 1 404 ? -18.054 8.035 7.479 1.00 79.19 404 ARG A C 1
ATOM 3203 O O . ARG A 1 404 ? -18.426 9.101 7.968 1.00 79.19 404 ARG A O 1
ATOM 3210 N N . CYS A 1 405 ? -18.863 7.045 7.139 1.00 81.31 405 CYS A N 1
ATOM 3211 C CA . CYS A 1 405 ? -20.287 7.001 7.436 1.00 81.31 405 CYS A CA 1
ATOM 3212 C C . CYS A 1 405 ? -20.553 5.741 8.257 1.00 81.31 405 CYS A C 1
ATOM 3214 O O . CYS A 1 405 ? -20.157 4.652 7.844 1.00 81.31 405 CYS A O 1
ATOM 3216 N N . PHE A 1 406 ? -21.197 5.901 9.408 1.00 83.44 406 PHE A N 1
ATOM 3217 C CA . PHE A 1 406 ? -21.621 4.800 10.264 1.00 83.44 406 PHE A CA 1
ATOM 3218 C C . PHE A 1 406 ? -23.128 4.632 10.099 1.00 83.44 406 PHE A C 1
ATOM 3220 O O . PHE A 1 406 ? -23.849 5.622 10.097 1.00 83.44 406 PHE A O 1
ATOM 3227 N N . ILE A 1 407 ? -23.577 3.397 9.909 1.00 85.62 407 ILE A N 1
ATOM 3228 C CA . ILE A 1 407 ? -24.990 3.028 9.850 1.00 85.62 407 ILE A CA 1
ATOM 3229 C C . ILE A 1 407 ? -25.193 1.999 10.954 1.00 85.62 407 ILE A C 1
ATOM 3231 O O . ILE A 1 407 ? -24.623 0.905 10.892 1.00 85.62 407 ILE A O 1
ATOM 3235 N N . GLU A 1 408 ? -25.955 2.361 11.981 1.00 85.25 408 GLU A N 1
ATOM 3236 C CA . GLU A 1 408 ? -26.116 1.556 13.191 1.00 85.25 408 GLU A CA 1
ATOM 3237 C C . GLU A 1 408 ? -27.550 1.068 13.353 1.00 85.25 408 GLU A C 1
ATOM 3239 O O . GLU A 1 408 ? -28.500 1.832 13.237 1.00 85.25 408 GLU A O 1
ATOM 3244 N N . ARG A 1 409 ? -27.727 -0.214 13.672 1.00 75.88 409 ARG A N 1
ATOM 3245 C CA . ARG A 1 409 ? -29.041 -0.811 13.921 1.00 75.88 409 ARG A CA 1
ATOM 3246 C C . ARG A 1 409 ? -29.515 -0.481 15.346 1.00 75.88 409 ARG A C 1
ATOM 3248 O O . ARG A 1 409 ? -28.916 -0.949 16.313 1.00 75.88 409 ARG A O 1
ATOM 3255 N N . ASN A 1 410 ? -30.617 0.264 15.486 1.00 68.31 410 ASN A N 1
ATOM 3256 C CA . ASN A 1 410 ? -31.264 0.551 16.779 1.00 68.31 410 ASN A CA 1
ATOM 3257 C C . ASN A 1 410 ? -32.495 -0.358 17.027 1.00 68.31 410 ASN A C 1
ATOM 3259 O O . ASN A 1 410 ? -33.140 -0.806 16.082 1.00 68.31 410 ASN A O 1
ATOM 3263 N N . LYS A 1 411 ? -32.829 -0.630 18.301 1.00 53.59 411 LYS A N 1
ATOM 3264 C CA . LYS A 1 411 ? -33.925 -1.522 18.754 1.00 53.59 411 LYS A CA 1
ATOM 3265 C C . LYS A 1 411 ? -35.336 -1.023 18.412 1.00 53.59 411 LYS A C 1
ATOM 3267 O O . LYS A 1 411 ? -36.289 -1.790 18.478 1.00 53.59 411 LYS A O 1
ATOM 3272 N N . GLN A 1 412 ? -35.478 0.244 18.046 1.00 48.69 412 GLN A N 1
ATOM 3273 C CA . GLN A 1 412 ? -36.683 0.822 17.460 1.00 48.69 412 GLN A CA 1
ATOM 3274 C C . GLN A 1 412 ? -36.252 1.361 16.095 1.00 48.69 412 GLN A C 1
ATOM 3276 O O . GLN A 1 412 ? -35.270 2.096 16.046 1.00 48.69 412 GLN A O 1
ATOM 3281 N N . LYS A 1 413 ? -36.900 0.900 15.015 1.00 45.59 413 LYS A N 1
ATOM 3282 C CA . LYS A 1 413 ? -36.612 1.185 13.590 1.00 45.59 413 LYS A CA 1
ATOM 3283 C C . LYS A 1 413 ? -35.697 2.407 13.350 1.00 45.59 413 LYS A C 1
ATOM 3285 O O . LYS A 1 413 ? -36.047 3.516 13.733 1.00 45.59 413 LYS A O 1
ATOM 3290 N N . LEU A 1 414 ? -34.552 2.138 12.706 1.00 41.44 414 LEU A N 1
ATOM 3291 C CA . LEU A 1 414 ? -33.431 3.026 12.344 1.00 41.44 414 LEU A CA 1
ATOM 3292 C C . LEU A 1 414 ? -33.664 4.546 12.467 1.00 41.44 414 LEU A C 1
ATOM 3294 O O . LEU A 1 414 ? -34.499 5.122 11.774 1.00 41.44 414 LEU A O 1
ATOM 3298 N N . MET A 1 415 ? -32.786 5.202 13.229 1.00 39.09 415 MET A N 1
ATOM 3299 C CA . MET A 1 415 ? -32.409 6.603 13.029 1.00 39.09 415 MET A CA 1
ATOM 3300 C C . MET A 1 415 ? -30.926 6.657 12.646 1.00 39.09 415 MET A C 1
ATOM 3302 O O . MET A 1 415 ? -30.141 5.844 13.131 1.00 39.09 415 MET A O 1
ATOM 3306 N N . TYR A 1 416 ? -30.629 7.587 11.739 1.00 45.31 416 TYR A N 1
ATOM 3307 C CA . TYR A 1 416 ? -29.358 7.868 11.064 1.00 45.31 416 TYR A CA 1
ATOM 3308 C C . TYR A 1 416 ? -28.139 7.992 11.971 1.00 45.31 416 TYR A C 1
ATOM 3310 O O . TYR A 1 416 ? -28.282 8.609 13.051 1.00 45.31 416 TYR A O 1
#

pLDDT: mean 78.89, std 13.24, range [35.0, 93.81]

Secondary structure (DSSP, 8-state):
-HHHHHHTHHHHHHHHHHHT-TTS----HHHHHHHHHHHHHHHHHHHHHHHHT-TTS-HHHHHHHHHHHHHHHHHHHHT--SSS-PPPHHHHHHHHHHHHHHHHHHTTGGG-HHHHHHHHT-TTTTTTTS-HHHHHHHHHHHHHHHHHHHHHHHHHHTTS--------TT-TTHHHHHHHHS------HHHHHHHHHHHHHHSPPPPTTS-HHHHHHHSTTTSHHHHHHHHHHSTTS---SS---TTT-EEEE--TTTS-SSHHHHHHHHHHHHHHTGGGGTT-SEEEEE-S----HHHHHHHHHHHHHIIIIIS-TT--EEEEE-PPTTS---HHHHHHHHHHHHHTT-S---SHHHHHHHHHTTSEEEEBTTTBPPP-HHHHHHHHS--GGG-SS-TTT-SEEEEE--SSS---